Protein AF-A0A812ZMS1-F1 (afdb_monomer_lite)

Radius of gyration: 30.93 Å; chains: 1; bounding box: 71×99×93 Å

Sequence (602 aa):
MATAVTAQNAPYATAAQSPPGAPQGFPGRCFLVMGPPASGKGTQCKLLAARYGLVHLSTGDVFRDLVERRTELGLRAKDYLDKGCFVPDDMVVSLVQDRLQQSDVRESGCLLDGFPRTTDQAQALLKQVRVEGVFFLQVPEKSLIQRAAQRRIDPRTGEIYHLEFVQPPLDILPHLVPRDRDDEHSFRQRIEVFKAHVRRVLPFFSGRVSSSVWKLDATLEPQVIFQKICRALDHLETGQKMAEVQHSQHSQHSCSICFDEPADFLVSPCGHQCGCRECLVAVQQHSGCCPICRGPVREIQQVFRCGREVPSVSDVKRSLEPVAQTMHPDLLEKLDGAVNGAVEDDDWSEDEPTGDQDLVKLKIEPCKDQTCAGEVKVMISADVADLMKREPADVCCLVDVSGSMGSTATYEDADGNVKDDGLSVLDIVKHAVKTVIKALGPQDRLALVAFDDKQRTALALTDMCDRGQELALEALDGLRPGGQTNIWGGMKAAMDALREGAASSKRHQAILLLTDGQPNIKPPRGHLRELADYKDTHPGFHFQLNTFGFGYNLDSELLLELAEEGHGTYAFIPDAVIVGTTFVNSVANVLSTFSQSVTLSL

Foldseek 3Di:
DDDDDDDDDDDDDDDDDDDPDAAPAAQAAEEEEAEAQLLCSVVLQVLCCVPQVAAEDELVVLLVVCLVVVPPLNVQCVVCVVVVHDDDLVSSLVSVRVVSPDPSCRPRPYYYYCPDQALVRLVSCRNHDQHAAYEYRDDDPVVSLVQLQQWWAQPVPRDIAGVPQRNDDPVCVVRIDRDPQSPNVSSVVRRVSSVVRCLRRVVSQADDGNYDYHYFHSVDRSVVRSVVVVVVVVCSVPVDDDADDDDDDDPDAAAQFRSPHGLQKAFPPQRDSHHDPVRVVVCCVPQQADPFFRHGRPDIDGHDDPDDDDDDDDRDDDDDDDDDDDDDDDDDPPPDDDDDDDDDDDDDDPPPPPPPPPAQAFDWDFDPDDDDPDDTDIDTDTDDPDPPDFFAAEEEELAEQAQQQQDFQWDQDSSRDTDGPRDGNLNLVLVLVLLLLVVHDQAYWYWYWYDAVAIDGLGQTGGSDPVRSVSVNVSSVPRHHDHHADPQNSVVVSLVSVVVVVPPDPHAAEYEAEEQEDHPDADPVGRLVVLVVVCVVPVPRAYQYEYEHEADHYDQVNRSSVRNSNSHRYHYHNHSPCSNVVSVVRSVCSRPDDDDDHDDDD

pLDDT: mean 73.28, std 20.96, range [22.75, 97.5]

InterPro domains:
  IPR000850 Adenylate kinase/UMP-CMP kinase [MF_00235] (29-234)
  IPR000850 Adenylate kinase/UMP-CMP kinase [PR00094] (32-45)
  IPR000850 Adenylate kinase/UMP-CMP kinase [PR00094] (60-74)
  IPR000850 Adenylate kinase/UMP-CMP kinase [PR00094] (110-126)
  IPR000850 Adenylate kinase/UMP-CMP kinase [PR00094] (179-194)
  IPR000850 Adenylate kinase/UMP-CMP kinase [PTHR23359] (23-229)
  IPR000850 Adenylate kinase/UMP-CMP kinase [cd01428] (31-225)
  IPR001841 Zinc finger, RING-type [PS50089] (255-294)
  IPR001841 Zinc finger, RING-type [SM00184] (255-293)
  IPR002035 von Willebrand factor, type A [PF13519] (398-518)
  IPR002035 von Willebrand factor, type A [PS50234] (394-598)
  IPR002035 von Willebrand factor, type A [SM00327] (392-588)
  IPR006259 Adenylate kinase subfamily [TIGR01351] (31-233)
  IPR013083 Zinc finger, RING/FYVE/PHD-type [G3DSA:3.30.40.10] (242-305)
  IPR027417 P-loop containing nucleoside triphosphate hydrolase [G3DSA:3.40.50.300] (29-241)
  IPR027417 P-loop containing nucleoside triphosphate hydrolase [SSF52540] (27-236)
  IPR033690 Adenylate kinase, conserved site [PS00113] (110-121)
  IPR036465 von Willebrand factor A-like domain superfamily [G3DSA:3.40.50.410] (393-588)
  IPR036465 von Willebrand factor A-like domain superfamily [SSF53300] (392-575)

Structure (mmCIF, N/CA/C/O backbone):
data_AF-A0A812ZMS1-F1
#
_entry.id   AF-A0A812ZMS1-F1
#
loop_
_atom_site.group_PDB
_atom_site.id
_atom_site.type_symbol
_atom_site.label_atom_id
_atom_site.label_alt_id
_atom_site.label_comp_id
_atom_site.label_asym_id
_atom_site.label_entity_id
_atom_site.label_seq_id
_atom_site.pdbx_PDB_ins_code
_atom_site.Cartn_x
_atom_site.Cartn_y
_atom_site.Cartn_z
_atom_site.occupancy
_atom_site.B_iso_or_equiv
_atom_site.auth_seq_id
_atom_site.auth_comp_id
_atom_site.auth_asym_id
_atom_site.auth_atom_id
_atom_site.pdbx_PDB_model_num
ATOM 1 N N . MET A 1 1 ? -34.801 -18.867 59.713 1.00 30.33 1 MET A N 1
ATOM 2 C CA . MET A 1 1 ? -34.122 -17.558 59.815 1.00 30.33 1 MET A CA 1
ATOM 3 C C . MET A 1 1 ? -33.403 -17.359 58.494 1.00 30.33 1 MET A C 1
ATOM 5 O O . MET A 1 1 ? -32.521 -18.145 58.203 1.00 30.33 1 MET A O 1
ATOM 9 N N . ALA A 1 2 ? -34.065 -16.690 57.546 1.00 23.77 2 ALA A N 1
ATOM 10 C CA . ALA A 1 2 ? -33.818 -15.279 57.202 1.00 23.77 2 ALA A CA 1
ATOM 11 C C . ALA A 1 2 ? -32.478 -15.158 56.439 1.00 23.77 2 ALA A C 1
ATOM 13 O O . ALA A 1 2 ? -31.461 -15.600 56.945 1.00 23.77 2 ALA A O 1
ATOM 14 N N . THR A 1 3 ? -32.394 -14.644 55.212 1.00 25.52 3 THR A N 1
ATOM 15 C CA . THR A 1 3 ? -33.184 -13.554 54.628 1.00 25.52 3 THR A CA 1
ATOM 16 C C . THR A 1 3 ? -33.022 -13.564 53.109 1.00 25.52 3 THR A C 1
ATOM 18 O O . THR A 1 3 ? -31.919 -13.740 52.599 1.00 25.52 3 THR A O 1
ATOM 21 N N . ALA A 1 4 ? -34.133 -13.349 52.408 1.00 24.34 4 ALA A N 1
ATOM 22 C CA . ALA A 1 4 ? -34.157 -12.938 51.015 1.00 24.34 4 ALA A CA 1
ATOM 23 C C . ALA A 1 4 ? -33.560 -11.530 50.880 1.00 24.34 4 ALA A C 1
ATOM 25 O O . ALA A 1 4 ? -33.867 -10.655 51.690 1.00 24.34 4 ALA A O 1
ATOM 26 N N . VAL A 1 5 ? -32.760 -11.306 49.839 1.00 25.39 5 VAL A N 1
ATOM 27 C CA . VAL A 1 5 ? -32.461 -9.964 49.334 1.00 25.39 5 VAL A CA 1
ATOM 28 C C . VAL A 1 5 ? -33.032 -9.885 47.927 1.00 25.39 5 VAL A C 1
ATOM 30 O O . VAL A 1 5 ? -32.463 -10.369 46.955 1.00 25.39 5 VAL A O 1
ATOM 33 N N . THR A 1 6 ? -34.226 -9.314 47.868 1.00 26.11 6 THR A N 1
ATOM 34 C CA . THR A 1 6 ? -34.866 -8.778 46.673 1.00 26.11 6 THR A CA 1
ATOM 35 C C . THR A 1 6 ? -34.040 -7.610 46.138 1.00 26.11 6 THR A C 1
ATOM 37 O O . THR A 1 6 ? -33.915 -6.597 46.825 1.00 26.11 6 THR A O 1
ATOM 40 N N . ALA A 1 7 ? -33.521 -7.724 44.916 1.00 25.84 7 ALA A N 1
ATOM 41 C CA . ALA A 1 7 ? -33.076 -6.578 44.130 1.00 25.84 7 ALA A CA 1
ATOM 42 C C . ALA A 1 7 ? -34.199 -6.194 43.163 1.00 25.84 7 ALA A C 1
ATOM 44 O O . ALA A 1 7 ? -34.796 -7.038 42.500 1.00 25.84 7 ALA A O 1
ATOM 45 N N . GLN A 1 8 ? -34.540 -4.915 43.202 1.00 24.86 8 GLN A N 1
ATOM 46 C CA . GLN A 1 8 ? -35.746 -4.315 42.661 1.00 24.86 8 GLN A CA 1
ATOM 47 C C . GLN A 1 8 ? -35.687 -4.154 41.139 1.00 24.86 8 GLN A C 1
ATOM 49 O O . GLN A 1 8 ? -34.637 -3.880 40.564 1.00 24.86 8 GLN A O 1
ATOM 54 N N . ASN A 1 9 ? -36.863 -4.276 40.523 1.00 26.55 9 ASN A N 1
ATOM 55 C CA . ASN A 1 9 ? -37.150 -3.913 39.141 1.00 26.55 9 ASN A CA 1
ATOM 56 C C . ASN A 1 9 ? -36.668 -2.486 38.828 1.00 26.55 9 ASN A C 1
ATOM 58 O O . ASN A 1 9 ? -37.162 -1.528 39.423 1.00 26.55 9 ASN A O 1
ATOM 62 N N . ALA A 1 10 ? -35.783 -2.350 37.841 1.00 25.73 10 ALA A N 1
ATOM 63 C CA . ALA A 1 10 ? -35.618 -1.116 37.078 1.00 25.73 10 ALA A CA 1
ATOM 64 C C . ALA A 1 10 ? -36.423 -1.250 35.767 1.00 25.73 10 ALA A C 1
ATOM 66 O O . ALA A 1 10 ? -36.461 -2.339 35.190 1.00 25.73 10 ALA A O 1
ATOM 67 N N . PRO A 1 11 ? -37.125 -0.198 35.313 1.00 25.19 11 PRO A N 1
ATOM 68 C CA . PRO A 1 11 ? -38.057 -0.300 34.198 1.00 25.19 11 PRO A CA 1
ATOM 69 C C . PRO A 1 11 ? -37.310 -0.531 32.880 1.00 25.19 11 PRO A C 1
ATOM 71 O O . PRO A 1 11 ? -36.433 0.247 32.511 1.00 25.19 11 PRO A O 1
ATOM 74 N N . TYR A 1 12 ? -37.693 -1.591 32.163 1.00 27.50 12 TYR A N 1
ATOM 75 C CA . TYR A 1 12 ? -37.306 -1.817 30.772 1.00 27.50 12 TYR A CA 1
ATOM 76 C C . TYR A 1 12 ? -37.701 -0.593 29.939 1.00 27.50 12 TYR A C 1
ATOM 78 O O . TYR A 1 12 ? -38.887 -0.296 29.774 1.00 27.50 12 TYR A O 1
ATOM 86 N N . ALA A 1 13 ? -36.698 0.123 29.428 1.00 28.16 13 ALA A N 1
ATOM 87 C CA . ALA A 1 13 ? -36.894 1.163 28.436 1.00 28.16 13 ALA A CA 1
ATOM 88 C C . ALA A 1 13 ? -37.540 0.542 27.189 1.00 28.16 13 ALA A C 1
ATOM 90 O O . ALA A 1 13 ? -37.094 -0.477 26.662 1.00 28.16 13 ALA A O 1
ATOM 91 N N . THR A 1 14 ? -38.639 1.148 26.762 1.00 26.75 14 THR A N 1
ATOM 92 C CA . THR A 1 14 ? -39.462 0.753 25.622 1.00 26.75 14 THR A CA 1
ATOM 93 C C . THR A 1 14 ? -38.642 0.624 24.341 1.00 26.75 14 THR A C 1
ATOM 95 O O . THR A 1 14 ? -37.914 1.545 23.974 1.00 26.75 14 THR A O 1
ATOM 98 N N . ALA A 1 15 ? -38.813 -0.508 23.652 1.00 29.89 15 ALA A N 1
ATOM 99 C CA . ALA A 1 15 ? -38.217 -0.814 22.358 1.00 29.89 15 ALA A CA 1
ATOM 100 C C . ALA A 1 15 ? -38.447 0.323 21.347 1.00 29.89 15 ALA A C 1
ATOM 102 O O . ALA A 1 15 ? -39.571 0.562 20.901 1.00 29.89 15 ALA A O 1
ATOM 103 N N . ALA A 1 16 ? -37.371 1.017 20.975 1.00 29.64 16 ALA A N 1
ATOM 104 C CA . ALA A 1 16 ? -37.379 1.937 19.850 1.00 29.64 16 ALA A CA 1
ATOM 105 C C . ALA A 1 16 ? -37.542 1.122 18.557 1.00 29.64 16 ALA A C 1
ATOM 107 O O . ALA A 1 16 ? -36.736 0.239 18.256 1.00 29.64 16 ALA A O 1
ATOM 108 N N . GLN A 1 17 ? -38.614 1.393 17.813 1.00 28.39 17 GLN A N 1
ATOM 109 C CA . GLN A 1 17 ? -38.879 0.754 16.527 1.00 28.39 17 GLN A CA 1
ATOM 110 C C . GLN A 1 17 ? -37.739 1.053 15.548 1.00 28.39 17 GLN A C 1
ATOM 112 O O . GLN A 1 17 ? -37.309 2.195 15.390 1.00 28.39 17 GLN A O 1
ATOM 117 N N . SER A 1 18 ? -37.224 -0.004 14.924 1.00 28.61 18 SER A N 1
ATOM 118 C CA . SER A 1 18 ? -36.066 0.048 14.035 1.00 28.61 18 SER A CA 1
ATOM 119 C C . SER A 1 18 ? -36.398 0.762 12.714 1.00 28.61 18 SER A C 1
ATOM 121 O O . SER A 1 18 ? -37.490 0.557 12.181 1.00 28.61 18 SER A O 1
ATOM 123 N N . PRO A 1 19 ? -35.473 1.555 12.139 1.00 27.27 19 PRO A N 1
ATOM 124 C CA . PRO A 1 19 ? -35.654 2.123 10.806 1.00 27.27 19 PRO A CA 1
ATOM 125 C C . PRO A 1 19 ? -35.689 1.012 9.734 1.00 27.27 19 PRO A C 1
ATOM 127 O O . PRO A 1 19 ? -35.083 -0.051 9.921 1.00 27.27 19 PRO A O 1
ATOM 130 N N . PRO A 1 20 ? -36.393 1.227 8.610 1.00 28.12 20 PRO A N 1
ATOM 131 C CA . PRO A 1 20 ? -36.616 0.193 7.605 1.00 28.12 20 PRO A CA 1
ATOM 132 C C . PRO A 1 20 ? -35.313 -0.117 6.848 1.00 28.12 20 PRO A C 1
ATOM 134 O O . PRO A 1 20 ? -34.774 0.749 6.164 1.00 28.12 20 PRO A O 1
ATOM 137 N N . GLY A 1 21 ? -34.809 -1.353 6.982 1.00 39.06 21 GLY A N 1
ATOM 138 C CA . GLY A 1 21 ? -33.642 -1.860 6.237 1.00 39.06 21 GLY A CA 1
ATOM 139 C C . GLY A 1 21 ? -32.628 -2.721 7.014 1.00 39.06 21 GLY A C 1
ATOM 140 O O . GLY A 1 21 ? -31.643 -3.151 6.422 1.00 39.06 21 GLY A O 1
ATOM 141 N N . ALA A 1 22 ? -32.821 -2.983 8.314 1.00 38.06 22 ALA A N 1
ATOM 142 C CA . ALA A 1 22 ? -31.869 -3.766 9.116 1.00 38.06 22 ALA A CA 1
ATOM 143 C C . ALA A 1 22 ? -31.938 -5.293 8.842 1.00 38.06 22 ALA A C 1
ATOM 145 O O . ALA A 1 22 ? -33.040 -5.827 8.687 1.00 38.06 22 ALA A O 1
ATOM 146 N N . PRO A 1 23 ? -30.795 -6.014 8.821 1.00 47.34 23 PRO A N 1
ATOM 147 C CA . PRO A 1 23 ? -30.764 -7.466 8.638 1.00 47.34 23 PRO A CA 1
ATOM 148 C C . PRO A 1 23 ? -31.479 -8.189 9.791 1.00 47.34 23 PRO A C 1
ATOM 150 O O . PRO A 1 23 ? -31.215 -7.939 10.967 1.00 47.34 23 PRO A O 1
ATOM 153 N N . GLN A 1 24 ? -32.400 -9.089 9.444 1.00 51.75 24 GLN A N 1
ATOM 154 C CA . GLN A 1 24 ? -33.088 -9.978 10.382 1.00 51.75 24 GLN A CA 1
ATOM 155 C C . GLN A 1 24 ? -32.156 -11.149 10.738 1.00 51.75 24 GLN A C 1
ATOM 157 O O . GLN A 1 24 ? -31.758 -11.883 9.837 1.00 51.75 24 GLN A O 1
ATOM 162 N N . GLY A 1 25 ? -31.821 -11.372 12.016 1.00 61.12 25 GLY A N 1
ATOM 163 C CA . GLY A 1 25 ? -31.076 -12.591 12.379 1.00 61.12 25 GLY A CA 1
ATOM 164 C C . GLY A 1 25 ? -30.819 -12.851 13.867 1.00 61.12 25 GLY A C 1
ATOM 165 O O . GLY A 1 25 ? -31.095 -13.952 14.344 1.00 61.12 25 GLY A O 1
ATOM 166 N N . PHE A 1 26 ? -30.375 -11.857 14.640 1.00 72.06 26 PHE A N 1
ATOM 167 C CA . PHE A 1 26 ? -29.985 -12.048 16.044 1.00 72.06 26 PHE A CA 1
ATOM 168 C C . PHE A 1 26 ? -30.509 -10.914 16.943 1.00 72.06 26 PHE A C 1
ATOM 170 O O . PHE A 1 26 ? -30.235 -9.753 16.641 1.00 72.06 26 PHE A O 1
ATOM 177 N N . PRO A 1 27 ? -31.277 -11.217 18.011 1.00 72.44 27 PRO A N 1
ATOM 178 C CA . PRO A 1 27 ? -31.884 -10.193 18.866 1.00 72.44 27 PRO A CA 1
ATOM 179 C C . PRO A 1 27 ? -30.952 -9.671 19.972 1.00 72.44 27 PRO A C 1
ATOM 181 O O . PRO A 1 27 ? -31.253 -8.637 20.564 1.00 72.44 27 PRO A O 1
ATOM 184 N N . GLY A 1 28 ? -29.863 -10.385 20.274 1.00 78.94 28 GLY A N 1
ATOM 185 C CA . GLY A 1 28 ? -28.922 -10.033 21.335 1.00 78.94 28 GLY A CA 1
ATOM 186 C C . GLY A 1 28 ? -27.870 -9.012 20.896 1.00 78.94 28 GLY A C 1
ATOM 187 O O . GLY A 1 28 ? -27.663 -8.764 19.707 1.00 78.94 28 GLY A O 1
ATOM 188 N N . ARG A 1 29 ? -27.158 -8.446 21.874 1.00 87.06 29 ARG A N 1
ATOM 189 C CA . ARG A 1 29 ? -26.045 -7.519 21.623 1.00 87.06 29 ARG A CA 1
ATOM 190 C C . ARG A 1 29 ? -24.808 -8.272 21.157 1.00 87.06 29 ARG A C 1
ATOM 192 O O . ARG A 1 29 ? -24.511 -9.334 21.698 1.00 87.06 29 ARG A O 1
ATOM 199 N N . CYS A 1 30 ? -24.064 -7.741 20.190 1.00 89.75 30 CYS A N 1
ATOM 200 C CA . CYS A 1 30 ? -22.864 -8.404 19.674 1.00 89.75 30 CYS A CA 1
ATOM 201 C C . CYS A 1 30 ? -21.672 -7.455 19.577 1.00 89.75 30 CYS A C 1
ATOM 203 O O . CYS A 1 30 ? -21.702 -6.471 18.836 1.00 89.75 30 CYS A O 1
ATOM 205 N N . PHE A 1 31 ? -20.586 -7.813 20.260 1.00 91.50 31 PHE A N 1
ATOM 206 C CA . PHE A 1 31 ? -19.330 -7.069 20.266 1.00 91.50 31 PHE A CA 1
ATOM 207 C C . PHE A 1 31 ? -18.174 -7.935 19.775 1.00 91.50 31 PHE A C 1
ATOM 209 O O . PHE A 1 31 ? -18.113 -9.129 20.067 1.00 91.50 31 PHE A O 1
ATOM 216 N N . LEU A 1 32 ? -17.231 -7.328 19.058 1.00 92.44 32 LEU A N 1
ATOM 217 C CA . LEU A 1 32 ? -16.004 -7.984 18.612 1.00 92.44 32 LEU A CA 1
ATOM 218 C C . LEU A 1 32 ? -14.831 -7.519 19.463 1.00 92.44 32 LEU A C 1
ATOM 220 O O . LEU A 1 32 ? -14.664 -6.321 19.687 1.00 92.44 32 LEU A O 1
ATOM 224 N N . VAL A 1 33 ? -13.976 -8.450 19.877 1.00 91.69 33 VAL A N 1
ATOM 225 C CA . VAL A 1 33 ? -12.698 -8.125 20.516 1.00 91.69 33 VAL A CA 1
ATOM 226 C C . VAL A 1 33 ? -11.568 -8.658 19.643 1.00 91.69 33 VAL A C 1
ATOM 228 O O . VAL A 1 33 ? -11.338 -9.860 19.517 1.00 91.69 33 VAL A O 1
ATOM 231 N N . MET A 1 34 ? -10.844 -7.735 19.018 1.00 91.00 34 MET A N 1
ATOM 232 C CA . MET A 1 34 ? -9.770 -8.008 18.071 1.00 91.00 34 MET A CA 1
ATOM 233 C C . MET A 1 34 ? -8.420 -7.558 18.640 1.00 91.00 34 MET A C 1
ATOM 235 O O . MET A 1 34 ? -8.335 -6.687 19.499 1.00 91.00 34 MET A O 1
ATOM 239 N N . GLY A 1 35 ? -7.330 -8.170 18.184 1.00 89.56 35 GLY A N 1
ATOM 240 C CA . GLY A 1 35 ? -5.985 -7.872 18.682 1.00 89.56 35 GLY A CA 1
ATOM 241 C C . GLY A 1 35 ? -5.013 -9.040 18.491 1.00 89.56 35 GLY A C 1
ATOM 242 O O . GLY A 1 35 ? -5.448 -10.195 18.410 1.00 89.56 35 GLY A O 1
ATOM 243 N N . PRO A 1 36 ? -3.699 -8.779 18.424 1.00 89.69 36 PRO A N 1
ATOM 244 C CA . PRO A 1 36 ? -2.703 -9.801 18.116 1.00 89.69 36 PRO A CA 1
ATOM 245 C C . PRO A 1 36 ? -2.631 -10.883 19.202 1.00 89.69 36 PRO A C 1
ATOM 247 O O . PRO A 1 36 ? -3.126 -10.683 20.319 1.00 89.69 36 PRO A O 1
ATOM 250 N N . PRO A 1 37 ? -2.058 -12.070 18.929 1.00 86.62 37 PRO A N 1
ATOM 251 C CA . PRO A 1 37 ? -1.784 -13.034 19.996 1.00 86.62 37 PRO A CA 1
ATOM 252 C C . PRO A 1 37 ? -0.987 -12.346 21.117 1.00 86.62 37 PRO A C 1
ATOM 254 O O . PRO A 1 37 ? -0.171 -11.482 20.838 1.00 86.62 37 PRO A O 1
ATOM 257 N N . ALA A 1 38 ? -1.244 -12.694 22.381 1.00 87.25 38 ALA A N 1
ATOM 258 C CA . ALA A 1 38 ? -0.688 -12.020 23.568 1.00 87.25 38 ALA A CA 1
ATOM 259 C C . ALA A 1 38 ? -1.155 -10.581 23.875 1.00 87.25 38 ALA A C 1
ATOM 261 O O . ALA A 1 38 ? -0.672 -9.994 24.842 1.00 87.25 38 ALA A O 1
ATOM 262 N N . SER A 1 39 ? -2.141 -10.030 23.160 1.00 89.88 39 SER A N 1
ATOM 263 C CA . SER A 1 39 ? -2.647 -8.677 23.453 1.00 89.88 39 SER A CA 1
ATOM 264 C C . SER A 1 39 ? -3.565 -8.557 24.678 1.00 89.88 39 SER A C 1
ATOM 266 O O . SER A 1 39 ? -3.913 -7.449 25.062 1.00 89.88 39 SER A O 1
ATOM 268 N N . GLY A 1 40 ? -3.981 -9.673 25.289 1.00 87.44 40 GLY A N 1
ATOM 269 C CA . GLY A 1 40 ? -4.894 -9.667 26.442 1.00 87.44 40 GLY A CA 1
ATOM 270 C C . GLY A 1 40 ? -6.390 -9.760 26.108 1.00 87.44 40 GLY A C 1
ATOM 271 O O . GLY A 1 40 ? -7.205 -9.614 27.013 1.00 87.44 40 GLY A O 1
ATOM 272 N N . LYS A 1 41 ? -6.768 -10.055 24.850 1.00 90.56 41 LYS A N 1
ATOM 273 C CA . LYS A 1 41 ? -8.178 -10.234 24.419 1.00 90.56 41 LYS A CA 1
ATOM 274 C C . LYS A 1 41 ? -8.990 -11.128 25.348 1.00 90.56 41 LYS A C 1
ATOM 276 O O . LYS A 1 41 ? -10.028 -10.694 25.826 1.00 90.56 41 LYS A O 1
ATOM 281 N N . GLY A 1 42 ? -8.496 -12.336 25.633 1.00 87.56 42 GLY A N 1
ATOM 282 C CA . GLY A 1 42 ? -9.212 -13.299 26.471 1.00 87.56 42 GLY A CA 1
ATOM 283 C C . GLY A 1 42 ? -9.462 -12.766 27.883 1.00 87.56 42 GLY A C 1
ATOM 284 O O . GLY A 1 42 ? -10.563 -12.904 28.402 1.00 87.56 42 GLY A O 1
ATOM 285 N N . THR A 1 43 ? -8.481 -12.075 28.474 1.00 87.75 43 THR A N 1
ATOM 286 C CA . THR A 1 43 ? -8.641 -11.408 29.776 1.00 87.75 43 THR A CA 1
ATOM 287 C C . THR A 1 43 ? -9.743 -10.352 29.720 1.00 87.75 43 THR A C 1
ATOM 289 O O . THR A 1 43 ? -10.627 -10.351 30.571 1.00 87.75 43 THR A O 1
ATOM 292 N N . GLN A 1 44 ? -9.733 -9.491 28.698 1.00 90.31 44 GLN A N 1
ATOM 293 C CA . GLN A 1 44 ? -10.763 -8.463 28.529 1.00 90.31 44 GLN A CA 1
ATOM 294 C C . GLN A 1 44 ? -12.146 -9.075 28.274 1.00 90.31 44 GLN A C 1
ATOM 296 O O . GLN A 1 44 ? -13.115 -8.652 28.892 1.00 90.31 44 GLN A O 1
ATOM 301 N N . CYS A 1 45 ? -12.247 -10.117 27.445 1.00 91.31 45 CYS A N 1
ATOM 302 C CA . CYS A 1 45 ? -13.512 -10.801 27.178 1.00 91.31 45 CYS A CA 1
ATOM 303 C C . CYS A 1 45 ? -14.104 -11.425 28.444 1.00 91.31 45 CYS A C 1
ATOM 305 O O . CYS A 1 45 ? -15.290 -11.239 28.696 1.00 91.31 45 CYS A O 1
ATOM 307 N N . LYS A 1 46 ? -13.288 -12.098 29.272 1.00 89.12 46 LYS A N 1
ATOM 308 C CA . LYS A 1 46 ? -13.730 -12.662 30.560 1.00 89.12 46 LYS A CA 1
ATOM 309 C C . LYS A 1 46 ? -14.256 -11.567 31.502 1.00 89.12 46 LYS A C 1
ATOM 311 O O . LYS A 1 46 ? -15.318 -11.731 32.097 1.00 89.12 46 LYS A O 1
ATOM 316 N N . LEU A 1 47 ? -13.548 -10.437 31.608 1.00 88.69 47 LEU A N 1
ATOM 317 C CA . LEU A 1 47 ? -13.968 -9.305 32.446 1.00 88.69 47 LEU A CA 1
ATOM 318 C C . LEU A 1 47 ? -15.273 -8.658 31.946 1.00 88.69 47 LEU A C 1
ATOM 320 O O . LEU A 1 47 ? -16.164 -8.364 32.743 1.00 88.69 47 LEU A O 1
ATOM 324 N N . LEU A 1 48 ? -15.408 -8.459 30.632 1.00 90.25 48 LEU A N 1
ATOM 325 C CA . LEU A 1 48 ? -16.596 -7.857 30.017 1.00 90.25 48 LEU A CA 1
ATOM 326 C C . LEU A 1 48 ? -17.815 -8.776 30.102 1.00 90.25 48 LEU A C 1
ATOM 328 O O . LEU A 1 48 ? -18.898 -8.307 30.451 1.00 90.25 48 LEU A O 1
ATOM 332 N N . ALA A 1 49 ? -17.631 -10.075 29.858 1.00 90.38 49 ALA A N 1
ATOM 333 C CA . ALA A 1 49 ? -18.668 -11.088 30.023 1.00 90.38 49 ALA A CA 1
ATOM 334 C C . ALA A 1 49 ? -19.236 -11.067 31.450 1.00 90.38 49 ALA A C 1
ATOM 336 O O . ALA A 1 49 ? -20.448 -10.986 31.635 1.00 90.38 49 ALA A O 1
ATOM 337 N N . ALA A 1 50 ? -18.363 -11.025 32.463 1.00 89.00 50 ALA A N 1
ATOM 338 C CA . ALA A 1 50 ? -18.779 -10.955 33.862 1.00 89.00 50 ALA A CA 1
ATOM 339 C C . ALA A 1 50 ? -19.513 -9.646 34.219 1.00 89.00 50 ALA A C 1
ATOM 341 O O . ALA A 1 50 ? -20.450 -9.666 35.015 1.00 89.00 50 ALA A O 1
ATOM 342 N N . ARG A 1 51 ? -19.104 -8.503 33.651 1.00 88.00 51 ARG A N 1
ATOM 343 C CA . ARG A 1 51 ? -19.660 -7.179 33.992 1.00 88.00 51 ARG A CA 1
ATOM 344 C C . ARG A 1 51 ? -20.999 -6.869 33.327 1.00 88.00 51 ARG A C 1
ATOM 346 O O . ARG A 1 51 ? -21.835 -6.227 33.968 1.00 88.00 51 ARG A O 1
ATOM 353 N N . TYR A 1 52 ? -21.155 -7.262 32.065 1.00 86.12 52 TYR A N 1
ATOM 354 C CA . TYR A 1 52 ? -22.321 -6.952 31.229 1.00 86.12 52 TYR A CA 1
ATOM 355 C C . TYR A 1 52 ? -23.252 -8.156 31.034 1.00 86.12 52 TYR A C 1
ATOM 357 O O . TYR A 1 52 ? -24.268 -8.037 30.358 1.00 86.12 52 TYR A O 1
ATOM 365 N N . GLY A 1 53 ? -22.915 -9.311 31.617 1.00 87.69 53 GLY A N 1
ATOM 366 C CA . GLY A 1 53 ? -23.697 -10.538 31.482 1.00 87.69 53 GLY A CA 1
ATOM 367 C C . GLY A 1 53 ? -23.685 -11.115 30.066 1.00 87.69 53 GLY A C 1
ATOM 368 O O . GLY A 1 53 ? -24.601 -11.847 29.728 1.00 87.69 53 GLY A O 1
ATOM 369 N N . LEU A 1 54 ? -22.682 -10.777 29.247 1.00 91.00 54 LEU A N 1
ATOM 370 C CA . LEU A 1 54 ? -22.534 -11.249 27.866 1.00 91.00 54 LEU A CA 1
ATOM 371 C C . LEU A 1 54 ? -21.885 -12.638 27.829 1.00 91.00 54 LEU A C 1
ATOM 373 O O . LEU A 1 54 ? -21.068 -12.977 28.686 1.00 91.00 54 LEU A O 1
ATOM 377 N N . VAL A 1 55 ? -22.144 -13.413 26.777 1.00 91.44 55 VAL A N 1
ATOM 378 C CA . VAL A 1 55 ? -21.468 -14.698 26.561 1.00 91.44 55 VAL A CA 1
ATOM 379 C C . VAL A 1 55 ? -20.140 -14.499 25.820 1.00 91.44 55 VAL A C 1
ATOM 381 O O . VAL A 1 55 ? -20.112 -13.985 24.702 1.00 91.44 55 VAL A O 1
ATOM 384 N N . HIS A 1 56 ? -19.022 -14.943 26.403 1.00 92.31 56 HIS A N 1
ATOM 385 C CA . HIS A 1 56 ? -17.727 -14.980 25.707 1.00 92.31 56 HIS A CA 1
ATOM 386 C C . HIS A 1 56 ? -17.677 -16.158 24.730 1.00 92.31 56 HIS A C 1
ATOM 388 O O . HIS A 1 56 ? -17.721 -17.320 25.129 1.00 92.31 56 HIS A O 1
ATOM 394 N N . LEU A 1 57 ? -17.566 -15.848 23.440 1.00 90.62 57 LEU A N 1
ATOM 395 C CA . LEU A 1 57 ? -17.497 -16.808 22.348 1.00 90.62 57 LEU A CA 1
ATOM 396 C C . LEU A 1 57 ? -16.108 -16.786 21.705 1.00 90.62 57 LEU A C 1
ATOM 398 O O . LEU A 1 57 ? -15.830 -16.019 20.784 1.00 90.62 57 LEU A O 1
ATOM 402 N N . SER A 1 58 ? -15.238 -17.666 22.195 1.00 88.81 58 SER A N 1
ATOM 403 C CA . SER A 1 58 ? -13.917 -17.935 21.623 1.00 88.81 58 SER A CA 1
ATOM 404 C C . SER A 1 58 ? -13.996 -19.144 20.697 1.00 88.81 58 SER A C 1
ATOM 406 O O . SER A 1 58 ? -14.209 -20.266 21.153 1.00 88.81 58 SER A O 1
ATOM 408 N N . THR A 1 59 ? -13.798 -18.946 19.390 1.00 85.19 59 THR A N 1
ATOM 409 C CA . THR A 1 59 ? -13.881 -20.049 18.408 1.00 85.19 59 THR A CA 1
ATOM 410 C C . THR A 1 59 ? -12.927 -21.193 18.740 1.00 85.19 59 THR A C 1
ATOM 412 O O . THR A 1 59 ? -13.282 -22.359 18.601 1.00 85.19 59 THR A O 1
ATOM 415 N N . GLY A 1 60 ? -11.735 -20.871 19.248 1.00 80.12 60 GLY A N 1
ATOM 416 C CA . GLY A 1 60 ? -10.761 -21.872 19.670 1.00 80.12 60 GLY A CA 1
ATOM 417 C C . GLY A 1 60 ? -11.219 -22.701 20.872 1.00 80.12 60 GLY A C 1
ATOM 418 O O . GLY A 1 60 ? -10.978 -23.904 20.883 1.00 80.12 60 GLY A O 1
ATOM 419 N N . ASP A 1 61 ? -11.859 -22.082 21.870 1.00 80.00 61 ASP A N 1
ATOM 420 C CA . ASP A 1 61 ? -12.364 -22.799 23.052 1.00 80.00 61 ASP A CA 1
ATOM 421 C C . ASP A 1 61 ? -13.571 -23.663 22.697 1.00 80.00 61 ASP A C 1
ATOM 423 O O . ASP A 1 61 ? -13.637 -24.823 23.097 1.00 80.00 61 ASP A O 1
ATOM 427 N N . VAL A 1 62 ? -14.476 -23.138 21.868 1.00 85.06 62 VAL A N 1
ATOM 428 C CA . VAL A 1 62 ? -15.654 -23.887 21.426 1.00 85.06 62 VAL A CA 1
ATOM 429 C C . VAL A 1 62 ? -15.241 -25.113 20.600 1.00 85.06 62 VAL A C 1
ATOM 431 O O . VAL A 1 62 ? -15.743 -26.204 20.851 1.00 85.06 62 VAL A O 1
ATOM 434 N N . PHE A 1 63 ? -14.281 -24.999 19.671 1.00 84.62 63 PHE A N 1
ATOM 435 C CA . PHE A 1 63 ? -13.791 -26.183 18.953 1.00 84.62 63 PHE A CA 1
ATOM 436 C C . PHE A 1 63 ? -13.110 -27.206 19.878 1.00 84.62 63 PHE A C 1
ATOM 438 O O . PHE A 1 63 ? -13.284 -28.405 19.666 1.00 84.62 63 PHE A O 1
ATOM 445 N N . ARG A 1 64 ? -12.368 -26.768 20.908 1.00 81.50 64 ARG A N 1
ATOM 446 C CA . ARG A 1 64 ? -11.759 -27.680 21.895 1.00 81.50 64 ARG A CA 1
ATOM 447 C C . ARG A 1 64 ? -12.815 -28.468 22.676 1.00 81.50 64 ARG A C 1
ATOM 449 O O . ARG A 1 64 ? -12.700 -29.688 22.761 1.00 81.50 64 ARG A O 1
ATOM 456 N N . ASP A 1 65 ? -13.867 -27.804 23.155 1.00 83.94 65 ASP A N 1
ATOM 457 C CA . ASP A 1 65 ? -15.001 -28.457 23.831 1.00 83.94 65 ASP A CA 1
ATOM 458 C C . ASP A 1 65 ? -15.721 -29.452 22.899 1.00 83.94 65 ASP A C 1
ATOM 460 O O . ASP A 1 65 ? -16.013 -30.585 23.283 1.00 83.94 65 ASP A O 1
ATOM 464 N N . LEU A 1 66 ? -15.931 -29.090 21.629 1.00 85.06 66 LEU A N 1
ATOM 465 C CA . LEU A 1 66 ? -16.552 -29.980 20.643 1.00 85.06 66 LEU A CA 1
ATOM 466 C C . LEU A 1 66 ? -15.724 -31.235 20.334 1.00 85.06 66 LEU A C 1
ATOM 468 O O . LEU A 1 66 ? -16.312 -32.293 20.072 1.00 85.06 66 LEU A O 1
ATOM 472 N N . VAL A 1 67 ? -14.390 -31.126 20.346 1.00 84.75 67 VAL A N 1
ATOM 473 C CA . VAL A 1 67 ? -13.461 -32.262 20.217 1.00 84.75 67 VAL A CA 1
ATOM 474 C C . VAL A 1 67 ? -13.556 -33.168 21.443 1.00 84.75 67 VAL A C 1
ATOM 476 O O . VAL A 1 67 ? -13.656 -34.387 21.288 1.00 84.75 67 VAL A O 1
ATOM 479 N N . GLU A 1 68 ? -13.577 -32.593 22.647 1.00 83.94 68 GLU A N 1
ATOM 480 C CA . GLU A 1 68 ? -13.697 -33.339 23.905 1.00 83.94 68 GLU A CA 1
ATOM 481 C C . GLU A 1 68 ? -15.023 -34.112 23.980 1.00 83.94 68 GLU A C 1
ATOM 483 O O . GLU A 1 68 ? -15.043 -35.303 24.300 1.00 83.94 68 GLU A O 1
ATOM 488 N N . ARG A 1 69 ? -16.122 -33.477 23.555 1.00 85.06 69 ARG A N 1
ATOM 489 C CA . ARG A 1 69 ? -17.460 -34.088 23.451 1.00 85.06 69 ARG A CA 1
ATOM 490 C C . ARG A 1 69 ? -17.626 -35.043 22.268 1.00 85.06 69 ARG A C 1
ATOM 492 O O . ARG A 1 69 ? -18.678 -35.667 22.145 1.00 85.06 69 ARG A O 1
ATOM 499 N N . ARG A 1 70 ? -16.613 -35.171 21.401 1.00 86.81 70 ARG A N 1
ATOM 500 C CA . ARG A 1 70 ? -16.603 -36.047 20.213 1.00 86.81 70 ARG A CA 1
ATOM 501 C C . ARG A 1 70 ? -17.785 -35.819 19.264 1.00 86.81 70 ARG A C 1
ATOM 503 O O . ARG A 1 70 ? -18.346 -36.765 18.715 1.00 86.81 70 ARG A O 1
ATOM 510 N N . THR A 1 71 ? -18.161 -34.560 19.070 1.00 85.50 71 THR A N 1
ATOM 511 C CA . THR A 1 71 ? -19.192 -34.180 18.091 1.00 85.50 71 THR A CA 1
ATOM 512 C C . THR A 1 71 ? -18.685 -34.356 16.657 1.00 85.50 71 THR A C 1
ATOM 514 O O . THR A 1 71 ? -17.478 -34.357 16.424 1.00 85.50 71 THR A O 1
ATOM 517 N N . GLU A 1 72 ? -19.582 -34.467 15.674 1.00 84.38 72 GLU A N 1
ATOM 518 C CA . GLU A 1 72 ? -19.194 -34.610 14.261 1.00 84.38 72 GLU A CA 1
ATOM 519 C C . GLU A 1 72 ? -18.312 -33.442 13.779 1.00 84.38 72 GLU A C 1
ATOM 521 O O . GLU A 1 72 ? -17.248 -33.659 13.195 1.00 84.38 72 GLU A O 1
ATOM 526 N N . LEU A 1 73 ? -18.701 -32.202 14.104 1.00 82.19 73 LEU A N 1
ATOM 527 C CA . LEU A 1 73 ? -17.927 -31.002 13.780 1.00 82.19 73 LEU A CA 1
ATOM 528 C C . LEU A 1 73 ? -16.573 -30.976 14.512 1.00 82.19 73 LEU A C 1
ATOM 530 O O . LEU A 1 73 ? -15.556 -30.632 13.911 1.00 82.19 73 LEU A O 1
ATOM 534 N N . GLY A 1 74 ? -16.537 -31.396 15.783 1.00 84.25 74 GLY A N 1
ATOM 535 C CA . GLY A 1 74 ? -15.303 -31.512 16.564 1.00 84.25 74 GLY A CA 1
ATOM 536 C C . GLY A 1 74 ? -14.334 -32.548 15.994 1.00 84.25 74 GLY A C 1
ATOM 537 O O . GLY A 1 74 ? -13.152 -32.264 15.835 1.00 84.25 74 GLY A O 1
ATOM 538 N N . LEU A 1 75 ? -14.824 -33.728 15.604 1.00 86.06 75 LEU A N 1
ATOM 539 C CA . LEU A 1 75 ? -14.004 -34.776 14.987 1.00 86.06 75 LEU A CA 1
ATOM 540 C C . LEU A 1 75 ? -13.418 -34.331 13.641 1.00 86.06 75 LEU A C 1
ATOM 542 O O . LEU A 1 75 ? -12.254 -34.618 13.369 1.00 86.06 75 LEU A O 1
ATOM 546 N N . ARG A 1 76 ? -14.186 -33.585 12.835 1.00 83.69 76 ARG A N 1
ATOM 547 C CA . ARG A 1 76 ? -13.696 -32.972 11.588 1.00 83.69 76 ARG A CA 1
ATOM 548 C C . ARG A 1 76 ? -12.639 -31.894 11.843 1.00 83.69 76 ARG A C 1
ATOM 550 O O . ARG A 1 76 ? -11.680 -31.797 11.087 1.00 83.69 76 ARG A O 1
ATOM 557 N N . ALA A 1 77 ? -12.794 -31.099 12.903 1.00 82.81 77 ALA A N 1
ATOM 558 C CA . ALA A 1 77 ? -11.855 -30.029 13.248 1.00 82.81 77 ALA A CA 1
ATOM 559 C C . ALA A 1 77 ? -10.574 -30.547 13.923 1.00 82.81 77 ALA A C 1
ATOM 561 O O . ALA A 1 77 ? -9.548 -29.869 13.887 1.00 82.81 77 ALA A O 1
ATOM 562 N N . LYS A 1 78 ? -10.622 -31.742 14.527 1.00 82.44 78 LYS A N 1
ATOM 563 C CA . LYS A 1 78 ? -9.530 -32.319 15.319 1.00 82.44 78 LYS A CA 1
ATOM 564 C C . LYS A 1 78 ? -8.199 -32.355 14.565 1.00 82.44 78 LYS A C 1
ATOM 566 O O . LYS A 1 78 ? -7.198 -31.904 15.105 1.00 82.44 78 LYS A O 1
ATOM 571 N N . ASP A 1 79 ? -8.192 -32.827 13.319 1.00 79.75 79 ASP A N 1
ATOM 572 C CA . ASP A 1 79 ? -6.960 -32.945 12.523 1.00 79.75 79 ASP A CA 1
ATOM 573 C C . ASP A 1 79 ? -6.299 -31.577 12.262 1.00 79.75 79 ASP A C 1
ATOM 575 O O . ASP A 1 79 ? -5.081 -31.437 12.368 1.00 79.75 79 ASP A O 1
ATOM 579 N N . TYR A 1 80 ? -7.103 -30.538 12.012 1.00 77.69 80 TYR A N 1
ATOM 580 C CA . TYR A 1 80 ? -6.611 -29.167 11.851 1.00 77.69 80 TYR A CA 1
ATOM 581 C C . TYR A 1 80 ? -6.043 -28.609 13.158 1.00 77.69 80 TYR A C 1
ATOM 583 O O . TYR A 1 80 ? -4.985 -27.978 13.151 1.00 77.69 80 TYR A O 1
ATOM 591 N N . LEU A 1 81 ? -6.719 -28.862 14.283 1.00 74.56 81 LEU A N 1
ATOM 592 C CA . LEU A 1 81 ? -6.284 -28.407 15.603 1.00 74.56 81 LEU A CA 1
ATOM 593 C C . LEU A 1 81 ? -4.989 -29.089 16.055 1.00 74.56 81 LEU A C 1
ATOM 595 O O . LEU A 1 81 ? -4.074 -28.394 16.498 1.00 74.56 81 LEU A O 1
ATOM 599 N N . ASP A 1 82 ? -4.886 -30.408 15.888 1.00 72.56 82 ASP A N 1
ATOM 600 C CA . ASP A 1 82 ? -3.711 -31.202 16.266 1.00 72.56 82 ASP A CA 1
ATOM 601 C C . ASP A 1 82 ? -2.475 -30.782 15.444 1.00 72.56 82 ASP A C 1
ATOM 603 O O . ASP A 1 82 ? -1.363 -30.695 15.967 1.00 72.56 82 ASP A O 1
ATOM 607 N N . LYS A 1 83 ? -2.667 -30.429 14.163 1.00 68.81 83 LYS A N 1
ATOM 608 C CA . LYS A 1 83 ? -1.613 -29.889 13.282 1.00 68.81 83 LYS A CA 1
ATOM 609 C C . LYS A 1 83 ? -1.325 -28.401 13.514 1.00 68.81 83 LYS A C 1
ATOM 611 O O . LYS A 1 83 ? -0.338 -27.867 12.999 1.00 68.81 83 LYS A O 1
ATOM 616 N N . GLY A 1 84 ? -2.148 -27.710 14.304 1.00 65.94 84 GLY A N 1
ATOM 617 C CA . GLY A 1 84 ? -2.070 -26.265 14.520 1.00 65.94 84 GLY A CA 1
ATOM 618 C C . GLY A 1 84 ? -2.309 -25.446 13.246 1.00 65.94 84 GLY A C 1
ATOM 619 O O . GLY A 1 84 ? -1.751 -24.356 13.115 1.00 65.94 84 GLY A O 1
ATOM 620 N N . CYS A 1 85 ? -3.089 -25.989 12.312 1.00 65.94 85 CYS A N 1
ATOM 621 C CA . CYS A 1 85 ? -3.574 -25.312 11.114 1.00 65.94 85 CYS A CA 1
ATOM 622 C C . CYS A 1 85 ? -4.841 -24.505 11.440 1.00 65.94 85 CYS A C 1
ATOM 624 O O . CYS A 1 85 ? -5.509 -24.737 12.452 1.00 65.94 85 CYS A O 1
ATOM 626 N N . PHE A 1 86 ? -5.197 -23.550 10.580 1.00 72.69 86 PHE A N 1
ATOM 627 C CA . PHE A 1 86 ? -6.500 -22.901 10.690 1.00 72.69 86 PHE A CA 1
ATOM 628 C C . PHE A 1 86 ? -7.608 -23.877 10.286 1.00 72.69 86 PHE A C 1
ATOM 630 O O . PHE A 1 86 ? -7.471 -24.630 9.324 1.00 72.69 86 PHE A O 1
ATOM 637 N N . VAL A 1 87 ? -8.700 -23.868 11.050 1.00 80.56 87 VAL A N 1
ATOM 638 C CA . VAL A 1 87 ? -9.916 -24.603 10.693 1.00 80.56 87 VAL A CA 1
ATOM 639 C C . VAL A 1 87 ? -10.572 -23.882 9.503 1.00 80.56 87 VAL A C 1
ATOM 641 O O . VAL A 1 87 ? -10.635 -22.650 9.550 1.00 80.56 87 VAL A O 1
ATOM 644 N N . PRO A 1 88 ? -11.050 -24.604 8.469 1.00 80.88 88 PRO A N 1
ATOM 645 C CA . PRO A 1 88 ? -11.697 -24.013 7.296 1.00 80.88 88 PRO A CA 1
ATOM 646 C C . PRO A 1 88 ? -12.841 -23.043 7.627 1.00 80.88 88 PRO A C 1
ATOM 648 O O . PRO A 1 88 ? -13.593 -23.250 8.583 1.00 80.88 88 PRO A O 1
ATOM 651 N N . ASP A 1 89 ? -12.979 -21.985 6.824 1.00 82.88 89 ASP A N 1
ATOM 652 C CA . ASP A 1 89 ? -13.911 -20.879 7.078 1.00 82.88 89 ASP A CA 1
ATOM 653 C C . ASP A 1 89 ? -15.375 -21.319 7.178 1.00 82.88 89 ASP A C 1
ATOM 655 O O . ASP A 1 89 ? -16.091 -20.839 8.054 1.00 82.88 89 ASP A O 1
ATOM 659 N N . ASP A 1 90 ? -15.815 -22.256 6.338 1.00 83.25 90 ASP A N 1
ATOM 660 C CA . ASP A 1 90 ? -17.172 -22.812 6.349 1.00 83.25 90 ASP A CA 1
ATOM 661 C C . ASP A 1 90 ? -17.513 -23.463 7.698 1.00 83.25 90 ASP A C 1
ATOM 663 O O . ASP A 1 90 ? -18.586 -23.226 8.259 1.00 83.25 90 ASP A O 1
ATOM 667 N N . MET A 1 91 ? -16.569 -24.213 8.271 1.00 84.69 91 MET A N 1
ATOM 668 C CA . MET A 1 91 ? -16.722 -24.836 9.584 1.00 84.69 91 MET A CA 1
ATOM 669 C C . MET A 1 91 ? -16.759 -23.799 10.709 1.00 84.69 91 MET A C 1
ATOM 671 O O . MET A 1 91 ? -17.558 -23.930 11.637 1.00 84.69 91 MET A O 1
ATOM 675 N N . VAL A 1 92 ? -15.912 -22.766 10.647 1.00 88.00 92 VAL A N 1
ATOM 676 C CA . VAL A 1 92 ? -15.888 -21.692 11.655 1.00 88.00 92 VAL A CA 1
ATOM 677 C C . VAL A 1 92 ? -17.178 -20.867 11.598 1.00 88.00 92 VAL A C 1
ATOM 679 O O . VAL A 1 92 ? -17.754 -20.549 12.638 1.00 88.00 92 VAL A O 1
ATOM 682 N N . VAL A 1 93 ? -17.659 -20.543 10.397 1.00 87.75 93 VAL A N 1
ATOM 683 C CA . VAL A 1 93 ? -18.912 -19.810 10.182 1.00 87.75 93 VAL A CA 1
ATOM 684 C C . VAL A 1 93 ? -20.109 -20.617 10.683 1.00 87.75 93 VAL A C 1
ATOM 686 O O . VAL A 1 93 ? -20.923 -20.068 11.425 1.00 87.75 93 VAL A O 1
ATOM 689 N N . SER A 1 94 ? -20.189 -21.911 10.353 1.00 86.19 94 SER A N 1
ATOM 690 C CA . SER A 1 94 ? -21.242 -22.806 10.858 1.00 86.19 94 SER A CA 1
ATOM 691 C C . SER A 1 94 ? -21.233 -22.880 12.385 1.00 86.19 94 SER A C 1
ATOM 693 O O . SER A 1 94 ? -22.282 -22.814 13.017 1.00 86.19 94 SER A O 1
ATOM 695 N N . LEU A 1 95 ? -20.048 -22.950 12.998 1.00 88.38 95 LEU A N 1
ATOM 696 C CA . LEU A 1 95 ? -19.921 -22.990 14.451 1.00 88.38 95 LEU A CA 1
ATOM 697 C C . LEU A 1 95 ? -20.495 -21.735 15.120 1.00 88.38 95 LEU A C 1
ATOM 699 O O . LEU A 1 95 ? -21.237 -21.819 16.100 1.00 88.38 95 LEU A O 1
ATOM 703 N N . VAL A 1 96 ? -20.113 -20.561 14.613 1.00 89.44 96 VAL A N 1
ATOM 704 C CA . VAL A 1 96 ? -20.572 -19.280 15.162 1.00 89.44 96 VAL A CA 1
ATOM 705 C C . VAL A 1 96 ? -22.078 -19.127 14.950 1.00 89.44 96 VAL A C 1
ATOM 707 O O . VAL A 1 96 ? -22.774 -18.689 15.863 1.00 89.44 96 VAL A O 1
ATOM 710 N N . GLN A 1 97 ? -22.593 -19.560 13.798 1.00 87.31 97 GLN A N 1
ATOM 711 C CA . GLN A 1 97 ? -24.025 -19.604 13.496 1.00 87.31 97 GLN A CA 1
ATOM 712 C C . GLN A 1 97 ? -24.822 -20.412 14.512 1.00 87.31 97 GLN A C 1
ATOM 714 O O . GLN A 1 97 ? -25.771 -19.887 15.095 1.00 87.31 97 GLN A O 1
ATOM 719 N N . ASP A 1 98 ? -24.410 -21.652 14.761 1.00 87.31 98 ASP A N 1
ATOM 720 C CA . ASP A 1 98 ? -25.088 -22.535 15.709 1.00 87.31 98 ASP A CA 1
ATOM 721 C C . ASP A 1 98 ? -25.085 -21.929 17.114 1.00 87.31 98 ASP A C 1
ATOM 723 O O . ASP A 1 98 ? -26.090 -21.953 17.826 1.00 87.31 98 ASP A O 1
ATOM 727 N N . ARG A 1 99 ? -23.964 -21.318 17.510 1.00 88.81 99 ARG A N 1
ATOM 728 C CA . ARG A 1 99 ? -23.819 -20.716 18.835 1.00 88.81 99 ARG A CA 1
ATOM 729 C C . ARG A 1 99 ? -24.678 -19.463 19.014 1.00 88.81 99 ARG A C 1
ATOM 731 O O . ARG A 1 99 ? -25.269 -19.297 20.077 1.00 88.81 99 ARG A O 1
ATOM 738 N N . LEU A 1 100 ? -24.810 -18.634 17.978 1.00 88.25 100 LEU A N 1
ATOM 739 C CA . LEU A 1 100 ? -25.702 -17.467 17.961 1.00 88.25 100 LEU A CA 1
ATOM 740 C C . LEU A 1 100 ? -27.192 -17.844 18.039 1.00 88.25 100 LEU A C 1
ATOM 742 O O . LEU A 1 100 ? -28.023 -17.000 18.378 1.00 88.25 100 LEU A O 1
ATOM 746 N N . GLN A 1 101 ? -27.554 -19.094 17.732 1.00 87.12 101 GLN A N 1
ATOM 747 C CA . GLN A 1 101 ? -28.9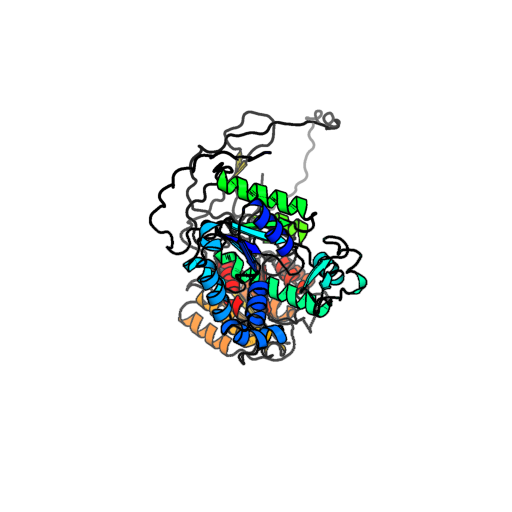29 -19.590 17.844 1.00 87.12 101 GLN A CA 1
ATOM 748 C C . GLN A 1 101 ? -29.280 -20.150 19.231 1.00 87.12 101 GLN A C 1
ATOM 750 O O . GLN A 1 101 ? -30.462 -20.353 19.513 1.00 87.12 101 GLN A O 1
ATOM 755 N N . GLN A 1 102 ? -28.302 -20.372 20.111 1.00 88.00 102 GLN A N 1
ATOM 756 C CA . GLN A 1 102 ? -28.557 -20.908 21.450 1.00 88.00 102 GLN A CA 1
ATOM 757 C C . GLN A 1 102 ? -29.205 -19.860 22.367 1.00 88.00 102 GLN A C 1
ATOM 759 O O . GLN A 1 102 ? -28.943 -18.663 22.246 1.00 88.00 102 GLN A O 1
ATOM 764 N N . SER A 1 103 ? -30.084 -20.308 23.270 1.00 86.75 103 SER A N 1
ATOM 765 C CA . SER A 1 103 ? -30.926 -19.422 24.087 1.00 86.75 103 SER A CA 1
ATOM 766 C C . SER A 1 103 ? -30.118 -18.477 24.972 1.00 86.75 103 SER A C 1
ATOM 768 O O . SER A 1 103 ? -30.445 -17.300 25.049 1.00 86.75 103 SER A O 1
ATOM 770 N N . ASP A 1 104 ? -29.025 -18.957 25.564 1.00 88.94 104 ASP A N 1
ATOM 771 C CA . ASP A 1 104 ? -28.129 -18.147 26.389 1.00 88.94 104 ASP A CA 1
ATOM 772 C C . ASP A 1 104 ? -27.511 -16.990 25.592 1.00 88.94 104 ASP A C 1
ATOM 774 O O . ASP A 1 104 ? -27.557 -15.850 26.032 1.00 88.94 104 ASP A O 1
ATOM 778 N N . VAL A 1 105 ? -27.008 -17.236 24.379 1.00 89.19 105 VAL A N 1
ATOM 779 C CA . VAL A 1 105 ? -26.420 -16.183 23.534 1.00 89.19 105 VAL A CA 1
ATOM 780 C C . VAL A 1 105 ? -27.493 -15.249 22.982 1.00 89.19 105 VAL A C 1
ATOM 782 O O . VAL A 1 105 ? -27.283 -14.040 22.932 1.00 89.19 105 VAL A O 1
ATOM 785 N N . ARG A 1 106 ? -28.660 -15.775 22.599 1.00 87.44 106 ARG A N 1
ATOM 786 C CA . ARG A 1 106 ? -29.778 -14.956 22.104 1.00 87.44 106 ARG A CA 1
ATOM 787 C C . ARG A 1 106 ? -30.317 -13.994 23.157 1.00 87.44 106 ARG A C 1
ATOM 789 O O . ARG A 1 106 ? -30.687 -12.881 22.796 1.00 87.44 106 ARG A O 1
ATOM 796 N N . GLU A 1 107 ? -30.382 -14.421 24.415 1.00 85.69 107 GLU A N 1
ATOM 797 C CA . GLU A 1 107 ? -30.896 -13.616 25.528 1.00 85.69 107 GLU A CA 1
ATOM 798 C C . GLU A 1 107 ? -29.834 -12.666 26.086 1.00 85.69 107 GLU A C 1
ATOM 800 O O . GLU A 1 107 ? -30.108 -11.486 26.300 1.00 85.69 107 GLU A O 1
ATOM 805 N N . SER A 1 108 ? -28.614 -13.163 26.291 1.00 85.81 108 SER A N 1
ATOM 806 C CA . SER A 1 108 ? -27.540 -12.422 26.952 1.00 85.81 108 SER A CA 1
ATOM 807 C C . SER A 1 108 ? -26.658 -11.610 26.003 1.00 85.81 108 SER A C 1
ATOM 809 O O . SER A 1 108 ? -25.930 -10.739 26.462 1.00 85.81 108 SER A O 1
ATOM 811 N N . GLY A 1 109 ? -26.689 -11.866 24.693 1.00 90.75 109 GLY A N 1
ATOM 812 C CA . GLY A 1 109 ? -25.721 -11.310 23.745 1.00 90.75 109 GLY A CA 1
ATOM 813 C C . GLY A 1 109 ? -24.348 -11.990 23.820 1.00 90.75 109 GLY A C 1
ATOM 814 O O . GLY A 1 109 ? -24.121 -12.913 24.607 1.00 90.75 109 GLY A O 1
ATOM 815 N N . CYS A 1 110 ? -23.401 -11.548 22.989 1.00 92.75 110 CYS A N 1
ATOM 816 C CA . CYS A 1 110 ? -22.085 -12.173 22.879 1.00 92.75 110 CYS A CA 1
ATOM 817 C C . CYS A 1 110 ? -20.907 -11.215 22.653 1.00 92.75 110 CYS A C 1
ATOM 819 O O . CYS A 1 110 ? -21.025 -10.148 22.047 1.00 92.75 110 CYS A O 1
ATOM 821 N N . LEU A 1 111 ? -19.735 -11.684 23.086 1.00 93.25 111 LEU A N 1
ATOM 822 C CA . LEU A 1 111 ? -18.407 -11.157 22.782 1.00 93.25 111 LEU A CA 1
ATOM 823 C C . LEU A 1 111 ? -17.662 -12.172 21.918 1.00 93.25 111 LEU A C 1
ATOM 825 O O . LEU A 1 111 ? -17.304 -13.246 22.404 1.00 93.25 111 LEU A O 1
ATOM 829 N N . LEU A 1 112 ? -17.416 -11.839 20.655 1.00 92.62 112 LEU A N 1
ATOM 830 C CA . LEU A 1 112 ? -16.673 -12.696 19.736 1.00 92.62 112 LEU A CA 1
ATOM 831 C C . LEU A 1 112 ? -15.163 -12.449 19.899 1.00 92.62 112 LEU A C 1
ATOM 833 O O . LEU A 1 112 ? -14.675 -11.336 19.681 1.00 92.62 112 LEU A O 1
ATOM 837 N N . ASP A 1 113 ? -14.429 -13.499 20.279 1.00 89.38 113 ASP A N 1
ATOM 838 C CA . ASP A 1 113 ? -12.967 -13.514 20.428 1.00 89.38 113 ASP A CA 1
ATOM 839 C C . ASP A 1 113 ? -12.344 -14.434 19.376 1.00 89.38 113 ASP A C 1
ATOM 841 O O . ASP A 1 113 ? -12.613 -15.636 19.301 1.00 89.38 113 ASP A O 1
ATOM 845 N N . GLY A 1 114 ? -11.486 -13.863 18.533 1.00 78.25 114 GLY A N 1
ATOM 846 C CA . GLY A 1 114 ? -10.794 -14.615 17.492 1.00 78.25 114 GLY A CA 1
ATOM 847 C C . GLY A 1 114 ? -11.652 -14.961 16.273 1.00 78.25 114 GLY A C 1
ATOM 848 O O . GLY A 1 114 ? -11.217 -15.807 15.490 1.00 78.25 114 GLY A O 1
ATOM 849 N N . PHE A 1 115 ? -12.802 -14.305 16.099 1.00 87.19 115 PHE A N 1
ATOM 850 C CA . PHE A 1 115 ? -13.648 -14.319 14.904 1.00 87.19 115 PHE A CA 1
ATOM 851 C C . PHE A 1 115 ? -14.229 -12.915 14.670 1.00 87.19 115 PHE A C 1
ATOM 853 O O . PHE A 1 115 ? -14.641 -12.282 15.645 1.00 87.19 115 PHE A O 1
ATOM 860 N N . PRO A 1 116 ? -14.296 -12.419 13.423 1.00 89.50 116 PRO A N 1
ATOM 861 C CA . PRO A 1 116 ? -13.818 -13.033 12.178 1.00 89.50 116 PRO A CA 1
ATOM 862 C C . PRO A 1 116 ? -12.301 -12.864 11.948 1.00 89.50 116 PRO A C 1
ATOM 864 O O . PRO A 1 116 ? -11.680 -11.924 12.447 1.00 89.50 116 PRO A O 1
ATOM 867 N N . ARG A 1 117 ? -11.694 -13.785 11.184 1.00 84.94 117 ARG A N 1
ATOM 868 C CA . ARG A 1 117 ? -10.270 -13.767 10.774 1.00 84.94 117 ARG A CA 1
ATOM 869 C C . ARG A 1 117 ? -10.056 -13.574 9.276 1.00 84.94 117 ARG A C 1
ATOM 871 O O . ARG A 1 117 ? -8.992 -13.106 8.888 1.00 84.94 117 ARG A O 1
ATOM 878 N N . THR A 1 118 ? -11.048 -13.902 8.461 1.00 85.00 118 THR A N 1
ATOM 879 C CA . THR A 1 118 ? -11.011 -13.759 7.002 1.00 85.00 118 THR A CA 1
ATOM 880 C C . THR A 1 118 ? -12.151 -12.860 6.532 1.00 85.00 118 THR A C 1
ATOM 882 O O . THR A 1 118 ? -13.084 -12.553 7.283 1.00 85.00 118 THR A O 1
ATOM 885 N N . THR A 1 119 ? -12.075 -12.415 5.280 1.00 84.94 119 THR A N 1
ATOM 886 C CA . THR A 1 119 ? -13.129 -11.614 4.646 1.00 84.94 119 THR A CA 1
ATOM 887 C C . THR A 1 119 ? -14.451 -12.371 4.580 1.00 84.94 119 THR A C 1
ATOM 889 O O . THR A 1 119 ? -15.503 -11.789 4.835 1.00 84.94 119 THR A O 1
ATOM 892 N N . ASP A 1 120 ? -14.397 -13.674 4.319 1.00 85.12 120 ASP A N 1
ATOM 893 C CA . ASP A 1 120 ? -15.579 -14.517 4.146 1.00 85.12 120 ASP A CA 1
ATOM 894 C C . ASP A 1 120 ? -16.293 -14.730 5.483 1.00 85.12 120 ASP A C 1
ATOM 896 O O . ASP A 1 120 ? -17.516 -14.592 5.568 1.00 85.12 120 ASP A O 1
ATOM 900 N N . GLN A 1 121 ? -15.528 -14.931 6.563 1.00 89.06 121 GLN A N 1
ATOM 901 C CA . GLN A 1 121 ? -16.057 -14.943 7.928 1.00 89.06 121 GLN A CA 1
ATOM 902 C C . GLN A 1 121 ? -16.727 -13.609 8.296 1.00 89.06 121 GLN A C 1
ATOM 904 O O . GLN A 1 121 ? -17.811 -13.601 8.883 1.00 89.06 121 GLN A O 1
ATOM 909 N N . ALA A 1 122 ? -16.110 -12.474 7.943 1.00 89.00 122 ALA A N 1
ATOM 910 C CA . ALA A 1 122 ? -16.656 -11.148 8.237 1.00 89.00 122 ALA A CA 1
ATOM 911 C C . ALA A 1 122 ? -17.967 -10.884 7.479 1.00 89.00 122 ALA A C 1
ATOM 913 O O . ALA A 1 122 ? -18.947 -10.431 8.072 1.00 89.00 122 ALA A O 1
ATOM 914 N N . GLN A 1 123 ? -18.017 -11.231 6.190 1.00 86.38 123 GLN A N 1
ATOM 915 C CA . GLN A 1 123 ? -19.238 -11.140 5.389 1.00 86.38 123 GLN A CA 1
ATOM 916 C C . GLN A 1 123 ? -20.346 -12.052 5.920 1.00 86.38 123 GLN A C 1
ATOM 918 O O . GLN A 1 123 ? -21.504 -11.638 5.973 1.00 86.38 123 GLN A O 1
ATOM 923 N N . ALA A 1 124 ? -20.011 -13.284 6.311 1.00 87.06 124 ALA A N 1
ATOM 924 C CA . ALA A 1 124 ? -20.977 -14.221 6.870 1.00 87.06 124 ALA A CA 1
ATOM 925 C C . ALA A 1 124 ? -21.576 -13.706 8.187 1.00 87.06 124 ALA A C 1
ATOM 927 O O . ALA A 1 124 ? -22.792 -13.766 8.364 1.00 87.06 124 ALA A O 1
ATOM 928 N N . LEU A 1 125 ? -20.747 -13.130 9.066 1.00 88.81 125 LEU A N 1
ATOM 929 C CA . LEU A 1 125 ? -21.192 -12.540 10.328 1.00 88.81 125 LEU A CA 1
ATOM 930 C C . LEU A 1 125 ? -22.170 -11.380 10.111 1.00 88.81 125 LEU A C 1
ATOM 932 O O . LEU A 1 125 ? -23.248 -11.354 10.704 1.00 88.81 125 LEU A O 1
ATOM 936 N N . LEU A 1 126 ? -21.815 -10.437 9.235 1.00 86.88 126 LEU A N 1
ATOM 937 C CA . LEU A 1 126 ? -22.612 -9.231 8.984 1.00 86.88 126 LEU A CA 1
ATOM 938 C C . LEU A 1 126 ? -23.972 -9.521 8.332 1.00 86.88 126 LEU A C 1
ATOM 940 O O . LEU A 1 126 ? -24.896 -8.720 8.461 1.00 86.88 126 LEU A O 1
ATOM 944 N N . LYS A 1 127 ? -24.126 -10.672 7.667 1.00 85.12 127 LYS A N 1
ATOM 945 C CA . LYS A 1 127 ? -25.424 -11.131 7.147 1.00 85.12 127 LYS A CA 1
ATOM 946 C C . LYS A 1 127 ? -26.393 -11.575 8.247 1.00 85.12 127 LYS A C 1
ATOM 948 O O . LYS A 1 127 ? -27.585 -11.670 7.980 1.00 85.12 127 LYS A O 1
ATOM 953 N N . GLN A 1 128 ? -25.901 -11.879 9.448 1.00 81.19 128 GLN A N 1
ATOM 954 C CA . GLN A 1 128 ? -26.679 -12.552 10.495 1.00 81.19 128 GLN A CA 1
ATOM 955 C C . GLN A 1 128 ? -26.813 -11.744 11.776 1.00 81.19 128 GLN A C 1
ATOM 957 O O . GLN A 1 128 ? -27.812 -11.874 12.484 1.00 81.19 128 GLN A O 1
ATOM 962 N N . VAL A 1 129 ? -25.813 -10.921 12.082 1.00 84.56 129 VAL A N 1
ATOM 963 C CA . VAL A 1 129 ? -25.737 -10.185 13.336 1.00 84.56 129 VAL A CA 1
ATOM 964 C C . VAL A 1 129 ? -25.398 -8.732 13.062 1.00 84.56 129 VAL A C 1
ATOM 966 O O . VAL A 1 129 ? -24.471 -8.417 12.315 1.00 84.56 129 VAL A O 1
ATOM 969 N N . ARG A 1 130 ? -26.121 -7.830 13.727 1.00 85.56 130 ARG A N 1
ATOM 970 C CA . ARG A 1 130 ? -25.697 -6.440 13.847 1.00 85.56 130 ARG A CA 1
ATOM 971 C C . ARG A 1 130 ? -24.601 -6.368 14.902 1.00 85.56 130 ARG A C 1
ATOM 973 O O . ARG A 1 130 ? -24.860 -6.554 16.086 1.00 85.56 130 ARG A O 1
ATOM 980 N N . VAL A 1 131 ? -23.383 -6.083 14.465 1.00 88.31 131 VAL A N 1
ATOM 981 C CA . VAL A 1 131 ? -22.284 -5.783 15.380 1.00 88.31 131 VAL A CA 1
ATOM 982 C C . VAL A 1 131 ? -22.517 -4.380 15.949 1.00 88.31 131 VAL A C 1
ATOM 984 O O . VAL A 1 131 ? -22.750 -3.434 15.201 1.00 88.31 131 VAL A O 1
ATOM 987 N N . GLU A 1 132 ? -22.522 -4.250 17.274 1.00 86.62 132 GLU A N 1
ATOM 988 C CA . GLU A 1 132 ? -22.663 -2.963 17.973 1.00 86.62 132 GLU A CA 1
ATOM 989 C C . GLU A 1 132 ? -21.321 -2.265 18.161 1.00 86.62 132 GLU A C 1
ATOM 991 O O . GLU A 1 132 ? -21.259 -1.040 18.247 1.00 86.62 132 GLU A O 1
ATOM 996 N N . GLY A 1 133 ? -20.235 -3.035 18.213 1.00 87.06 133 GLY A N 1
ATOM 997 C CA . GLY A 1 133 ? -18.936 -2.478 18.522 1.00 87.06 133 GLY A CA 1
ATOM 998 C C . GLY A 1 133 ? -17.761 -3.404 18.280 1.00 87.06 133 GLY A C 1
ATOM 999 O O . GLY A 1 133 ? -17.873 -4.618 18.449 1.00 87.06 133 GLY A O 1
ATOM 1000 N N . VAL A 1 134 ? -16.619 -2.817 17.922 1.00 90.12 134 VAL A N 1
ATOM 1001 C CA . VAL A 1 134 ? -15.354 -3.533 17.725 1.00 90.12 134 VAL A CA 1
ATOM 1002 C C . VAL A 1 134 ? -14.272 -2.917 18.603 1.00 90.12 134 VAL A C 1
ATOM 1004 O O . VAL A 1 134 ? -13.917 -1.756 18.437 1.00 90.12 134 VAL A O 1
ATOM 1007 N N . PHE A 1 135 ? -13.704 -3.699 19.515 1.00 90.62 135 PHE A N 1
ATOM 1008 C CA . PHE A 1 135 ? -12.603 -3.292 20.385 1.00 90.62 135 PHE A CA 1
ATOM 1009 C C . PHE A 1 135 ? -11.292 -3.879 19.868 1.00 90.62 135 PHE A C 1
ATOM 1011 O O . PHE A 1 135 ? -11.071 -5.088 19.939 1.00 90.62 135 PHE A O 1
ATOM 1018 N N . PHE A 1 136 ? -10.412 -3.031 19.341 1.00 90.81 136 PHE A N 1
ATOM 1019 C CA . PHE A 1 136 ? -9.124 -3.424 18.780 1.00 90.81 136 PHE A CA 1
ATOM 1020 C C . PHE A 1 136 ? -7.980 -3.130 19.758 1.00 90.81 136 PHE A C 1
ATOM 1022 O O . PHE A 1 136 ? -7.575 -1.983 19.932 1.00 90.81 136 PHE A O 1
ATOM 1029 N N . LEU A 1 137 ? -7.435 -4.172 20.386 1.00 90.12 137 LEU A N 1
ATOM 1030 C CA . LEU A 1 137 ? -6.317 -4.079 21.327 1.00 90.12 137 LEU A CA 1
ATOM 1031 C C . LEU A 1 137 ? -4.980 -3.970 20.579 1.00 90.12 137 LEU A C 1
ATOM 1033 O O . LEU A 1 137 ? -4.544 -4.929 19.937 1.00 90.12 137 LEU A O 1
ATOM 1037 N N . GLN A 1 138 ? -4.309 -2.829 20.705 1.00 86.19 138 GLN A N 1
ATOM 1038 C CA . GLN A 1 138 ? -3.015 -2.529 20.095 1.00 86.19 138 GLN A CA 1
ATOM 1039 C C . GLN A 1 138 ? -1.884 -2.723 21.099 1.00 86.19 138 GLN A C 1
ATOM 1041 O O . GLN A 1 138 ? -1.922 -2.185 22.200 1.00 86.19 138 GLN A O 1
ATOM 1046 N N . VAL A 1 139 ? -0.862 -3.488 20.718 1.00 86.94 139 VAL A N 1
ATOM 1047 C CA . VAL A 1 139 ? 0.332 -3.707 21.541 1.00 86.94 139 VAL A CA 1
ATOM 1048 C C . VAL A 1 139 ? 1.558 -3.751 20.625 1.00 86.94 139 VAL A C 1
ATOM 1050 O O . VAL A 1 139 ? 1.497 -4.435 19.598 1.00 86.94 139 VAL A O 1
ATOM 1053 N N . PRO A 1 140 ? 2.668 -3.074 20.971 1.00 85.69 140 PRO A N 1
ATOM 1054 C CA . PRO A 1 140 ? 3.927 -3.186 20.246 1.00 85.69 140 PRO A CA 1
ATOM 1055 C C . PRO A 1 140 ? 4.441 -4.627 20.202 1.00 85.69 140 PRO A C 1
ATOM 1057 O O . PRO A 1 140 ? 4.367 -5.367 21.184 1.00 85.69 140 PRO A O 1
ATOM 1060 N N . GLU A 1 141 ? 5.032 -5.012 19.075 1.00 85.00 141 GLU A N 1
ATOM 1061 C CA . GLU A 1 141 ? 5.504 -6.379 18.827 1.00 85.00 141 GLU A CA 1
ATOM 1062 C C . GLU A 1 141 ? 6.499 -6.882 19.880 1.00 85.00 141 GLU A C 1
ATOM 1064 O O . GLU A 1 141 ? 6.360 -8.000 20.376 1.00 85.00 141 GLU A O 1
ATOM 1069 N N . LYS A 1 142 ? 7.441 -6.029 20.302 1.00 85.56 142 LYS A N 1
ATOM 1070 C CA . LYS A 1 142 ? 8.410 -6.361 21.359 1.00 85.56 142 LYS A CA 1
ATOM 1071 C C . LYS A 1 142 ? 7.714 -6.798 22.652 1.00 85.56 142 LYS A C 1
ATOM 1073 O O . LYS A 1 142 ? 8.087 -7.808 23.243 1.00 85.56 142 LYS A O 1
ATOM 1078 N N . SER A 1 143 ? 6.666 -6.082 23.058 1.00 86.94 143 SER A N 1
ATOM 1079 C CA . SER A 1 143 ? 5.884 -6.411 24.253 1.00 86.94 143 SER A CA 1
ATOM 1080 C C . SER A 1 143 ? 5.081 -7.700 24.072 1.00 86.94 143 SER A C 1
ATOM 1082 O O . SER A 1 143 ? 4.927 -8.463 25.021 1.00 86.94 143 SER A O 1
ATOM 1084 N N . LEU A 1 144 ? 4.588 -7.984 22.862 1.00 89.44 144 LEU A N 1
ATOM 1085 C CA . LEU A 1 144 ? 3.883 -9.235 22.566 1.00 89.44 144 LEU A CA 1
ATOM 1086 C C . LEU A 1 144 ? 4.801 -10.454 22.693 1.00 89.44 144 LEU A C 1
ATOM 1088 O O . LEU A 1 144 ? 4.396 -11.445 23.300 1.00 89.44 144 LEU A O 1
ATOM 1092 N N . ILE A 1 145 ? 6.027 -10.366 22.169 1.00 87.19 145 ILE A N 1
ATOM 1093 C CA . ILE A 1 145 ? 7.041 -11.426 22.266 1.00 87.19 145 ILE A CA 1
ATOM 1094 C C . ILE A 1 145 ? 7.419 -11.665 23.734 1.00 87.19 145 ILE A C 1
ATOM 1096 O O . ILE A 1 145 ? 7.396 -12.803 24.201 1.00 87.19 145 ILE A O 1
ATOM 1100 N N . GLN A 1 146 ? 7.669 -10.597 24.501 1.00 86.94 146 GLN A N 1
ATOM 1101 C CA . GLN A 1 146 ? 7.957 -10.698 25.938 1.00 86.94 146 GLN A CA 1
ATOM 1102 C C . GLN A 1 146 ? 6.808 -11.362 26.715 1.00 86.94 146 GLN A C 1
ATOM 1104 O O . GLN A 1 146 ? 7.038 -12.269 27.517 1.00 86.94 146 GLN A O 1
ATOM 1109 N N . ARG A 1 147 ? 5.559 -10.968 26.430 1.00 88.94 147 ARG A N 1
ATOM 1110 C CA . ARG A 1 147 ? 4.353 -11.562 27.036 1.00 88.94 147 ARG A CA 1
ATOM 1111 C C . ARG A 1 147 ? 4.135 -13.023 26.632 1.00 88.94 147 ARG A C 1
ATOM 1113 O O . ARG A 1 147 ? 3.503 -13.774 27.373 1.00 88.94 147 ARG A O 1
ATOM 1120 N N . ALA A 1 148 ? 4.584 -13.433 25.448 1.00 87.56 148 ALA A N 1
ATOM 1121 C CA . ALA A 1 148 ? 4.505 -14.824 25.007 1.00 87.56 148 ALA A CA 1
ATOM 1122 C C . ALA A 1 148 ? 5.516 -15.705 25.752 1.00 87.56 148 ALA A C 1
ATOM 1124 O O . ALA A 1 148 ? 5.135 -16.749 26.275 1.00 87.56 148 ALA A O 1
ATOM 1125 N N . ALA A 1 149 ? 6.758 -15.238 25.912 1.00 87.38 149 ALA A N 1
ATOM 1126 C CA . ALA A 1 149 ? 7.819 -15.978 26.601 1.00 87.38 149 ALA A CA 1
ATOM 1127 C C . ALA A 1 149 ? 7.478 -16.322 28.070 1.00 87.38 149 ALA A C 1
ATOM 1129 O O . ALA A 1 149 ? 7.873 -17.366 28.604 1.00 87.38 149 ALA A O 1
ATOM 1130 N N . GLN A 1 150 ? 6.706 -15.461 28.737 1.00 88.44 150 GLN A N 1
ATOM 1131 C CA . GLN A 1 150 ? 6.260 -15.670 30.118 1.00 88.44 150 GLN A CA 1
ATOM 1132 C C . GLN A 1 150 ? 4.901 -16.374 30.245 1.00 88.44 150 GLN A C 1
ATOM 1134 O O . GLN A 1 150 ? 4.397 -16.557 31.357 1.00 88.44 150 GLN A O 1
ATOM 1139 N N . ARG A 1 151 ? 4.291 -16.794 29.132 1.00 88.06 151 ARG A N 1
ATOM 1140 C CA . ARG A 1 151 ? 3.034 -17.538 29.164 1.00 88.06 151 ARG A CA 1
ATOM 1141 C C . ARG A 1 151 ? 3.272 -18.984 29.576 1.00 88.06 151 ARG A C 1
ATOM 1143 O O . ARG A 1 151 ? 4.242 -19.626 29.167 1.00 88.06 151 ARG A O 1
ATOM 1150 N N . ARG A 1 152 ? 2.358 -19.507 30.382 1.00 89.50 152 ARG A N 1
ATOM 1151 C CA . ARG A 1 152 ? 2.308 -20.908 30.778 1.00 89.50 152 ARG A CA 1
ATOM 1152 C C . ARG A 1 152 ? 0.927 -21.486 30.508 1.00 89.50 152 ARG A C 1
ATOM 1154 O O . ARG A 1 152 ? -0.055 -20.746 30.494 1.00 89.50 152 ARG A O 1
ATOM 1161 N N . ILE A 1 153 ? 0.866 -22.790 30.283 1.00 87.75 153 ILE A N 1
ATOM 1162 C CA . ILE A 1 153 ? -0.377 -23.545 30.153 1.00 87.75 153 ILE A CA 1
ATOM 1163 C C . ILE A 1 153 ? -0.371 -24.686 31.168 1.00 87.75 153 ILE A C 1
ATOM 1165 O O . ILE A 1 153 ? 0.658 -25.335 31.372 1.00 87.75 153 ILE A O 1
ATOM 1169 N N . ASP A 1 154 ? -1.505 -24.902 31.825 1.00 87.81 154 ASP A N 1
ATOM 1170 C CA . ASP A 1 154 ? -1.730 -26.124 32.589 1.00 87.81 154 ASP A CA 1
ATOM 1171 C C . ASP A 1 154 ? -2.130 -27.241 31.611 1.00 87.81 154 ASP A C 1
ATOM 1173 O O . ASP A 1 154 ? -3.190 -27.150 30.988 1.00 87.81 154 ASP A O 1
ATOM 1177 N N . PRO A 1 155 ? -1.323 -28.304 31.450 1.00 82.00 155 PRO A N 1
ATOM 1178 C CA . PRO A 1 155 ? -1.628 -29.382 30.514 1.00 82.00 155 PRO A CA 1
ATOM 1179 C C . PRO A 1 155 ? -2.877 -30.194 30.896 1.00 82.00 155 PRO A C 1
ATOM 1181 O O . PRO A 1 155 ? -3.383 -30.937 30.059 1.00 82.00 155 PRO A O 1
ATOM 1184 N N . ARG A 1 156 ? -3.372 -30.092 32.139 1.00 82.19 156 ARG A N 1
ATOM 1185 C CA . ARG A 1 156 ? -4.573 -30.814 32.590 1.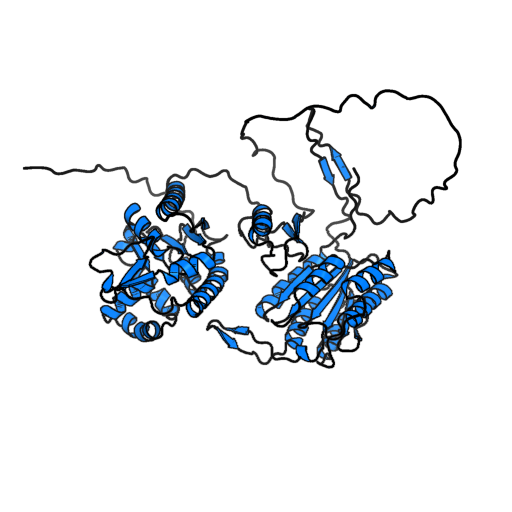00 82.19 156 ARG A CA 1
ATOM 1186 C C . ARG A 1 156 ? -5.859 -30.065 32.281 1.00 82.19 156 ARG A C 1
ATOM 1188 O O . ARG A 1 156 ? -6.830 -30.687 31.870 1.00 82.19 156 ARG A O 1
ATOM 1195 N N . THR A 1 157 ? -5.872 -28.757 32.521 1.00 80.19 157 THR A N 1
ATOM 1196 C CA . THR A 1 157 ? -7.077 -27.922 32.381 1.00 80.19 157 THR A CA 1
ATOM 1197 C C . THR A 1 157 ? -7.094 -27.109 31.090 1.00 80.19 157 THR A C 1
ATOM 1199 O O . THR A 1 157 ? -8.145 -26.632 30.678 1.00 80.19 157 THR A O 1
ATOM 1202 N N . GLY A 1 158 ? -5.939 -26.928 30.442 1.00 75.56 158 GLY A N 1
ATOM 1203 C CA . GLY A 1 158 ? -5.778 -26.032 29.298 1.00 75.56 158 GLY A CA 1
ATOM 1204 C C . GLY A 1 158 ? -5.781 -24.544 29.671 1.00 75.56 158 GLY A C 1
ATOM 1205 O O . GLY A 1 158 ? -5.658 -23.702 28.777 1.00 75.56 158 GLY A O 1
ATOM 1206 N N . GLU A 1 159 ? -5.897 -24.205 30.961 1.00 80.06 159 GLU A N 1
ATOM 1207 C CA . GLU A 1 159 ? -5.899 -22.821 31.432 1.00 80.06 159 GLU A CA 1
ATOM 1208 C C . GLU A 1 159 ? -4.543 -22.149 31.196 1.00 80.06 159 GLU A C 1
ATOM 1210 O O . GLU A 1 159 ? -3.470 -22.746 31.335 1.00 80.06 159 GLU A O 1
ATOM 1215 N N . ILE A 1 160 ? -4.609 -20.874 30.813 1.00 83.81 160 ILE A N 1
ATOM 1216 C CA . ILE A 1 160 ? -3.447 -20.075 30.434 1.00 83.81 160 ILE A CA 1
ATOM 1217 C C . ILE A 1 160 ? -3.124 -19.089 31.551 1.00 83.81 160 ILE A C 1
ATOM 1219 O O . ILE A 1 160 ? -3.943 -18.241 31.903 1.00 83.81 160 ILE A O 1
ATOM 1223 N N . TYR A 1 161 ? -1.876 -19.128 32.005 1.00 84.19 161 TYR A N 1
ATOM 1224 C CA . TYR A 1 161 ? -1.332 -18.235 33.021 1.00 84.19 161 TYR A CA 1
ATOM 1225 C C . TYR A 1 161 ? -0.213 -17.365 32.451 1.00 84.19 161 TYR A C 1
ATOM 1227 O O . TYR A 1 161 ? 0.423 -17.692 31.445 1.00 84.19 161 TYR A O 1
ATOM 1235 N N . HIS A 1 162 ? 0.047 -16.245 33.115 1.00 86.38 162 HIS A N 1
ATOM 1236 C CA . HIS A 1 162 ? 1.197 -15.393 32.841 1.00 86.38 162 HIS A CA 1
ATOM 1237 C C . HIS A 1 162 ? 1.908 -15.102 34.158 1.00 86.38 162 HIS A C 1
ATOM 1239 O O . HIS A 1 162 ? 1.264 -14.668 35.107 1.00 86.38 162 HIS A O 1
ATOM 1245 N N . LEU A 1 163 ? 3.228 -15.298 34.203 1.00 83.25 163 LEU A N 1
ATOM 1246 C CA . LEU A 1 163 ? 4.009 -15.213 35.448 1.00 83.25 163 LEU A CA 1
ATOM 1247 C C . LEU A 1 163 ? 3.884 -13.861 36.176 1.00 83.25 163 LEU A C 1
ATOM 1249 O O . LEU A 1 163 ? 3.996 -13.808 37.394 1.00 83.25 163 LEU A O 1
ATOM 1253 N N . GLU A 1 164 ? 3.629 -12.784 35.434 1.00 79.19 164 GLU A N 1
ATOM 1254 C CA . GLU A 1 164 ? 3.378 -11.445 35.985 1.00 79.19 164 GLU A CA 1
ATOM 1255 C C . GLU A 1 164 ? 1.884 -11.055 36.073 1.00 79.19 164 GLU A C 1
ATOM 1257 O O . GLU A 1 164 ? 1.390 -10.772 37.158 1.00 79.19 164 GLU A O 1
ATOM 1262 N N . PHE A 1 165 ? 1.140 -11.056 34.957 1.00 74.56 165 PHE A N 1
ATOM 1263 C CA . PHE A 1 165 ? -0.201 -10.440 34.896 1.00 74.56 165 PHE A CA 1
ATOM 1264 C C . PHE A 1 165 ? -1.372 -11.320 35.358 1.00 74.56 165 PHE A C 1
ATOM 1266 O O . PHE A 1 165 ? -2.398 -10.801 35.786 1.00 74.56 165 PHE A O 1
ATOM 1273 N N . VAL A 1 166 ? -1.262 -12.643 35.215 1.00 78.25 166 VAL A N 1
ATOM 1274 C CA . VAL A 1 166 ? -2.299 -13.612 35.616 1.00 78.25 166 VAL A CA 1
ATOM 1275 C C . VAL A 1 166 ? -1.574 -14.754 36.304 1.00 78.25 166 VAL A C 1
ATOM 1277 O O . VAL A 1 166 ? -1.335 -15.812 35.712 1.00 78.25 166 VAL A O 1
ATOM 1280 N N . GLN A 1 167 ? -1.124 -14.465 37.522 1.00 83.06 167 GLN A N 1
ATOM 1281 C CA . GLN A 1 167 ? -0.247 -15.354 38.263 1.00 83.06 167 GLN A CA 1
ATOM 1282 C C . GLN A 1 167 ? -0.974 -16.657 38.604 1.00 83.06 167 GLN A C 1
ATOM 1284 O O . GLN A 1 167 ? -2.116 -16.620 39.074 1.00 83.06 167 GLN A O 1
ATOM 1289 N N . PRO A 1 168 ? -0.340 -17.811 38.365 1.00 85.12 168 PRO A N 1
ATOM 1290 C CA . PRO A 1 168 ? -0.920 -19.080 38.753 1.00 85.12 168 PRO A CA 1
ATOM 1291 C C . PRO A 1 168 ? -0.891 -19.256 40.276 1.00 85.12 168 PRO A C 1
ATOM 1293 O O . PRO A 1 168 ? 0.040 -18.779 40.932 1.00 85.12 168 PRO A O 1
ATOM 1296 N N . PRO A 1 169 ? -1.865 -19.985 40.844 1.00 87.19 169 PRO A N 1
ATOM 1297 C CA . PRO A 1 169 ? -1.774 -20.499 42.204 1.00 87.19 169 PRO A CA 1
ATOM 1298 C C . PRO A 1 169 ? -0.441 -21.228 42.463 1.00 87.19 169 PRO A C 1
ATOM 1300 O O . PRO A 1 169 ? 0.095 -21.920 41.592 1.00 87.19 169 PRO A O 1
ATOM 1303 N N . LEU A 1 170 ? 0.122 -21.051 43.664 1.00 84.44 170 LEU A N 1
ATOM 1304 C CA . LEU A 1 170 ? 1.458 -21.562 44.012 1.00 84.44 170 LEU A CA 1
ATOM 1305 C C . LEU A 1 170 ? 1.552 -23.097 43.961 1.00 84.44 170 LEU A C 1
ATOM 1307 O O . LEU A 1 170 ? 2.624 -23.639 43.706 1.00 84.44 170 LEU A O 1
ATOM 1311 N N . ASP A 1 171 ? 0.440 -23.788 44.190 1.00 86.25 171 ASP A N 1
ATOM 1312 C CA . ASP A 1 171 ? 0.309 -25.245 44.183 1.00 86.25 171 ASP A CA 1
ATOM 1313 C C . ASP A 1 171 ? 0.384 -25.855 42.776 1.00 86.25 171 ASP A C 1
ATOM 1315 O O . ASP A 1 171 ? 0.890 -26.966 42.622 1.00 86.25 171 ASP A O 1
ATOM 1319 N N . ILE A 1 172 ? -0.054 -25.130 41.742 1.00 86.38 172 ILE A N 1
ATOM 1320 C CA . ILE A 1 172 ? -0.009 -25.619 40.355 1.00 86.38 172 ILE A CA 1
ATOM 1321 C C . ILE A 1 172 ? 1.253 -25.187 39.601 1.00 86.38 172 ILE A C 1
ATOM 1323 O O . ILE A 1 172 ? 1.578 -25.778 38.572 1.00 86.38 172 ILE A O 1
ATOM 1327 N N . LEU A 1 173 ? 1.981 -24.184 40.104 1.00 84.00 173 LEU A N 1
ATOM 1328 C CA . LEU A 1 173 ? 3.141 -23.570 39.446 1.00 84.00 173 LEU A CA 1
ATOM 1329 C C . LEU A 1 173 ? 4.207 -24.581 38.957 1.00 84.00 173 LEU A C 1
ATOM 1331 O O . LEU A 1 173 ? 4.686 -24.409 37.835 1.00 84.00 173 LEU A O 1
ATOM 1335 N N . PRO A 1 174 ? 4.539 -25.665 39.695 1.00 87.50 174 PRO A N 1
ATOM 1336 C CA . PRO A 1 174 ? 5.481 -26.692 39.227 1.00 87.50 174 PRO A CA 1
ATOM 1337 C C . PRO A 1 174 ? 4.977 -27.555 38.058 1.00 87.50 174 PRO A C 1
ATOM 1339 O O . PRO A 1 174 ? 5.776 -28.216 37.399 1.00 87.50 174 PRO A O 1
ATOM 1342 N N . HIS A 1 175 ? 3.665 -27.599 37.819 1.00 87.06 175 HIS A N 1
ATOM 1343 C CA . HIS A 1 175 ? 3.033 -28.421 36.780 1.00 87.06 175 HIS A CA 1
ATOM 1344 C C . HIS A 1 175 ? 2.802 -27.669 35.468 1.00 87.06 175 HIS A C 1
ATOM 1346 O O . HIS A 1 175 ? 2.419 -28.271 34.464 1.00 87.06 175 HIS A O 1
ATOM 1352 N N . LEU A 1 176 ? 3.035 -26.359 35.473 1.00 88.38 176 LEU A N 1
ATOM 1353 C CA . LEU A 1 176 ? 2.830 -25.504 34.322 1.00 88.38 176 LEU A CA 1
ATOM 1354 C C . LEU A 1 176 ? 3.968 -25.625 33.316 1.00 88.38 176 LEU A C 1
ATOM 1356 O O . LEU A 1 176 ? 5.145 -25.521 33.665 1.00 88.38 176 LEU A O 1
ATOM 1360 N N . VAL A 1 177 ? 3.610 -25.748 32.042 1.00 89.00 177 VAL A N 1
ATOM 1361 C CA . VAL A 1 177 ? 4.579 -25.836 30.946 1.00 89.00 177 VAL A CA 1
ATOM 1362 C C . VAL A 1 177 ? 4.537 -24.576 30.080 1.00 89.00 177 VAL A C 1
ATOM 1364 O O . VAL A 1 177 ? 3.506 -23.893 30.026 1.00 89.00 177 VAL A O 1
ATOM 1367 N N . PRO A 1 178 ? 5.645 -24.201 29.414 1.00 85.81 178 PRO A N 1
ATOM 1368 C CA . PRO A 1 178 ? 5.597 -23.226 28.333 1.00 85.81 178 PRO A CA 1
ATOM 1369 C C . PRO A 1 178 ? 4.582 -23.667 27.281 1.00 85.81 178 PRO A C 1
ATOM 1371 O O . PRO A 1 178 ? 4.443 -24.854 26.997 1.00 85.81 178 PRO A O 1
ATOM 1374 N N . ARG A 1 179 ? 3.851 -22.711 26.717 1.00 82.44 179 ARG A N 1
ATOM 1375 C CA . ARG A 1 179 ? 2.889 -23.015 25.664 1.00 82.44 179 ARG A CA 1
ATOM 1376 C C . ARG A 1 179 ? 3.630 -23.332 24.363 1.00 82.44 179 ARG A C 1
ATOM 1378 O O . ARG A 1 179 ? 4.499 -22.566 23.951 1.00 82.44 179 ARG A O 1
ATOM 1385 N N . ASP A 1 180 ? 3.229 -24.404 23.687 1.00 70.31 180 ASP A N 1
ATOM 1386 C CA . ASP A 1 180 ? 3.753 -24.741 22.362 1.00 70.31 180 ASP A CA 1
ATOM 1387 C C . ASP A 1 180 ? 3.580 -23.576 21.370 1.00 70.31 180 ASP A C 1
ATOM 1389 O O . ASP A 1 180 ? 2.528 -22.927 21.324 1.00 70.31 180 ASP A O 1
ATOM 1393 N N . ARG A 1 181 ? 4.613 -23.331 20.549 1.00 67.69 181 ARG A N 1
ATOM 1394 C CA . ARG A 1 181 ? 4.678 -22.256 19.532 1.00 67.69 181 ARG A CA 1
ATOM 1395 C C . ARG A 1 181 ? 4.592 -20.823 20.082 1.00 67.69 181 ARG A C 1
ATOM 1397 O O . ARG A 1 181 ? 4.168 -19.908 19.364 1.00 67.69 181 ARG A O 1
ATOM 1404 N N . ASP A 1 182 ? 4.969 -20.628 21.344 1.00 79.94 182 ASP A N 1
ATOM 1405 C CA . ASP A 1 182 ? 5.298 -19.312 21.911 1.00 79.94 182 ASP A CA 1
ATOM 1406 C C . ASP A 1 182 ? 6.836 -19.076 21.932 1.00 79.94 182 ASP A C 1
ATOM 1408 O O . ASP A 1 182 ? 7.313 -18.155 22.594 1.00 79.94 182 ASP A O 1
ATOM 1412 N N . ASP A 1 183 ? 7.619 -19.868 21.178 1.00 83.19 183 ASP A N 1
ATOM 1413 C CA . ASP A 1 183 ? 8.997 -19.514 20.813 1.00 83.19 183 ASP A CA 1
ATOM 1414 C C . ASP A 1 183 ? 9.016 -18.289 19.889 1.00 83.19 183 ASP A C 1
ATOM 1416 O O . ASP A 1 183 ? 8.070 -18.035 19.143 1.00 83.19 183 ASP A O 1
ATOM 1420 N N . GLU A 1 184 ? 10.097 -17.514 19.933 1.00 80.19 184 GLU A N 1
ATOM 1421 C CA . GLU A 1 184 ? 10.152 -16.212 19.268 1.00 80.19 184 GLU A CA 1
ATOM 1422 C C . GLU A 1 184 ? 9.907 -16.289 17.753 1.00 80.19 184 GLU A C 1
ATOM 1424 O O . GLU A 1 184 ? 9.187 -15.449 17.209 1.00 80.19 184 GLU A O 1
ATOM 1429 N N . HIS A 1 185 ? 10.449 -17.306 17.079 1.00 80.00 185 HIS A N 1
ATOM 1430 C CA . HIS A 1 185 ? 10.299 -17.472 15.635 1.00 80.00 185 HIS A CA 1
ATOM 1431 C C . HIS A 1 185 ? 8.842 -17.776 15.260 1.00 80.00 185 HIS A C 1
ATOM 1433 O O . HIS A 1 185 ? 8.222 -17.022 14.504 1.00 80.00 185 HIS A O 1
ATOM 1439 N N . SER A 1 186 ? 8.258 -18.830 15.839 1.00 78.06 186 SER A N 1
ATOM 1440 C CA . SER A 1 186 ? 6.863 -19.209 15.575 1.00 78.06 186 SER A CA 1
ATOM 1441 C C . SER A 1 186 ? 5.880 -18.116 16.000 1.00 78.06 186 SER A C 1
ATOM 1443 O O . SER A 1 186 ? 4.840 -17.908 15.367 1.00 78.06 186 SER A O 1
ATOM 1445 N N . PHE A 1 187 ? 6.191 -17.390 17.075 1.00 83.75 187 PHE A N 1
ATOM 1446 C CA . PHE A 1 187 ? 5.329 -16.335 17.586 1.00 83.75 187 PHE A CA 1
ATOM 1447 C C . PHE A 1 187 ? 5.317 -15.100 16.677 1.00 83.75 187 PHE A C 1
ATOM 1449 O O . PHE A 1 187 ? 4.240 -14.561 16.413 1.00 83.75 187 PHE A O 1
ATOM 1456 N N . ARG A 1 188 ? 6.470 -14.689 16.127 1.00 81.75 188 ARG A N 1
ATOM 1457 C CA . ARG A 1 188 ? 6.537 -13.612 15.121 1.00 81.75 188 ARG A CA 1
ATOM 1458 C C . ARG A 1 188 ? 5.730 -13.950 13.871 1.00 81.75 188 ARG A C 1
ATOM 1460 O O . ARG A 1 188 ? 4.941 -13.120 13.427 1.00 81.75 188 ARG A O 1
ATOM 1467 N N . GLN A 1 189 ? 5.820 -15.185 13.375 1.00 78.06 189 GLN A N 1
ATOM 1468 C CA . GLN A 1 189 ? 5.010 -15.630 12.234 1.00 78.06 189 GLN A CA 1
ATOM 1469 C C . GLN A 1 189 ? 3.502 -15.476 12.514 1.00 78.06 189 GLN A C 1
ATOM 1471 O O . GLN A 1 189 ? 2.744 -14.998 11.672 1.00 78.06 189 GLN A O 1
ATOM 1476 N N . ARG A 1 190 ? 3.054 -15.785 13.739 1.00 80.88 190 ARG A N 1
ATOM 1477 C CA . ARG A 1 190 ? 1.649 -15.600 14.154 1.00 80.88 190 ARG A CA 1
ATOM 1478 C C . ARG A 1 190 ? 1.234 -14.129 14.244 1.00 80.88 190 ARG A C 1
ATOM 1480 O O . ARG A 1 190 ? 0.060 -13.825 14.025 1.00 80.88 190 ARG A O 1
ATOM 1487 N N . ILE A 1 191 ? 2.154 -13.228 14.589 1.00 82.44 191 ILE A N 1
ATOM 1488 C CA . ILE A 1 191 ? 1.907 -11.781 14.575 1.00 82.44 191 ILE A CA 1
ATOM 1489 C C . ILE A 1 191 ? 1.739 -11.289 13.135 1.00 82.44 191 ILE A C 1
ATOM 1491 O O . ILE A 1 191 ? 0.792 -10.549 12.872 1.00 82.44 191 ILE A O 1
ATOM 1495 N N . GLU A 1 192 ? 2.595 -11.719 12.208 1.00 79.62 192 GLU A N 1
ATOM 1496 C CA . GLU A 1 192 ? 2.506 -11.319 10.797 1.00 79.62 192 GLU A CA 1
ATOM 1497 C C . GLU A 1 192 ? 1.211 -11.800 10.138 1.00 79.62 192 GLU A C 1
ATOM 1499 O O . GLU A 1 192 ? 0.475 -10.994 9.563 1.00 79.62 192 GLU A O 1
ATOM 1504 N N . VAL A 1 193 ? 0.843 -13.070 10.339 1.00 78.06 193 VAL A N 1
ATOM 1505 C CA . VAL A 1 193 ? -0.445 -13.610 9.872 1.00 78.06 193 VAL A CA 1
ATOM 1506 C C . VAL A 1 193 ? -1.618 -12.800 10.435 1.00 78.06 193 VAL A C 1
ATOM 1508 O O . VAL A 1 193 ? -2.543 -12.429 9.713 1.00 78.06 193 VAL A O 1
ATOM 1511 N N . PHE A 1 194 ? -1.569 -12.446 11.723 1.00 82.56 194 PHE A N 1
ATOM 1512 C CA . PHE A 1 194 ? -2.589 -11.594 12.327 1.00 82.56 194 PHE A CA 1
ATOM 1513 C C . PHE A 1 194 ? -2.648 -10.195 11.688 1.00 82.56 194 PHE A C 1
ATOM 1515 O O . PHE A 1 194 ? -3.744 -9.706 11.405 1.00 82.56 194 PHE A O 1
ATOM 1522 N N . LYS A 1 195 ? -1.500 -9.546 11.438 1.00 79.12 195 LYS A N 1
ATOM 1523 C CA . LYS A 1 195 ? -1.441 -8.230 10.776 1.00 79.12 195 LYS A CA 1
ATOM 1524 C C . LYS A 1 195 ? -2.073 -8.291 9.381 1.00 79.12 195 LYS A C 1
ATOM 1526 O O . LYS A 1 195 ? -2.849 -7.399 9.034 1.00 79.12 195 LYS A O 1
ATOM 1531 N N . ALA A 1 196 ? -1.793 -9.344 8.611 1.00 71.81 196 ALA A N 1
ATOM 1532 C CA . ALA A 1 196 ? -2.391 -9.562 7.295 1.00 71.81 196 ALA A CA 1
ATOM 1533 C C . ALA A 1 196 ? -3.921 -9.725 7.373 1.00 71.81 196 ALA A C 1
ATOM 1535 O O . ALA A 1 196 ? -4.651 -9.088 6.612 1.00 71.81 196 ALA A O 1
ATOM 1536 N N . HIS A 1 197 ? -4.419 -10.504 8.340 1.00 78.75 197 HIS A N 1
ATOM 1537 C CA . HIS A 1 197 ? -5.855 -10.705 8.560 1.00 78.75 197 HIS A CA 1
ATOM 1538 C C . HIS A 1 197 ? -6.586 -9.413 8.932 1.00 78.75 197 HIS A C 1
ATOM 1540 O O . HIS A 1 197 ? -7.606 -9.079 8.330 1.00 78.75 197 HIS A O 1
ATOM 1546 N N . VAL A 1 198 ? -6.057 -8.644 9.888 1.00 79.81 198 VAL A N 1
ATOM 1547 C CA . VAL A 1 198 ? -6.701 -7.401 10.346 1.00 79.81 198 VAL A CA 1
ATOM 1548 C C . VAL A 1 198 ? -6.872 -6.403 9.210 1.00 79.81 198 VAL A C 1
ATOM 1550 O O . VAL A 1 198 ? -7.942 -5.808 9.102 1.00 79.81 198 VAL A O 1
ATOM 1553 N N . ARG A 1 199 ? -5.862 -6.249 8.342 1.00 74.94 199 ARG A N 1
ATOM 1554 C CA . ARG A 1 199 ? -5.931 -5.338 7.184 1.00 74.94 199 ARG A CA 1
ATOM 1555 C C . ARG A 1 199 ? -7.107 -5.653 6.259 1.00 74.94 199 ARG A C 1
ATOM 1557 O O . ARG A 1 199 ? -7.680 -4.736 5.685 1.00 74.94 199 ARG A O 1
ATOM 1564 N N . ARG A 1 200 ? -7.471 -6.932 6.132 1.00 78.38 200 ARG A N 1
ATOM 1565 C CA . ARG A 1 200 ? -8.566 -7.398 5.269 1.00 78.38 200 ARG A CA 1
ATOM 1566 C C . ARG A 1 200 ? -9.927 -7.367 5.970 1.00 78.38 200 ARG A C 1
ATOM 1568 O O . ARG A 1 200 ? -10.935 -7.111 5.325 1.00 78.38 200 ARG A O 1
ATOM 1575 N N . VAL A 1 201 ? -9.964 -7.627 7.279 1.00 82.06 201 VAL A N 1
ATOM 1576 C CA . VAL A 1 201 ? -11.208 -7.793 8.053 1.00 82.06 201 VAL A CA 1
ATOM 1577 C C . VAL A 1 201 ? -11.745 -6.481 8.617 1.00 82.06 201 VAL A C 1
ATOM 1579 O O . VAL A 1 201 ? -12.952 -6.255 8.583 1.00 82.06 201 VAL A O 1
ATOM 1582 N N . LEU A 1 202 ? -10.880 -5.606 9.137 1.00 81.00 202 LEU A N 1
ATOM 1583 C CA . LEU A 1 202 ? -11.313 -4.372 9.802 1.00 81.00 202 LEU A CA 1
ATOM 1584 C C . LEU A 1 202 ? -12.171 -3.453 8.901 1.00 81.00 202 LEU A C 1
ATOM 1586 O O . LEU A 1 202 ? -13.175 -2.944 9.401 1.00 81.00 202 LEU A O 1
ATOM 1590 N N . PRO A 1 203 ? -11.892 -3.314 7.583 1.00 81.75 203 PRO A N 1
ATOM 1591 C CA . PRO A 1 203 ? -12.725 -2.519 6.675 1.00 81.75 203 PRO A CA 1
ATOM 1592 C C . PRO A 1 203 ? -14.191 -2.965 6.563 1.00 81.75 203 PRO A C 1
ATOM 1594 O O . PRO A 1 203 ? -15.027 -2.176 6.142 1.00 81.75 203 PRO A O 1
ATOM 1597 N N . PHE A 1 204 ? -14.539 -4.201 6.943 1.00 77.19 204 PHE A N 1
ATOM 1598 C CA . PHE A 1 204 ? -15.942 -4.646 6.977 1.00 77.19 204 PHE A CA 1
ATOM 1599 C C . PHE A 1 204 ? -16.742 -3.993 8.110 1.00 77.19 204 PHE A C 1
ATOM 1601 O O . PHE A 1 204 ? -17.966 -3.903 8.029 1.00 77.19 204 PHE A O 1
ATOM 1608 N N . PHE A 1 205 ? -16.054 -3.528 9.152 1.00 76.88 205 PHE A N 1
ATOM 1609 C CA . PHE A 1 205 ? -16.655 -2.899 10.325 1.00 76.88 205 PHE A CA 1
ATOM 1610 C C . PHE A 1 205 ? -16.418 -1.383 10.363 1.00 76.88 205 PHE A C 1
ATOM 1612 O O . PHE A 1 205 ? -17.110 -0.686 11.095 1.00 76.88 205 PHE A O 1
ATOM 1619 N N . SER A 1 206 ? -15.499 -0.866 9.541 1.00 61.00 206 SER A N 1
ATOM 1620 C CA . SER A 1 206 ? -15.233 0.564 9.360 1.00 61.00 206 SER A CA 1
ATOM 1621 C C . SER A 1 206 ? -16.054 1.133 8.190 1.00 61.00 206 SER A C 1
ATOM 1623 O O . SER A 1 206 ? -15.921 0.692 7.053 1.00 61.00 206 SER A O 1
ATOM 1625 N N . GLY A 1 207 ? -16.916 2.120 8.450 1.00 49.84 207 GLY A N 1
ATOM 1626 C CA . GLY A 1 207 ? -17.495 2.986 7.409 1.00 49.84 207 GLY A CA 1
ATOM 1627 C C . GLY A 1 207 ? -18.807 2.555 6.729 1.00 49.84 207 GLY A C 1
ATOM 1628 O O . GLY A 1 207 ? -19.332 3.330 5.933 1.00 49.84 207 GLY A O 1
ATOM 1629 N N . ARG A 1 208 ? -19.389 1.376 7.004 1.00 41.97 208 ARG A N 1
ATOM 1630 C CA . ARG A 1 208 ? -20.670 0.961 6.363 1.00 41.97 208 ARG A CA 1
ATOM 1631 C C . ARG A 1 208 ? -21.710 0.274 7.250 1.00 41.97 208 ARG A C 1
ATOM 1633 O O . ARG A 1 208 ? -22.821 0.027 6.788 1.00 41.97 208 ARG A O 1
ATOM 1640 N N . VAL A 1 209 ? -21.405 -0.013 8.511 1.00 40.88 209 VAL A N 1
ATOM 1641 C CA . VAL A 1 209 ? -22.324 -0.691 9.438 1.00 40.88 209 VAL A CA 1
ATOM 1642 C C . VAL A 1 209 ? -22.181 -0.015 10.799 1.00 40.88 209 VAL A C 1
ATOM 1644 O O . VAL A 1 209 ? -21.065 0.306 11.177 1.00 40.88 209 VAL A O 1
ATOM 1647 N N . SER A 1 210 ? -23.289 0.232 11.505 1.00 45.66 210 SER A N 1
ATOM 1648 C CA . SER A 1 210 ? -23.446 0.986 12.772 1.00 45.66 210 SER A CA 1
ATOM 1649 C C . SER A 1 210 ? -22.535 0.644 13.975 1.00 45.66 210 SER A C 1
ATOM 1651 O O . SER A 1 210 ? -22.863 1.034 15.093 1.00 45.66 210 SER A O 1
ATOM 1653 N N . SER A 1 211 ? -21.442 -0.086 13.800 1.00 55.94 211 SER A N 1
ATOM 1654 C CA . SER A 1 211 ? -20.504 -0.476 14.852 1.00 55.94 211 SER A CA 1
ATOM 1655 C C . SER A 1 211 ? -19.302 0.457 14.869 1.00 55.94 211 SER A C 1
ATOM 1657 O O . SER A 1 211 ? -18.541 0.501 13.905 1.00 55.94 211 SER A O 1
ATOM 1659 N N . SER A 1 212 ? -19.086 1.165 15.975 1.00 71.44 212 SER A N 1
ATOM 1660 C CA . SER A 1 212 ? -17.861 1.947 16.142 1.00 71.44 212 SER A CA 1
ATOM 1661 C C . SER A 1 212 ? -16.672 1.015 16.395 1.00 71.44 212 SER A C 1
ATOM 1663 O O . SER A 1 212 ? -16.790 -0.011 17.074 1.00 71.44 212 SER A O 1
ATOM 1665 N N . VAL A 1 213 ? -15.512 1.369 15.842 1.00 80.62 213 VAL A N 1
ATOM 1666 C CA . VAL A 1 213 ? -14.254 0.648 16.060 1.00 80.62 213 VAL A CA 1
ATOM 1667 C C . VAL A 1 213 ? -13.397 1.437 17.049 1.00 80.62 213 VAL A C 1
ATOM 1669 O O . VAL A 1 213 ? -12.858 2.487 16.712 1.00 80.62 213 VAL A O 1
ATOM 1672 N N . TRP A 1 214 ? -13.219 0.926 18.267 1.00 84.69 214 TRP A N 1
ATOM 1673 C CA . TRP A 1 214 ? -12.350 1.530 19.279 1.00 84.69 214 TRP A CA 1
ATOM 1674 C C . TRP A 1 214 ? -10.977 0.873 19.274 1.00 84.69 214 TRP A C 1
ATOM 1676 O O . TRP A 1 214 ? -10.825 -0.292 19.644 1.00 84.69 214 TRP A O 1
ATOM 1686 N N . LYS A 1 215 ? -9.957 1.643 18.900 1.00 83.75 215 LYS A N 1
ATOM 1687 C CA . LYS A 1 215 ? -8.553 1.242 19.022 1.00 83.75 215 LYS A CA 1
ATOM 1688 C C . LYS A 1 215 ? -8.058 1.568 20.432 1.00 83.75 215 LYS A C 1
ATOM 1690 O O . LYS A 1 215 ? -8.200 2.694 20.900 1.00 83.75 215 LYS A O 1
ATOM 1695 N N . LEU A 1 216 ? -7.514 0.574 21.125 1.00 84.06 216 LEU A N 1
ATOM 1696 C CA . LEU A 1 216 ? -7.159 0.649 22.540 1.00 84.06 216 LEU A CA 1
ATOM 1697 C C . LEU A 1 216 ? -5.694 0.283 22.737 1.00 84.06 216 LEU A C 1
ATOM 1699 O O . LEU A 1 216 ? -5.280 -0.817 22.374 1.00 84.06 216 LEU A O 1
ATOM 1703 N N . ASP A 1 217 ? -4.932 1.170 23.371 1.00 82.44 217 ASP A N 1
ATOM 1704 C CA . ASP A 1 217 ? -3.580 0.857 23.829 1.00 82.44 217 ASP A CA 1
ATOM 1705 C C . ASP A 1 217 ? -3.631 -0.201 24.941 1.00 82.44 217 ASP A C 1
ATOM 1707 O O . ASP A 1 217 ? -4.084 0.057 26.060 1.00 82.44 217 ASP A O 1
ATOM 1711 N N . ALA A 1 218 ? -3.172 -1.405 24.604 1.00 86.62 218 ALA A N 1
ATOM 1712 C CA . ALA A 1 218 ? -3.145 -2.569 25.472 1.00 86.62 218 ALA A CA 1
ATOM 1713 C C . ALA A 1 218 ? -1.748 -2.854 26.060 1.00 86.62 218 ALA A C 1
ATOM 1715 O O . ALA A 1 218 ? -1.463 -3.975 26.508 1.00 86.62 218 ALA A O 1
ATOM 1716 N N . THR A 1 219 ? -0.866 -1.848 26.076 1.00 82.00 219 THR A N 1
ATOM 1717 C CA . THR A 1 219 ? 0.348 -1.849 26.912 1.00 82.00 219 THR A CA 1
ATOM 1718 C C . THR A 1 219 ? 0.044 -1.578 28.386 1.00 82.00 219 THR A C 1
ATOM 1720 O O . THR A 1 219 ? 0.778 -2.059 29.246 1.00 82.00 219 THR A O 1
ATOM 1723 N N . LEU A 1 220 ? -1.064 -0.884 28.662 1.00 78.38 220 LEU A N 1
ATOM 1724 C CA . LEU A 1 220 ? -1.548 -0.525 29.996 1.00 78.38 220 LEU A CA 1
ATOM 1725 C C . LEU A 1 220 ? -1.975 -1.748 30.826 1.00 78.38 220 LEU A C 1
ATOM 1727 O O . LEU A 1 220 ? -2.186 -2.844 30.300 1.00 78.38 220 LEU A O 1
ATOM 1731 N N . GLU A 1 221 ? -2.159 -1.544 32.133 1.00 79.50 221 GLU A N 1
ATOM 1732 C CA . GLU A 1 221 ? -2.676 -2.584 33.025 1.00 79.50 221 GLU A CA 1
ATOM 1733 C C . GLU A 1 221 ? -4.065 -3.088 32.578 1.00 79.50 221 GLU A C 1
ATOM 1735 O O . GLU A 1 221 ? -4.908 -2.285 32.150 1.00 79.50 221 GLU A O 1
ATOM 1740 N N . PRO A 1 222 ? -4.357 -4.400 32.712 1.00 81.88 222 PRO A N 1
ATOM 1741 C CA . PRO A 1 222 ? -5.615 -4.990 32.251 1.00 81.88 222 PRO A CA 1
ATOM 1742 C C . PRO A 1 222 ? -6.871 -4.277 32.767 1.00 81.88 222 PRO A C 1
ATOM 1744 O O . PRO A 1 222 ? -7.838 -4.121 32.022 1.00 81.88 222 PRO A O 1
ATOM 1747 N N . GLN A 1 223 ? -6.853 -3.807 34.013 1.00 81.19 223 GLN A N 1
ATOM 1748 C CA . GLN A 1 223 ? -7.958 -3.100 34.656 1.00 81.19 223 GLN A CA 1
ATOM 1749 C C . GLN A 1 223 ? -8.197 -1.717 34.037 1.00 81.19 223 GLN A C 1
ATOM 1751 O O . GLN A 1 223 ? -9.346 -1.299 33.903 1.00 81.19 223 GLN A O 1
ATOM 1756 N N . VAL A 1 224 ? -7.140 -1.020 33.609 1.00 79.69 224 VAL A N 1
ATOM 1757 C CA . VAL A 1 224 ? -7.254 0.289 32.944 1.00 79.69 224 VAL A CA 1
ATOM 1758 C C . VAL A 1 224 ? -7.873 0.125 31.558 1.00 79.69 224 VAL A C 1
ATOM 1760 O O . VAL A 1 224 ? -8.770 0.883 31.186 1.00 79.69 224 VAL A O 1
ATOM 1763 N N . ILE A 1 225 ? -7.440 -0.891 30.805 1.00 86.12 225 ILE A N 1
ATOM 1764 C CA . ILE A 1 225 ? -8.024 -1.230 29.497 1.00 86.12 225 ILE A CA 1
ATOM 1765 C C . ILE A 1 225 ? -9.507 -1.572 29.666 1.00 86.12 225 ILE A C 1
ATOM 1767 O O . ILE A 1 225 ? -10.349 -1.034 28.950 1.00 86.12 225 ILE A O 1
ATOM 1771 N N . PHE A 1 226 ? -9.827 -2.402 30.660 1.00 86.69 226 PHE A N 1
ATOM 1772 C CA . PHE A 1 226 ? -11.196 -2.795 30.971 1.00 86.69 226 PHE A CA 1
ATOM 1773 C C . PHE A 1 226 ? -12.085 -1.582 31.265 1.00 86.69 226 PHE A C 1
ATOM 1775 O O . PHE A 1 226 ? -13.148 -1.442 30.670 1.00 86.69 226 PHE A O 1
ATOM 1782 N N . GLN A 1 227 ? -11.627 -0.647 32.104 1.00 82.38 227 GLN A N 1
ATOM 1783 C CA . GLN A 1 227 ? -12.370 0.583 32.393 1.00 82.38 227 GLN A CA 1
ATOM 1784 C C . GLN A 1 227 ? -12.607 1.441 31.144 1.00 82.38 227 GLN A C 1
ATOM 1786 O O . GLN A 1 227 ? -13.683 2.020 31.004 1.00 82.38 227 GLN A O 1
ATOM 1791 N N . LYS A 1 228 ? -11.633 1.525 30.227 1.00 83.12 228 LYS A N 1
ATOM 1792 C CA . LYS A 1 228 ? -11.804 2.239 28.952 1.00 83.12 228 LYS A CA 1
ATOM 1793 C C . LYS A 1 228 ? -12.874 1.583 28.077 1.00 83.12 228 LYS A C 1
ATOM 1795 O O . LYS A 1 228 ? -13.697 2.299 27.513 1.00 83.12 228 LYS A O 1
ATOM 1800 N N . ILE A 1 229 ? -12.893 0.249 28.003 1.00 86.75 229 ILE A N 1
ATOM 1801 C CA . ILE A 1 229 ? -13.922 -0.489 27.257 1.00 86.75 229 ILE A CA 1
ATOM 1802 C C . ILE A 1 229 ? -15.299 -0.279 27.891 1.00 86.75 229 ILE A C 1
ATOM 1804 O O . ILE A 1 229 ? -16.248 0.026 27.176 1.00 86.75 229 ILE A O 1
ATOM 1808 N N . CYS A 1 230 ? -15.402 -0.367 29.220 1.00 84.69 230 CYS A N 1
ATOM 1809 C CA . CYS A 1 230 ? -16.662 -0.130 29.922 1.00 84.69 230 CYS A CA 1
ATOM 1810 C C . CYS A 1 230 ? -17.213 1.269 29.640 1.00 84.69 230 CYS A C 1
ATOM 1812 O O . CYS A 1 230 ? -18.371 1.403 29.277 1.00 84.69 230 CYS A O 1
ATOM 1814 N N . ARG A 1 231 ? -16.371 2.312 29.694 1.00 81.12 231 ARG A N 1
ATOM 1815 C CA . ARG A 1 231 ? -16.799 3.675 29.338 1.00 81.12 231 ARG A CA 1
ATOM 1816 C C . ARG A 1 231 ? -17.329 3.751 27.906 1.00 81.12 231 ARG A C 1
ATOM 1818 O O . ARG A 1 231 ? -18.367 4.359 27.682 1.00 81.12 231 ARG A O 1
ATOM 1825 N N . ALA A 1 232 ? -16.648 3.123 26.946 1.00 79.94 232 ALA A N 1
ATOM 1826 C CA . ALA A 1 232 ? -17.107 3.089 25.558 1.00 79.94 232 ALA A CA 1
ATOM 1827 C C . ALA A 1 232 ? -18.474 2.392 25.411 1.00 79.94 232 ALA A C 1
ATOM 1829 O O . ALA A 1 232 ? -19.331 2.887 24.684 1.00 79.94 232 ALA A O 1
ATOM 1830 N N . LEU A 1 233 ? -18.699 1.290 26.134 1.00 81.12 233 LEU A N 1
ATOM 1831 C CA . LEU A 1 233 ? -19.978 0.572 26.158 1.00 81.12 233 LEU A CA 1
ATOM 1832 C C . LEU A 1 233 ? -21.092 1.371 26.849 1.00 81.12 233 LEU A C 1
ATOM 1834 O O . LEU A 1 233 ? -22.191 1.471 26.308 1.00 81.12 233 LEU A O 1
ATOM 1838 N N . ASP A 1 234 ? -20.803 1.995 27.989 1.00 74.06 234 ASP A N 1
ATOM 1839 C CA . ASP A 1 234 ? -21.759 2.817 28.739 1.00 74.06 234 ASP A CA 1
ATOM 1840 C C . ASP A 1 234 ? -22.199 4.050 27.914 1.00 74.06 234 ASP A C 1
ATOM 1842 O O . ASP A 1 234 ? -23.345 4.501 27.990 1.00 74.06 234 ASP A O 1
ATOM 1846 N N . HIS A 1 235 ? -21.318 4.582 27.057 1.00 67.94 235 HIS A N 1
ATOM 1847 C CA . HIS A 1 235 ? -21.660 5.646 26.105 1.00 67.94 235 HIS A CA 1
ATOM 1848 C C . HIS A 1 235 ? -22.615 5.186 24.995 1.00 67.94 235 HIS A C 1
ATOM 1850 O O . HIS A 1 235 ? -23.492 5.956 24.598 1.00 67.94 235 HIS A O 1
ATOM 1856 N N . LEU A 1 236 ? -22.499 3.940 24.523 1.00 67.25 236 LEU A N 1
ATOM 1857 C CA . LEU A 1 236 ? -23.460 3.368 23.570 1.00 67.25 236 LEU A CA 1
ATOM 1858 C C . LEU A 1 236 ? -24.851 3.197 24.195 1.00 67.25 236 LEU A C 1
ATOM 1860 O O . LEU A 1 236 ? -25.853 3.324 23.496 1.00 67.25 236 LEU A O 1
ATOM 1864 N N . GLU A 1 237 ? -24.918 2.936 25.503 1.00 64.81 237 GLU A N 1
ATOM 1865 C CA . GLU A 1 237 ? -26.175 2.748 26.239 1.00 64.81 237 GLU A CA 1
ATOM 1866 C C . GLU A 1 237 ? -26.874 4.069 26.603 1.00 64.81 237 GLU A C 1
ATOM 1868 O O . GLU A 1 237 ? -28.102 4.129 26.640 1.00 64.81 237 GLU A O 1
ATOM 1873 N N . THR A 1 238 ? -26.116 5.140 26.861 1.00 50.19 238 THR A N 1
ATOM 1874 C CA . THR A 1 238 ? -26.651 6.415 27.383 1.00 50.19 238 THR A CA 1
ATOM 1875 C C . THR A 1 238 ? -27.047 7.435 26.312 1.00 50.19 238 THR A C 1
ATOM 1877 O O . THR A 1 238 ? -27.668 8.448 26.639 1.00 50.19 238 THR A O 1
ATOM 1880 N N . GLY A 1 239 ? -26.726 7.199 25.035 1.00 44.44 239 GLY A N 1
ATOM 1881 C CA . GLY A 1 239 ? -27.183 8.036 23.916 1.00 44.44 239 GLY A CA 1
ATOM 1882 C C . GLY A 1 239 ? -26.671 9.487 23.919 1.00 44.44 239 GLY A C 1
ATOM 1883 O O . GLY A 1 239 ? -27.149 10.305 23.129 1.00 44.44 239 GLY A O 1
ATOM 1884 N N . GLN A 1 240 ? -25.708 9.838 24.779 1.00 32.94 240 GLN A N 1
ATOM 1885 C CA . GLN A 1 240 ? -25.066 11.152 24.759 1.00 32.94 240 GLN A CA 1
ATOM 1886 C C . GLN A 1 240 ? -24.059 11.212 23.606 1.00 32.94 240 GLN A C 1
ATOM 1888 O O . GLN A 1 240 ? -22.966 10.652 23.678 1.00 32.94 240 GLN A O 1
ATOM 1893 N N . LYS A 1 241 ? -24.458 11.894 22.525 1.00 28.78 241 LYS A N 1
ATOM 1894 C CA . LYS A 1 241 ? -23.616 12.201 21.364 1.00 28.78 241 LYS A CA 1
ATOM 1895 C C . LYS A 1 241 ? -22.330 12.913 21.804 1.00 28.78 241 LYS A C 1
ATOM 1897 O O . LYS A 1 241 ? -22.394 13.979 22.417 1.00 28.78 241 LYS A O 1
ATOM 1902 N N . MET A 1 242 ? -21.172 12.374 21.418 1.00 32.06 242 MET A N 1
ATOM 1903 C CA . MET A 1 242 ? -20.015 13.229 21.141 1.00 32.06 242 MET A CA 1
ATOM 1904 C C . MET A 1 242 ? -20.391 14.179 19.996 1.00 32.06 242 MET A C 1
ATOM 1906 O O . MET A 1 242 ? -21.136 13.785 19.099 1.00 32.06 242 MET A O 1
ATOM 1910 N N . ALA A 1 243 ? -19.935 15.431 20.083 1.00 27.56 243 ALA A N 1
ATOM 1911 C CA . ALA A 1 243 ? -20.239 16.502 19.138 1.00 27.56 243 ALA A CA 1
ATOM 1912 C C . ALA A 1 243 ? -20.126 16.028 17.677 1.00 27.56 243 ALA A C 1
ATOM 1914 O O . ALA A 1 243 ? -19.129 15.425 17.287 1.00 27.56 243 ALA A O 1
ATOM 1915 N N . GLU A 1 244 ? -21.185 16.269 16.904 1.00 27.91 244 GLU A N 1
ATOM 1916 C CA . GLU A 1 244 ? -21.292 15.886 15.498 1.00 27.91 244 GLU A CA 1
ATOM 1917 C C . GLU A 1 244 ? -20.236 16.611 14.659 1.00 27.91 244 GLU A C 1
ATOM 1919 O O . GLU A 1 244 ? -20.206 17.839 14.623 1.00 27.91 244 GLU A O 1
ATOM 1924 N N . VAL A 1 245 ? -19.422 15.851 13.924 1.00 28.16 245 VAL A N 1
ATOM 1925 C CA . VAL A 1 245 ? -18.778 16.347 12.704 1.00 28.16 245 VAL A CA 1
ATOM 1926 C C . VAL A 1 245 ? -19.641 15.871 11.544 1.00 28.16 245 VAL A C 1
ATOM 1928 O O . VAL A 1 245 ? -19.732 14.677 11.255 1.00 28.16 245 VAL A O 1
ATOM 1931 N N . GLN A 1 246 ? -20.340 16.814 10.919 1.00 26.47 246 GLN A N 1
ATOM 1932 C CA . GLN A 1 246 ? -21.150 16.582 9.730 1.00 26.47 246 GLN A CA 1
ATOM 1933 C C . GLN A 1 246 ? -20.255 16.090 8.587 1.00 26.47 246 GLN A C 1
ATOM 1935 O O . GLN A 1 246 ? -19.385 16.823 8.127 1.00 26.47 246 GLN A O 1
ATOM 1940 N N . HIS A 1 247 ? -20.479 14.868 8.101 1.00 30.83 247 HIS A N 1
ATOM 1941 C CA . HIS A 1 247 ? -19.888 14.408 6.846 1.00 30.83 247 HIS A CA 1
ATOM 1942 C C . HIS A 1 247 ? -20.910 14.537 5.720 1.00 30.83 247 HIS A C 1
ATOM 1944 O O . HIS A 1 247 ? -21.899 13.804 5.636 1.00 30.83 247 HIS A O 1
ATOM 1950 N N . SER A 1 248 ? -20.649 15.521 4.864 1.00 27.52 248 SER A N 1
ATOM 1951 C CA . SER A 1 248 ? -21.263 15.686 3.558 1.00 27.52 248 SER A CA 1
ATOM 1952 C C . SER A 1 248 ? -20.917 14.497 2.654 1.00 27.52 248 SER A C 1
ATOM 1954 O O . SER A 1 248 ? -19.891 13.830 2.784 1.00 27.52 248 SER A O 1
ATOM 1956 N N . GLN A 1 249 ? -21.837 14.200 1.742 1.00 40.09 249 GLN A N 1
ATOM 1957 C CA . GLN A 1 249 ? -21.792 13.079 0.807 1.00 40.09 249 GLN A CA 1
ATOM 1958 C C . GLN A 1 249 ? -20.481 13.068 0.002 1.00 40.09 249 GLN A C 1
ATOM 1960 O O . GLN A 1 249 ? -20.328 13.883 -0.907 1.00 40.09 249 GLN A O 1
ATOM 1965 N N . HIS A 1 250 ? -19.543 12.153 0.276 1.00 33.47 250 HIS A N 1
ATOM 1966 C CA . HIS A 1 250 ? -18.299 12.049 -0.498 1.00 33.47 250 HIS A CA 1
ATOM 1967 C C . HIS A 1 250 ? -18.020 10.644 -1.036 1.00 33.47 250 HIS A C 1
ATOM 1969 O O . HIS A 1 250 ? -17.792 9.674 -0.318 1.00 33.47 250 HIS A O 1
ATOM 1975 N N . SER A 1 251 ? -17.994 10.578 -2.364 1.00 37.22 251 SER A N 1
ATOM 1976 C CA . SER A 1 251 ? -17.389 9.526 -3.159 1.00 37.22 251 SER A CA 1
ATOM 1977 C C . SER A 1 251 ? -15.851 9.627 -3.140 1.00 37.22 251 SER A C 1
ATOM 1979 O O . SER A 1 251 ? -15.286 10.683 -3.422 1.00 37.22 251 SER A O 1
ATOM 1981 N N . GLN A 1 252 ? -15.225 8.471 -2.888 1.00 47.84 252 GLN A N 1
ATOM 1982 C CA . GLN A 1 252 ? -13.960 7.947 -3.440 1.00 47.84 252 GLN A CA 1
ATOM 1983 C C . GLN A 1 252 ? -12.580 8.115 -2.769 1.00 47.84 252 GLN A C 1
ATOM 1985 O O . GLN A 1 252 ? -11.697 7.383 -3.197 1.00 47.84 252 GLN A O 1
ATOM 1990 N N . HIS A 1 253 ? -12.350 8.865 -1.683 1.00 63.88 253 HIS A N 1
ATOM 1991 C CA . HIS A 1 253 ? -11.014 8.841 -1.033 1.00 63.88 253 HIS A CA 1
ATOM 1992 C C . HIS A 1 253 ? -11.082 9.003 0.500 1.00 63.88 253 HIS A C 1
ATOM 1994 O O . HIS A 1 253 ? -11.056 10.121 1.003 1.00 63.88 253 HIS A O 1
ATOM 2000 N N . SER A 1 254 ? -11.174 7.895 1.246 1.00 73.38 254 SER A N 1
ATOM 2001 C CA . SER A 1 254 ? -11.159 7.855 2.725 1.00 73.38 254 SER A CA 1
ATOM 2002 C C . SER A 1 254 ? -9.754 7.586 3.275 1.00 73.38 254 SER A C 1
ATOM 2004 O O . SER A 1 254 ? -9.018 6.789 2.695 1.00 73.38 254 SER A O 1
ATOM 2006 N N . CYS A 1 255 ? -9.403 8.192 4.412 1.00 70.81 255 CYS A N 1
ATOM 2007 C CA . CYS A 1 255 ? -8.138 8.014 5.128 1.00 70.81 255 CYS A CA 1
ATOM 2008 C C . CYS A 1 255 ? -7.816 6.528 5.346 1.00 70.81 255 CYS A C 1
ATOM 2010 O O . CYS A 1 255 ? -8.595 5.805 5.953 1.00 70.81 255 CYS A O 1
ATOM 2012 N N . SER A 1 256 ? -6.638 6.063 4.942 1.00 67.56 256 SER A N 1
ATOM 2013 C CA . SER A 1 256 ? -6.216 4.658 5.054 1.00 67.56 256 SER A CA 1
ATOM 2014 C C . SER A 1 256 ? -5.869 4.222 6.486 1.00 67.56 256 SER A C 1
ATOM 2016 O O . SER A 1 256 ? -5.470 3.077 6.704 1.00 67.56 256 SER A O 1
ATOM 2018 N N . ILE A 1 257 ? -5.961 5.132 7.463 1.00 67.19 257 ILE A N 1
ATOM 2019 C CA . ILE A 1 257 ? -5.604 4.889 8.868 1.00 67.19 257 ILE A CA 1
ATOM 2020 C C . ILE A 1 257 ? -6.845 4.916 9.767 1.00 67.19 257 ILE A C 1
ATOM 2022 O O . ILE A 1 257 ? -7.072 3.950 10.506 1.00 67.19 257 ILE A O 1
ATOM 2026 N N . CYS A 1 258 ? -7.631 6.001 9.748 1.00 62.47 258 CYS A N 1
ATOM 2027 C CA . CYS A 1 258 ? -8.893 6.068 10.493 1.00 62.47 258 CYS A CA 1
ATOM 2028 C C . CYS A 1 258 ? -10.086 5.584 9.680 1.00 62.47 258 CYS A C 1
ATOM 2030 O O . CYS A 1 258 ? -11.013 5.077 10.286 1.00 62.47 258 CYS A O 1
ATOM 2032 N N . PHE A 1 259 ? -10.061 5.693 8.349 1.00 54.34 259 PHE A N 1
ATOM 2033 C CA . PHE A 1 259 ? -11.199 5.415 7.458 1.00 54.34 259 PHE A CA 1
ATOM 2034 C C . PHE A 1 259 ? -12.449 6.275 7.707 1.00 54.34 259 PHE A C 1
ATOM 2036 O O . PHE A 1 259 ? -13.423 6.137 6.973 1.00 54.34 259 PHE A O 1
ATOM 2043 N N . ASP A 1 260 ? -12.392 7.178 8.686 1.00 52.00 260 ASP A N 1
ATOM 2044 C CA . ASP A 1 260 ? -13.501 8.024 9.127 1.00 52.00 260 ASP A CA 1
ATOM 2045 C C . ASP A 1 260 ? -13.466 9.412 8.476 1.00 52.00 260 ASP A C 1
ATOM 2047 O O . ASP A 1 260 ? -14.503 10.000 8.201 1.00 52.00 260 ASP A O 1
ATOM 2051 N N . GLU A 1 261 ? -12.264 9.912 8.199 1.00 63.31 261 GLU A N 1
ATOM 2052 C CA . GLU A 1 261 ? -12.019 11.213 7.579 1.00 63.31 261 GLU A CA 1
ATOM 2053 C C . GLU A 1 261 ? -11.602 11.032 6.112 1.00 63.31 261 GLU A C 1
ATOM 2055 O O . GLU A 1 261 ? -11.032 9.988 5.758 1.00 63.31 261 GLU A O 1
ATOM 2060 N N . PRO A 1 262 ? -11.819 12.024 5.235 1.00 70.88 262 PRO A N 1
ATOM 2061 C CA . PRO A 1 262 ? -11.279 11.986 3.885 1.00 70.88 262 PRO A CA 1
ATOM 2062 C C . PRO A 1 262 ? -9.747 11.895 3.918 1.00 70.88 262 PRO A C 1
ATOM 2064 O O . PRO A 1 262 ? -9.073 12.427 4.806 1.00 70.88 262 PRO A O 1
ATOM 2067 N N . ALA A 1 263 ? -9.178 11.181 2.949 1.00 79.50 263 ALA A N 1
ATOM 2068 C CA . ALA A 1 263 ? -7.733 11.122 2.764 1.00 79.50 263 ALA A CA 1
ATOM 2069 C C . ALA A 1 263 ? -7.248 12.435 2.142 1.00 79.50 263 ALA A C 1
ATOM 2071 O O . ALA A 1 263 ? -6.734 12.427 1.040 1.00 79.50 263 ALA A O 1
ATOM 2072 N N . ASP A 1 264 ? -7.442 13.575 2.791 1.00 78.19 264 ASP A N 1
ATOM 2073 C CA . ASP A 1 264 ? -7.086 14.877 2.217 1.00 78.19 264 ASP A CA 1
ATOM 2074 C C . ASP A 1 264 ? -5.628 15.252 2.466 1.00 78.19 264 ASP A C 1
ATOM 2076 O O . ASP A 1 264 ? -5.231 16.372 2.187 1.00 78.19 264 ASP A O 1
ATOM 2080 N N . PHE A 1 265 ? -4.810 14.346 3.000 1.00 81.12 265 PHE A N 1
ATOM 2081 C CA . PHE A 1 265 ? -3.415 14.628 3.296 1.00 81.12 265 PHE A CA 1
ATOM 2082 C C . PHE A 1 265 ? -2.489 13.649 2.584 1.00 81.12 265 PHE A C 1
ATOM 2084 O O . PHE A 1 265 ? -2.716 12.434 2.531 1.00 81.12 265 PHE A O 1
ATOM 2091 N N . LEU A 1 266 ? -1.429 14.226 2.037 1.00 79.81 266 LEU A N 1
ATOM 2092 C CA . LEU A 1 266 ? -0.372 13.587 1.285 1.00 79.81 266 LEU A CA 1
ATOM 2093 C C . LEU A 1 266 ? 0.867 13.440 2.168 1.00 79.81 266 LEU A C 1
ATOM 2095 O O . LEU A 1 266 ? 1.249 14.353 2.901 1.00 79.81 266 LEU A O 1
ATOM 2099 N N . VAL A 1 267 ? 1.491 12.267 2.099 1.00 79.62 267 VAL A N 1
ATOM 2100 C CA . VAL A 1 267 ? 2.730 11.963 2.817 1.00 79.62 267 VAL A CA 1
ATOM 2101 C C . VAL A 1 267 ? 3.929 12.296 1.940 1.00 79.62 267 VAL A C 1
ATOM 2103 O O . VAL A 1 267 ? 4.149 11.631 0.932 1.00 79.62 267 VAL A O 1
ATOM 2106 N N . SER A 1 268 ? 4.733 13.272 2.347 1.00 72.25 268 SER A N 1
ATOM 2107 C CA . SER A 1 268 ? 6.003 13.595 1.701 1.00 72.25 268 SER A CA 1
ATOM 2108 C C . SER A 1 268 ? 7.135 12.726 2.272 1.00 72.25 268 SER A C 1
ATOM 2110 O O . SER A 1 268 ? 7.214 12.551 3.494 1.00 72.25 268 SER A O 1
ATOM 2112 N N . PRO A 1 269 ? 7.992 12.157 1.412 1.00 58.69 269 PRO A N 1
ATOM 2113 C CA . PRO A 1 269 ? 8.076 12.448 -0.022 1.00 58.69 269 PRO A CA 1
ATOM 2114 C C . PRO A 1 269 ? 7.265 11.506 -0.903 1.00 58.69 269 PRO A C 1
ATOM 2116 O O . PRO A 1 269 ? 7.107 11.723 -2.090 1.00 58.69 269 PRO A O 1
ATOM 2119 N N . CYS A 1 270 ? 6.737 10.423 -0.344 1.00 67.12 270 CYS A N 1
ATOM 2120 C CA . CYS A 1 270 ? 6.184 9.339 -1.141 1.00 67.12 270 CYS A CA 1
ATOM 2121 C C . CYS A 1 270 ? 4.863 9.661 -1.862 1.00 67.12 270 CYS A C 1
ATOM 2123 O O . CYS A 1 270 ? 4.259 8.747 -2.407 1.00 67.12 270 CYS A O 1
ATOM 2125 N N . GLY A 1 271 ? 4.373 10.897 -1.763 1.00 63.09 271 GLY A N 1
ATOM 2126 C CA . GLY A 1 271 ? 3.118 11.460 -2.261 1.00 63.09 271 GLY A CA 1
ATOM 2127 C C . GLY A 1 271 ? 1.850 10.622 -2.146 1.00 63.09 271 GLY A C 1
ATOM 2128 O O . GLY A 1 271 ? 0.879 10.853 -2.865 1.00 63.09 271 GLY A O 1
ATOM 2129 N N . HIS A 1 272 ? 1.818 9.663 -1.226 1.00 72.25 272 HIS A N 1
ATOM 2130 C CA . HIS A 1 272 ? 0.623 8.878 -0.985 1.00 72.25 272 HIS A CA 1
ATOM 2131 C C . HIS A 1 272 ? -0.410 9.735 -0.253 1.00 72.25 272 HIS A C 1
ATOM 2133 O O . HIS A 1 272 ? -0.246 10.051 0.927 1.00 72.25 272 HIS A O 1
ATOM 2139 N N . GLN A 1 273 ? -1.491 10.068 -0.958 1.00 79.25 273 GLN A N 1
ATOM 2140 C CA . GLN A 1 273 ? -2.703 10.654 -0.394 1.00 79.25 273 GLN A CA 1
ATOM 2141 C C . GLN A 1 273 ? -3.482 9.558 0.348 1.00 79.25 273 GLN A C 1
ATOM 2143 O O . GLN A 1 273 ? -4.378 8.913 -0.195 1.00 79.25 273 GLN A O 1
ATOM 2148 N N . CYS A 1 274 ? -3.048 9.258 1.572 1.00 74.31 274 CYS A N 1
ATOM 2149 C CA . CYS A 1 274 ? -3.453 8.048 2.285 1.00 74.31 274 CYS A CA 1
ATOM 2150 C C . CYS A 1 274 ? -3.980 8.298 3.694 1.00 74.31 274 CYS A C 1
ATOM 2152 O O . CYS A 1 274 ? -4.250 7.343 4.417 1.00 74.31 274 CYS A O 1
ATOM 2154 N N . GLY A 1 275 ? -4.146 9.546 4.126 1.00 77.25 275 GLY A N 1
ATOM 2155 C CA . GLY A 1 275 ? -4.650 9.781 5.469 1.00 77.25 275 GLY A CA 1
ATOM 2156 C C . GLY A 1 275 ? -5.258 11.150 5.697 1.00 77.25 275 GLY A C 1
ATOM 2157 O O . GLY A 1 275 ? -5.150 12.038 4.862 1.00 77.25 275 GLY A O 1
ATOM 2158 N N . CYS A 1 276 ? -5.920 11.296 6.840 1.00 83.94 276 CYS A N 1
ATOM 2159 C CA . CYS A 1 276 ? -6.305 12.585 7.394 1.00 83.94 276 CYS A CA 1
ATOM 2160 C C . CYS A 1 276 ? -5.156 13.159 8.232 1.00 83.94 276 CYS A C 1
ATOM 2162 O O . CYS A 1 276 ? -4.204 12.443 8.575 1.00 83.94 276 CYS A O 1
ATOM 2164 N N . ARG A 1 277 ? -5.267 14.436 8.612 1.00 82.75 277 ARG A N 1
ATOM 2165 C CA . ARG A 1 277 ? -4.232 15.163 9.359 1.00 82.75 277 ARG A CA 1
ATOM 2166 C C . ARG A 1 277 ? -3.790 14.425 10.610 1.00 82.75 277 ARG A C 1
ATOM 2168 O O . ARG A 1 277 ? -2.609 14.171 10.802 1.00 82.75 277 ARG A O 1
ATOM 2175 N N . GLU A 1 278 ? -4.751 14.080 11.456 1.00 77.75 278 GLU A N 1
ATOM 2176 C CA . GLU A 1 278 ? -4.503 13.510 12.780 1.00 77.75 278 GLU A CA 1
ATOM 2177 C C . GLU A 1 278 ? -3.785 12.171 12.672 1.00 77.75 278 GLU A C 1
ATOM 2179 O O . GLU A 1 278 ? -2.811 11.906 13.375 1.00 77.75 278 GLU A O 1
ATOM 2184 N N . CYS A 1 279 ? -4.226 11.348 11.723 1.00 77.75 279 CYS A N 1
ATOM 2185 C CA . CYS A 1 279 ? -3.645 10.045 11.490 1.00 77.75 279 CYS A CA 1
ATOM 2186 C C . CYS A 1 279 ? -2.230 10.128 10.925 1.00 77.75 279 CYS A C 1
ATOM 2188 O O . CYS A 1 279 ? -1.357 9.392 11.381 1.00 77.75 279 CYS A O 1
ATOM 2190 N N . LEU A 1 280 ? -1.984 11.009 9.954 1.00 82.50 280 LEU A N 1
ATOM 2191 C CA . LEU A 1 280 ? -0.647 11.151 9.388 1.00 82.50 280 LEU A CA 1
ATOM 2192 C C . LEU A 1 280 ? 0.321 11.800 10.376 1.00 82.50 280 LEU A C 1
ATOM 2194 O O . LEU A 1 280 ? 1.458 11.350 10.465 1.00 82.50 280 LEU A O 1
ATOM 2198 N N . VAL A 1 281 ? -0.127 12.774 11.177 1.00 81.19 281 VAL A N 1
ATOM 2199 C CA . VAL A 1 281 ? 0.701 13.390 12.229 1.00 81.19 281 VAL A CA 1
ATOM 2200 C C . VAL A 1 281 ? 1.067 12.349 13.283 1.00 81.19 281 VAL A C 1
ATOM 2202 O O . VAL A 1 281 ? 2.230 12.246 13.673 1.00 81.19 281 VAL A O 1
ATOM 2205 N N . ALA A 1 282 ? 0.116 11.501 13.686 1.00 77.56 282 ALA A N 1
ATOM 2206 C CA . ALA A 1 282 ? 0.404 10.383 14.577 1.00 77.56 282 ALA A CA 1
ATOM 2207 C C . ALA A 1 282 ? 1.408 9.400 13.950 1.00 77.56 282 ALA A C 1
ATOM 2209 O O . ALA A 1 282 ? 2.340 8.955 14.620 1.00 77.56 282 ALA A O 1
ATOM 2210 N N . VAL A 1 283 ? 1.263 9.090 12.659 1.00 81.50 283 VAL A N 1
ATOM 2211 C CA . VAL A 1 283 ? 2.192 8.225 11.918 1.00 81.50 283 VAL A CA 1
ATOM 2212 C C . VAL A 1 283 ? 3.597 8.817 11.862 1.00 81.50 283 VAL A C 1
ATOM 2214 O O . VAL A 1 283 ? 4.547 8.079 12.133 1.00 81.50 283 VAL A O 1
ATOM 2217 N N . GLN A 1 284 ? 3.732 10.115 11.588 1.00 83.31 284 GLN A N 1
ATOM 2218 C CA . GLN A 1 284 ? 5.005 10.836 11.563 1.00 83.31 284 GLN A CA 1
ATOM 2219 C C . GLN A 1 284 ? 5.692 10.824 12.933 1.00 83.31 284 GLN A C 1
ATOM 2221 O O . GLN A 1 284 ? 6.892 10.584 13.013 1.00 83.31 284 GLN A O 1
ATOM 2226 N N . GLN A 1 285 ? 4.930 11.001 14.014 1.00 75.56 285 GLN A N 1
ATOM 2227 C CA . GLN A 1 285 ? 5.464 11.017 15.380 1.00 75.56 285 GLN A CA 1
ATOM 2228 C C . GLN A 1 285 ? 5.872 9.633 15.909 1.00 75.56 285 GLN A C 1
ATOM 2230 O O . GLN A 1 285 ? 6.777 9.545 16.733 1.00 75.56 285 GLN A O 1
ATOM 2235 N N . HIS A 1 286 ? 5.204 8.555 15.479 1.00 74.06 286 HIS A N 1
ATOM 2236 C CA . HIS A 1 286 ? 5.408 7.220 16.061 1.00 74.06 286 HIS A CA 1
ATOM 2237 C C . HIS A 1 286 ? 6.232 6.292 15.176 1.00 74.06 286 HIS A C 1
ATOM 2239 O O . HIS A 1 286 ? 7.193 5.678 15.630 1.00 74.06 286 HIS A O 1
ATOM 2245 N N . SER A 1 287 ? 5.805 6.129 13.927 1.00 78.50 287 SER A N 1
ATOM 2246 C CA . SER A 1 287 ? 6.449 5.209 12.986 1.00 78.50 287 SER A CA 1
ATOM 2247 C C . SER A 1 287 ? 7.431 5.920 12.069 1.00 78.50 287 SER A C 1
ATOM 2249 O O . SER A 1 287 ? 8.337 5.286 11.540 1.00 78.50 287 SER A O 1
ATOM 2251 N N . GLY A 1 288 ? 7.210 7.217 11.844 1.00 81.06 288 GLY A N 1
ATOM 2252 C CA . GLY A 1 288 ? 7.932 8.009 10.868 1.00 81.06 288 GLY A CA 1
ATOM 2253 C C . GLY A 1 288 ? 7.855 7.448 9.452 1.00 81.06 288 GLY A C 1
ATOM 2254 O O . GLY A 1 288 ? 8.659 7.884 8.654 1.00 81.06 288 GLY A O 1
ATOM 2255 N N . CYS A 1 289 ? 6.960 6.499 9.129 1.00 78.56 289 CYS A N 1
ATOM 2256 C CA . CYS A 1 289 ? 6.925 5.779 7.849 1.00 78.56 289 CYS A CA 1
ATOM 2257 C C . CYS A 1 289 ? 5.516 5.776 7.236 1.00 78.56 289 CYS A C 1
ATOM 2259 O O . CYS A 1 289 ? 4.527 5.530 7.923 1.00 78.56 289 CYS A O 1
ATOM 2261 N N . CYS A 1 290 ? 5.423 6.008 5.930 1.00 76.12 290 CYS A N 1
ATOM 2262 C CA . CYS A 1 290 ? 4.192 6.044 5.158 1.00 76.12 290 CYS A CA 1
ATOM 2263 C C . CYS A 1 290 ? 3.396 4.733 5.314 1.00 76.12 290 CYS A C 1
ATOM 2265 O O . CYS A 1 290 ? 3.959 3.651 5.135 1.00 76.12 290 CYS A O 1
ATOM 2267 N N . PRO A 1 291 ? 2.073 4.787 5.547 1.00 69.56 291 PRO A N 1
ATOM 2268 C CA . PRO A 1 291 ? 1.234 3.593 5.667 1.00 69.56 291 PRO A CA 1
ATOM 2269 C C . PRO A 1 291 ? 1.175 2.723 4.407 1.00 69.56 291 PRO A C 1
ATOM 2271 O O . PRO A 1 291 ? 0.870 1.535 4.511 1.00 69.56 291 PRO A O 1
ATOM 2274 N N . ILE A 1 292 ? 1.421 3.314 3.233 1.00 67.31 292 ILE A N 1
ATOM 2275 C CA . ILE A 1 292 ? 1.313 2.630 1.941 1.00 67.31 292 ILE A CA 1
ATOM 2276 C C . ILE A 1 292 ? 2.659 2.034 1.531 1.00 67.31 292 ILE A C 1
ATOM 2278 O O . ILE A 1 292 ? 2.784 0.817 1.435 1.00 67.31 292 ILE A O 1
ATOM 2282 N N . CYS A 1 293 ? 3.685 2.867 1.346 1.00 60.78 293 CYS A N 1
ATOM 2283 C CA . CYS A 1 293 ? 4.980 2.422 0.823 1.00 60.78 293 CYS A CA 1
ATOM 2284 C C . CYS A 1 293 ? 6.053 2.187 1.893 1.00 60.78 293 CYS A C 1
ATOM 2286 O O . CYS A 1 293 ? 7.152 1.759 1.560 1.00 60.78 293 CYS A O 1
ATOM 2288 N N . ARG A 1 294 ? 5.759 2.473 3.170 1.00 71.88 294 ARG A N 1
ATOM 2289 C CA . ARG A 1 294 ? 6.693 2.369 4.308 1.00 71.88 294 ARG A CA 1
ATOM 2290 C C . ARG A 1 294 ? 7.942 3.261 4.229 1.00 71.88 294 ARG A C 1
ATOM 2292 O O . ARG A 1 294 ? 8.785 3.154 5.111 1.00 71.88 294 ARG A O 1
ATOM 2299 N N . GLY A 1 295 ? 8.050 4.157 3.246 1.00 66.69 295 GLY A N 1
ATOM 2300 C CA . GLY A 1 295 ? 9.111 5.173 3.201 1.00 66.69 295 GLY A CA 1
ATOM 2301 C C . GLY A 1 295 ? 8.914 6.263 4.267 1.00 66.69 295 GLY A C 1
ATOM 2302 O O . GLY A 1 295 ? 7.776 6.473 4.682 1.00 66.69 295 GLY A O 1
ATOM 2303 N N . PRO A 1 296 ? 9.962 6.953 4.746 1.00 71.56 296 PRO A N 1
ATOM 2304 C CA . PRO A 1 296 ? 9.856 7.962 5.792 1.00 71.56 296 PRO A CA 1
ATOM 2305 C C . PRO A 1 296 ? 8.841 9.079 5.505 1.00 71.56 296 PRO A C 1
ATOM 2307 O O . PRO A 1 296 ? 8.738 9.567 4.389 1.00 71.56 296 PRO A O 1
ATOM 2310 N N . VAL A 1 297 ? 8.105 9.504 6.533 1.00 81.25 297 VAL A N 1
ATOM 2311 C CA . VAL A 1 297 ? 7.211 10.669 6.525 1.00 81.25 297 VAL A CA 1
ATOM 2312 C C . VAL A 1 297 ? 8.008 11.879 6.983 1.00 81.25 297 VAL A C 1
ATOM 2314 O O . VAL A 1 297 ? 8.180 12.104 8.182 1.00 81.25 297 VAL A O 1
ATOM 2317 N N . ARG A 1 298 ? 8.508 12.659 6.028 1.00 79.06 298 ARG A N 1
ATOM 2318 C CA . ARG A 1 298 ? 9.227 13.906 6.315 1.00 79.06 298 ARG A CA 1
ATOM 2319 C C . ARG A 1 298 ? 8.275 15.067 6.531 1.00 79.06 298 ARG A C 1
ATOM 2321 O O . ARG A 1 298 ? 8.469 15.851 7.453 1.00 79.06 298 ARG A O 1
ATOM 2328 N N . GLU A 1 299 ? 7.220 15.131 5.733 1.00 79.88 299 GLU A N 1
ATOM 2329 C CA . GLU A 1 299 ? 6.212 16.181 5.817 1.00 79.88 299 GLU A CA 1
ATOM 2330 C C . GLU A 1 299 ? 4.826 15.612 5.506 1.00 79.88 299 GLU A C 1
ATOM 2332 O O . GLU A 1 299 ? 4.683 14.581 4.845 1.00 79.88 299 GLU A O 1
ATOM 2337 N N . ILE A 1 300 ? 3.794 16.281 6.008 1.00 83.00 300 ILE A N 1
ATOM 2338 C CA . ILE A 1 300 ? 2.399 15.954 5.743 1.00 83.00 300 ILE A CA 1
ATOM 2339 C C . ILE A 1 300 ? 1.756 17.199 5.160 1.00 83.00 300 ILE A C 1
ATOM 2341 O O . ILE A 1 300 ? 1.670 18.225 5.833 1.00 83.00 300 ILE A O 1
ATOM 2345 N N . GLN A 1 301 ? 1.284 17.096 3.926 1.00 77.31 301 GLN A N 1
ATOM 2346 C CA . GLN A 1 301 ? 0.733 18.225 3.189 1.00 77.31 301 GLN A CA 1
ATOM 2347 C C . GLN A 1 301 ? -0.767 18.033 2.994 1.00 77.31 301 GLN A C 1
ATOM 2349 O O . GLN A 1 301 ? -1.215 16.946 2.634 1.00 77.31 301 GLN A O 1
ATOM 2354 N N . GLN A 1 302 ? -1.556 19.074 3.252 1.00 79.25 302 GLN A N 1
ATOM 2355 C CA . GLN A 1 302 ? -2.990 19.043 2.978 1.00 79.25 302 GLN A CA 1
ATOM 2356 C C . GLN A 1 302 ? -3.242 19.288 1.488 1.00 79.25 302 GLN A C 1
ATOM 2358 O O . GLN A 1 302 ? -2.746 20.253 0.913 1.00 79.25 302 GLN A O 1
ATOM 2363 N N . VAL A 1 303 ? -4.050 18.431 0.881 1.00 67.06 303 VAL A N 1
ATOM 2364 C CA . VAL A 1 303 ? -4.512 18.516 -0.499 1.00 67.06 303 VAL A CA 1
ATOM 2365 C C . VAL A 1 303 ? -5.876 19.200 -0.500 1.00 67.06 303 VAL A C 1
ATOM 2367 O O . VAL A 1 303 ? -6.862 18.655 -0.005 1.00 67.06 303 VAL A O 1
ATOM 2370 N N . PHE A 1 304 ? -5.947 20.397 -1.075 1.00 61.06 304 PHE A N 1
ATOM 2371 C CA . PHE A 1 304 ? -7.202 21.129 -1.243 1.00 61.06 304 PHE A CA 1
ATOM 2372 C C . PHE A 1 304 ? -7.788 20.858 -2.630 1.00 61.06 304 PHE A C 1
ATOM 2374 O O . PHE A 1 304 ? -7.104 20.995 -3.642 1.00 61.06 304 PHE A O 1
ATOM 2381 N N . ARG A 1 305 ? -9.071 20.488 -2.690 1.00 50.78 305 ARG A N 1
ATOM 2382 C CA . ARG A 1 305 ? -9.802 20.294 -3.951 1.00 50.78 305 ARG A CA 1
ATOM 2383 C C . ARG A 1 305 ? -10.642 21.536 -4.244 1.00 50.78 305 ARG A C 1
ATOM 2385 O O . ARG A 1 305 ? -11.556 21.846 -3.485 1.00 50.78 305 ARG A O 1
ATOM 2392 N N . CYS A 1 306 ? -10.362 22.240 -5.340 1.00 40.50 306 CYS A N 1
ATOM 2393 C CA . CYS A 1 306 ? -11.232 23.324 -5.803 1.00 40.50 306 CYS A CA 1
ATOM 2394 C C . CYS A 1 306 ? -12.550 22.764 -6.370 1.00 40.50 306 CYS A C 1
ATOM 2396 O O . CYS A 1 306 ? -12.530 21.800 -7.133 1.00 40.50 306 CYS A O 1
ATOM 2398 N N . GLY A 1 307 ? -13.691 23.385 -6.026 1.00 39.78 307 GLY A N 1
ATOM 2399 C CA . GLY A 1 307 ? -14.973 23.156 -6.716 1.00 39.78 307 GLY A CA 1
ATOM 2400 C C . GLY A 1 307 ? -16.086 22.388 -5.979 1.00 39.78 307 GLY A C 1
ATOM 2401 O O . GLY A 1 307 ? -16.918 21.780 -6.649 1.00 39.78 307 GLY A O 1
ATOM 2402 N N . ARG A 1 308 ? -16.171 22.402 -4.638 1.00 32.56 308 ARG A N 1
ATOM 2403 C CA . ARG A 1 308 ? -17.379 21.936 -3.909 1.00 32.56 308 ARG A CA 1
ATOM 2404 C C . ARG A 1 308 ? -17.913 23.002 -2.943 1.00 32.56 308 ARG A C 1
ATOM 2406 O O . ARG A 1 308 ? -17.131 23.671 -2.277 1.00 32.56 308 ARG A O 1
ATOM 2413 N N . GLU A 1 309 ? -19.239 23.162 -2.904 1.00 32.72 309 GLU A N 1
ATOM 2414 C CA . GLU A 1 309 ? -19.957 24.141 -2.069 1.00 32.72 309 GLU A CA 1
ATOM 2415 C C . GLU A 1 309 ? -19.746 23.911 -0.559 1.00 32.72 309 GLU A C 1
ATOM 2417 O O . GLU A 1 309 ? -19.709 22.774 -0.084 1.00 32.72 309 GLU A O 1
ATOM 2422 N N . VAL A 1 310 ? -19.639 25.010 0.195 1.00 35.59 310 VAL A N 1
ATOM 2423 C CA . VAL A 1 310 ? -19.410 25.044 1.652 1.00 35.59 310 VAL A CA 1
ATOM 2424 C C . VAL A 1 310 ? -20.754 24.983 2.410 1.00 35.59 310 VAL A C 1
ATOM 2426 O O . VAL A 1 310 ? -21.650 25.759 2.069 1.00 35.59 310 VAL A O 1
ATOM 2429 N N . PRO A 1 311 ? -20.934 24.145 3.456 1.00 32.94 311 PRO A N 1
ATOM 2430 C CA . PRO A 1 311 ? -22.126 24.191 4.310 1.00 32.94 311 PRO A CA 1
ATOM 2431 C C . PRO A 1 311 ? -22.112 25.401 5.268 1.00 32.94 311 PRO A C 1
ATOM 2433 O O . PRO A 1 311 ? -21.058 25.872 5.688 1.00 32.94 311 PRO A O 1
ATOM 2436 N N . SER A 1 312 ? -23.296 25.914 5.618 1.00 30.98 312 SER A N 1
ATOM 2437 C CA . SER A 1 312 ? -23.504 27.202 6.303 1.00 30.98 312 SER A CA 1
ATOM 2438 C C . SER A 1 312 ? -23.152 27.260 7.803 1.00 30.98 312 SER A C 1
ATOM 2440 O O . SER A 1 312 ? -23.174 26.269 8.523 1.00 30.98 312 SER A O 1
ATOM 2442 N N . VAL A 1 313 ? -22.926 28.492 8.275 1.00 33.44 313 VAL A N 1
ATOM 2443 C CA . VAL A 1 313 ? -22.336 28.928 9.559 1.00 33.44 313 VAL A CA 1
ATOM 2444 C C . VAL A 1 313 ? -23.276 28.823 10.784 1.00 33.44 313 VAL A C 1
ATOM 2446 O O . VAL A 1 313 ? -23.568 29.832 11.426 1.00 33.44 313 VAL A O 1
ATOM 2449 N N . SER A 1 314 ? -23.751 27.632 11.163 1.00 28.02 314 SER A N 1
ATOM 2450 C CA . SER A 1 314 ? -24.520 27.460 12.421 1.00 28.02 314 SER A CA 1
ATOM 2451 C C . SER A 1 314 ? -23.818 26.684 13.541 1.00 28.02 314 SER A C 1
ATOM 2453 O O . SER A 1 314 ? -24.274 26.758 14.681 1.00 28.02 314 SER A O 1
ATOM 2455 N N . ASP A 1 315 ? -22.689 26.014 13.289 1.00 30.27 315 ASP A N 1
ATOM 2456 C CA . ASP A 1 315 ? -22.300 24.883 14.155 1.00 30.27 315 ASP A CA 1
ATOM 2457 C C . ASP A 1 315 ? -21.064 25.088 15.049 1.00 30.27 315 ASP A C 1
ATOM 2459 O O . ASP A 1 315 ? -20.616 24.148 15.702 1.00 30.27 315 ASP A O 1
ATOM 2463 N N . VAL A 1 316 ? -20.521 26.306 15.179 1.00 32.69 316 VAL A N 1
ATOM 2464 C CA . VAL A 1 316 ? -19.296 26.523 15.981 1.00 32.69 316 VAL A CA 1
ATOM 2465 C C . VAL A 1 316 ? -19.506 27.510 17.130 1.00 32.69 316 VAL A C 1
ATOM 2467 O O . VAL A 1 316 ? -19.101 28.669 17.080 1.00 32.69 316 VAL A O 1
ATOM 2470 N N . LYS A 1 317 ? -20.098 27.023 18.227 1.00 32.53 317 LYS A N 1
ATOM 2471 C CA . LYS A 1 317 ? -19.904 27.586 19.577 1.00 32.53 317 LYS A CA 1
ATOM 2472 C C . LYS A 1 317 ? -19.876 26.480 20.635 1.00 32.53 317 LYS A C 1
ATOM 2474 O O . LYS A 1 317 ? -20.930 26.023 21.065 1.00 32.53 317 LYS A O 1
ATOM 2479 N N . ARG A 1 318 ? -18.677 26.144 21.121 1.00 29.56 318 ARG A N 1
ATOM 2480 C CA . ARG A 1 318 ? -18.334 25.958 22.552 1.00 29.56 318 ARG A CA 1
ATOM 2481 C C . ARG A 1 318 ? -16.862 25.551 22.652 1.00 29.56 318 ARG A C 1
ATOM 2483 O O . ARG A 1 318 ? -16.487 24.495 22.174 1.00 29.56 318 ARG A O 1
ATOM 2490 N N . SER A 1 319 ? -15.985 26.479 23.025 1.00 28.94 319 SER A N 1
ATOM 2491 C CA . SER A 1 319 ? -15.644 26.866 24.408 1.00 28.94 319 SER A CA 1
ATOM 2492 C C . SER A 1 319 ? -14.565 25.959 24.974 1.00 28.94 319 SER A C 1
ATOM 2494 O O . SER A 1 319 ? -14.860 24.802 25.225 1.00 28.94 319 SER A O 1
ATOM 2496 N N . LEU A 1 320 ? -13.395 26.529 25.268 1.00 25.25 320 LEU A N 1
ATOM 2497 C CA . LEU A 1 320 ? -12.687 26.348 26.538 1.00 25.25 320 LEU A CA 1
ATOM 2498 C C . LEU A 1 320 ? -11.775 27.574 26.769 1.00 25.25 320 LEU A C 1
ATOM 2500 O O . LEU A 1 320 ? -11.008 27.955 25.889 1.00 25.25 320 LEU A O 1
ATOM 2504 N N . GLU A 1 321 ? -11.928 28.203 27.937 1.00 24.86 321 GLU A N 1
ATOM 2505 C CA . GLU A 1 321 ? -11.014 29.201 28.520 1.00 24.86 321 GLU A CA 1
ATOM 2506 C C . GLU A 1 321 ? -9.970 28.496 29.454 1.00 24.86 321 GLU A C 1
ATOM 2508 O O . GLU A 1 321 ? -9.874 27.269 29.397 1.00 24.86 321 GLU A O 1
ATOM 2513 N N . PRO A 1 322 ? -9.148 29.178 30.296 1.00 44.28 322 PRO A N 1
ATOM 2514 C CA . PRO A 1 322 ? -7.697 29.216 30.068 1.00 44.28 322 PRO A CA 1
ATOM 2515 C C . PRO A 1 322 ? -6.847 28.840 31.307 1.00 44.28 322 PRO A C 1
ATOM 2517 O O . PRO A 1 322 ? -7.306 28.953 32.437 1.00 44.28 322 PRO A O 1
ATOM 2520 N N . VAL A 1 323 ? -5.554 28.517 31.143 1.00 22.75 323 VAL A N 1
ATOM 2521 C CA . VAL A 1 323 ? -4.559 28.703 32.228 1.00 22.75 323 VAL A CA 1
ATOM 2522 C C . VAL A 1 323 ? -3.190 29.137 31.671 1.00 22.75 323 VAL A C 1
ATOM 2524 O O . VAL A 1 323 ? -2.427 28.343 31.139 1.00 22.75 323 VAL A O 1
ATOM 2527 N N . ALA A 1 324 ? -2.974 30.449 31.778 1.00 24.67 324 ALA A N 1
ATOM 2528 C CA . ALA A 1 324 ? -1.800 31.259 32.139 1.00 24.67 324 ALA A CA 1
ATOM 2529 C C . ALA A 1 324 ? -0.338 30.718 32.208 1.00 24.67 324 ALA A C 1
ATOM 2531 O O . ALA A 1 324 ? -0.063 29.712 32.854 1.00 24.67 324 ALA A O 1
ATOM 2532 N N . GLN A 1 325 ? 0.561 31.635 31.775 1.00 27.89 325 GLN A N 1
ATOM 2533 C CA . GLN A 1 325 ? 1.926 31.984 32.263 1.00 27.89 325 GLN A CA 1
ATOM 2534 C C . GLN A 1 325 ? 3.114 31.115 31.780 1.00 27.89 325 GLN A C 1
ATOM 2536 O O . GLN A 1 325 ? 3.057 29.900 31.859 1.00 27.89 325 GLN A O 1
ATOM 2541 N N . THR A 1 326 ? 4.241 31.647 31.275 1.00 25.42 326 THR A N 1
ATOM 2542 C CA . THR A 1 326 ? 4.924 32.953 31.443 1.00 25.42 326 THR A CA 1
ATOM 2543 C C . THR A 1 326 ? 5.677 33.392 30.165 1.00 25.42 326 THR A C 1
ATOM 2545 O O . THR A 1 326 ? 6.255 32.567 29.464 1.00 25.42 326 THR A O 1
ATOM 2548 N N . MET A 1 327 ? 5.731 34.705 29.896 1.00 25.77 327 MET A N 1
ATOM 2549 C CA . MET A 1 327 ? 6.694 35.340 28.976 1.00 25.77 327 MET A CA 1
ATOM 2550 C C . MET A 1 327 ? 7.750 36.118 29.773 1.00 25.77 327 MET A C 1
ATOM 2552 O O . MET A 1 327 ? 7.444 36.635 30.848 1.00 25.77 327 MET A O 1
ATOM 2556 N N . HIS A 1 328 ? 8.960 36.239 29.220 1.00 23.48 328 HIS A N 1
ATOM 2557 C CA . HIS A 1 328 ? 9.998 37.161 29.687 1.00 23.48 328 HIS A CA 1
ATOM 2558 C C . HIS A 1 328 ? 10.082 38.354 28.712 1.00 23.48 328 HIS A C 1
ATOM 2560 O O . HIS A 1 328 ? 10.152 38.116 27.505 1.00 23.48 328 HIS A O 1
ATOM 2566 N N . PRO A 1 329 ? 10.050 39.611 29.188 1.00 30.23 329 PRO A N 1
ATOM 2567 C CA . PRO A 1 329 ? 10.147 40.799 28.346 1.00 30.23 329 PRO A CA 1
ATOM 2568 C C . PRO A 1 329 ? 11.611 41.221 28.183 1.00 30.23 329 PRO A C 1
ATOM 2570 O O . PRO A 1 329 ? 12.382 41.098 29.131 1.00 30.23 329 PRO A O 1
ATOM 2573 N N . ASP A 1 330 ? 11.978 41.647 26.974 1.00 27.28 330 ASP A N 1
ATOM 2574 C CA . ASP A 1 330 ? 12.902 42.756 26.679 1.00 27.28 330 ASP A CA 1
ATOM 2575 C C . ASP A 1 330 ? 13.354 42.656 25.220 1.00 27.28 330 ASP A C 1
ATOM 2577 O O . ASP A 1 330 ? 14.046 41.709 24.857 1.00 27.28 330 ASP A O 1
ATOM 2581 N N . LEU A 1 331 ? 12.937 43.631 24.401 1.00 24.77 331 LEU A N 1
ATOM 2582 C CA . LEU A 1 331 ? 13.624 44.201 23.222 1.00 24.77 331 LEU A CA 1
ATOM 2583 C C . LEU A 1 331 ? 12.593 44.899 22.317 1.00 24.77 331 LEU A C 1
ATOM 2585 O O . LEU A 1 331 ? 12.346 44.503 21.183 1.00 24.77 331 LEU A O 1
ATOM 2589 N N . LEU A 1 332 ? 11.982 45.963 22.838 1.00 27.88 332 LEU A N 1
ATOM 2590 C CA . LEU A 1 332 ? 11.110 46.868 22.082 1.00 27.88 332 LEU A CA 1
ATOM 2591 C C . LEU A 1 332 ? 11.487 48.324 22.395 1.00 27.88 332 LEU A C 1
ATOM 2593 O O . LEU A 1 332 ? 10.657 49.125 22.800 1.00 27.88 332 LEU A O 1
ATOM 2597 N N . GLU A 1 333 ? 12.777 48.653 22.262 1.00 31.30 333 GLU A N 1
ATOM 2598 C CA . GLU A 1 333 ? 13.254 50.015 22.554 1.00 31.30 333 GLU A CA 1
ATOM 2599 C C . GLU A 1 333 ? 14.481 50.464 21.736 1.00 31.30 333 GLU A C 1
ATOM 2601 O O . GLU A 1 333 ? 15.292 51.260 22.204 1.00 31.30 333 GLU A O 1
ATOM 2606 N N . LYS A 1 334 ? 14.666 49.965 20.501 1.00 29.88 334 LYS A N 1
ATOM 2607 C CA . LYS A 1 334 ? 15.847 50.346 19.696 1.00 29.88 334 LYS A CA 1
ATOM 2608 C C . LYS A 1 334 ? 15.664 50.643 18.209 1.00 29.88 334 LYS A C 1
ATOM 2610 O O . LYS A 1 334 ? 16.672 50.672 17.514 1.00 29.88 334 LYS A O 1
ATOM 2615 N N . LEU A 1 335 ? 14.464 50.931 17.705 1.00 27.11 335 LEU A N 1
ATOM 2616 C CA . LEU A 1 335 ? 14.314 51.297 16.284 1.00 27.11 335 LEU A CA 1
ATOM 2617 C C . LEU A 1 335 ? 13.248 52.370 16.008 1.00 27.11 335 LEU A C 1
ATOM 2619 O O . LEU A 1 335 ? 12.519 52.259 15.038 1.00 27.11 335 LEU A O 1
ATOM 2623 N N . ASP A 1 336 ? 13.214 53.440 16.804 1.00 27.73 336 ASP A N 1
ATOM 2624 C CA . ASP A 1 336 ? 12.556 54.694 16.405 1.00 27.73 336 ASP A CA 1
ATOM 2625 C C . ASP A 1 336 ? 13.506 55.868 16.649 1.00 27.73 336 ASP A C 1
ATOM 2627 O O . ASP A 1 336 ? 13.550 56.469 17.723 1.00 27.73 336 ASP A O 1
ATOM 2631 N N . GLY A 1 337 ? 14.330 56.171 15.647 1.00 27.56 337 GLY A N 1
ATOM 2632 C CA . GLY A 1 337 ? 15.235 57.311 15.718 1.00 27.56 337 GLY A CA 1
ATOM 2633 C C . GLY A 1 337 ? 16.284 57.341 14.621 1.00 27.56 337 GLY A C 1
ATOM 2634 O O . GLY A 1 337 ? 17.454 57.165 14.928 1.00 27.56 337 GLY A O 1
ATOM 2635 N N . ALA A 1 338 ? 15.869 57.565 13.369 1.00 27.17 338 ALA A N 1
ATOM 2636 C CA . ALA A 1 338 ? 16.608 58.367 12.380 1.00 27.17 338 ALA A CA 1
ATOM 2637 C C . ALA A 1 338 ? 15.957 58.253 10.991 1.00 27.17 338 ALA A C 1
ATOM 2639 O O . ALA A 1 338 ? 16.360 57.445 10.161 1.00 27.17 338 ALA A O 1
ATOM 2640 N N . VAL A 1 339 ? 14.983 59.120 10.718 1.00 29.08 339 VAL A N 1
ATOM 2641 C CA . VAL A 1 339 ? 14.692 59.566 9.351 1.00 29.08 339 VAL A CA 1
ATOM 2642 C C . VAL A 1 339 ? 15.274 60.970 9.240 1.00 29.08 339 VAL A C 1
ATOM 2644 O O . VAL A 1 339 ? 14.809 61.859 9.953 1.00 29.08 339 VAL A O 1
ATOM 2647 N N . ASN A 1 340 ? 16.331 61.134 8.434 1.00 26.92 340 ASN A N 1
ATOM 2648 C CA . ASN A 1 340 ? 16.637 62.299 7.580 1.00 26.92 340 ASN A CA 1
ATOM 2649 C C . ASN A 1 340 ? 18.141 62.395 7.265 1.00 26.92 340 ASN A C 1
ATOM 2651 O O . ASN A 1 340 ? 18.950 62.627 8.160 1.00 26.92 340 ASN A O 1
ATOM 2655 N N . GLY A 1 341 ? 18.489 62.334 5.976 1.00 25.17 341 GLY A N 1
ATOM 2656 C CA . GLY A 1 341 ? 19.790 62.767 5.457 1.00 25.17 341 GLY A CA 1
ATOM 2657 C C . GLY A 1 341 ? 20.240 61.985 4.225 1.00 25.17 341 GLY A C 1
ATOM 2658 O O . GLY A 1 341 ? 20.611 60.827 4.341 1.00 25.17 341 GLY A O 1
ATOM 2659 N N . ALA A 1 342 ? 20.188 62.637 3.066 1.00 29.77 342 ALA A N 1
ATOM 2660 C CA . ALA A 1 342 ? 20.525 62.127 1.738 1.00 29.77 342 ALA A CA 1
ATOM 2661 C C . ALA A 1 342 ? 22.009 61.751 1.559 1.00 29.77 342 ALA A C 1
ATOM 2663 O O . ALA A 1 342 ? 22.866 62.476 2.061 1.00 29.77 342 ALA A O 1
ATOM 2664 N N . VAL A 1 343 ? 22.285 60.711 0.758 1.00 29.70 343 VAL A N 1
ATOM 2665 C CA . VAL A 1 343 ? 23.510 60.546 -0.050 1.00 29.70 343 VAL A CA 1
ATOM 2666 C C . VAL A 1 343 ? 23.147 59.804 -1.347 1.00 29.70 343 VAL A C 1
ATOM 2668 O O . VAL A 1 343 ? 22.296 58.917 -1.338 1.00 29.70 343 VAL A O 1
ATOM 2671 N N . GLU A 1 344 ? 23.759 60.272 -2.430 1.00 28.25 344 GLU A N 1
ATOM 2672 C CA . GLU A 1 344 ? 23.585 59.965 -3.853 1.00 28.25 344 GLU A CA 1
ATOM 2673 C C . GLU A 1 344 ? 24.140 58.592 -4.286 1.00 28.25 344 GLU A C 1
ATOM 2675 O O . GLU A 1 344 ? 25.035 58.052 -3.640 1.00 28.25 344 GLU A O 1
ATOM 2680 N N . ASP A 1 345 ? 23.587 58.118 -5.411 1.00 30.08 345 ASP A N 1
ATOM 2681 C CA . ASP A 1 345 ? 24.135 57.259 -6.474 1.00 30.08 345 ASP A CA 1
ATOM 2682 C C . ASP A 1 345 ? 24.971 56.017 -6.112 1.00 30.08 345 ASP A C 1
ATOM 2684 O O . ASP A 1 345 ? 26.141 56.109 -5.758 1.00 30.08 345 ASP A O 1
ATOM 2688 N N . ASP A 1 346 ? 24.409 54.837 -6.400 1.00 27.69 346 ASP A N 1
ATOM 2689 C CA . ASP A 1 346 ? 25.126 53.846 -7.209 1.00 27.69 346 ASP A CA 1
ATOM 2690 C C . ASP A 1 346 ? 24.135 53.007 -8.034 1.00 27.69 346 ASP A C 1
ATOM 2692 O O . ASP A 1 346 ? 23.241 52.330 -7.522 1.00 27.69 346 ASP A O 1
ATOM 2696 N N . ASP A 1 347 ? 24.321 53.129 -9.343 1.00 35.03 347 ASP A N 1
ATOM 2697 C CA . ASP A 1 347 ? 23.590 52.541 -10.457 1.00 35.03 347 ASP A CA 1
ATOM 2698 C C . ASP A 1 347 ? 23.746 51.008 -10.452 1.00 35.03 347 ASP A C 1
ATOM 2700 O O . ASP A 1 347 ? 24.799 50.469 -10.798 1.00 35.03 347 ASP A O 1
ATOM 2704 N N . TRP A 1 348 ? 22.692 50.297 -10.050 1.00 32.25 348 TRP A N 1
ATOM 2705 C CA . TRP A 1 348 ? 22.514 48.879 -10.355 1.00 32.25 348 TRP A CA 1
ATOM 2706 C C . TRP A 1 348 ? 21.279 48.773 -11.233 1.00 32.25 348 TRP A C 1
ATOM 2708 O O . TRP A 1 348 ? 20.153 48.892 -10.756 1.00 32.25 348 TRP A O 1
ATOM 2718 N N . SER A 1 349 ? 21.514 48.589 -12.531 1.00 29.45 349 SER A N 1
ATOM 2719 C CA . SER A 1 349 ? 20.483 48.289 -13.514 1.00 29.45 349 SER A CA 1
ATOM 2720 C C . SER A 1 349 ? 19.588 47.160 -13.004 1.00 29.45 349 SER A C 1
ATOM 2722 O O . SER A 1 349 ? 20.052 46.030 -12.828 1.00 29.45 349 SER A O 1
ATOM 2724 N N . GLU A 1 350 ? 18.314 47.474 -12.777 1.00 31.88 350 GLU A N 1
ATOM 2725 C CA . GLU A 1 350 ? 17.246 46.491 -12.640 1.00 31.88 350 GLU A CA 1
ATOM 2726 C C . GLU A 1 350 ? 17.141 45.733 -13.969 1.00 31.88 350 GLU A C 1
ATOM 2728 O O . GLU A 1 350 ? 16.380 46.098 -14.865 1.00 31.88 350 GLU A O 1
ATOM 2733 N N . ASP A 1 351 ? 17.928 44.669 -14.119 1.00 30.27 351 ASP A N 1
ATOM 2734 C CA . ASP A 1 351 ? 17.516 43.567 -14.974 1.00 30.27 351 ASP A CA 1
ATOM 2735 C C . ASP A 1 351 ? 16.266 42.978 -14.312 1.00 30.27 351 ASP A C 1
ATOM 2737 O O . ASP A 1 351 ? 16.352 42.124 -13.427 1.00 30.27 351 ASP A O 1
ATOM 2741 N N . GLU A 1 352 ? 15.088 43.481 -14.696 1.00 30.14 352 GLU A N 1
ATOM 2742 C CA . GLU A 1 352 ? 13.836 42.797 -14.396 1.00 30.14 352 GLU A CA 1
ATOM 2743 C C . GLU A 1 352 ? 13.972 41.349 -14.891 1.00 30.14 352 GLU A C 1
ATOM 2745 O O . GLU A 1 352 ? 14.192 41.129 -16.093 1.00 30.14 352 GLU A O 1
ATOM 2750 N N . PRO A 1 353 ? 13.831 40.334 -14.017 1.00 32.62 353 PRO A N 1
ATOM 2751 C CA . PRO A 1 353 ? 13.754 38.967 -14.478 1.00 32.62 353 PRO A CA 1
ATOM 2752 C C . PRO A 1 353 ? 12.434 38.828 -15.236 1.00 32.62 353 PRO A C 1
ATOM 2754 O O . PRO A 1 353 ? 11.354 38.647 -14.673 1.00 32.62 353 PRO A O 1
ATOM 2757 N N . THR A 1 354 ? 12.533 38.916 -16.557 1.00 37.34 354 THR A N 1
ATOM 2758 C CA . THR A 1 354 ? 11.499 38.518 -17.508 1.00 37.34 354 THR A CA 1
ATOM 2759 C C . THR A 1 354 ? 11.301 37.004 -17.401 1.00 37.34 354 THR A C 1
ATOM 2761 O O . THR A 1 354 ? 11.809 36.228 -18.201 1.00 37.34 354 THR A O 1
ATOM 2764 N N . GLY A 1 355 ? 10.593 36.563 -16.360 1.00 36.44 355 GLY A N 1
ATOM 2765 C CA . GLY A 1 355 ? 10.359 35.138 -16.110 1.00 36.44 355 GLY A CA 1
ATOM 2766 C C . GLY A 1 355 ? 9.197 34.802 -15.176 1.00 36.44 355 GLY A C 1
ATOM 2767 O O . GLY A 1 355 ? 8.786 33.649 -15.135 1.00 36.44 355 GLY A O 1
ATOM 2768 N N . ASP A 1 356 ? 8.607 35.771 -14.472 1.00 38.09 356 ASP A N 1
ATOM 2769 C CA . ASP A 1 356 ? 7.686 35.480 -13.358 1.00 38.09 356 ASP A CA 1
ATOM 2770 C C . ASP A 1 356 ? 6.196 35.373 -13.760 1.00 38.09 356 ASP A C 1
ATOM 2772 O O . ASP A 1 356 ? 5.281 35.733 -13.013 1.00 38.09 356 ASP A O 1
ATOM 2776 N N . GLN A 1 357 ? 5.923 34.919 -14.990 1.00 44.34 357 GLN A N 1
ATOM 2777 C CA . GLN A 1 357 ? 4.556 34.827 -15.531 1.00 44.34 357 GLN A CA 1
ATOM 2778 C C . GLN A 1 357 ? 3.866 33.470 -15.296 1.00 44.34 357 GLN A C 1
ATOM 2780 O O . GLN A 1 357 ? 2.661 33.383 -15.523 1.00 44.34 357 GLN A O 1
ATOM 2785 N N . ASP A 1 358 ? 4.584 32.440 -14.830 1.00 47.31 358 ASP A N 1
ATOM 2786 C CA . ASP A 1 358 ? 4.080 31.053 -14.731 1.00 47.31 358 ASP A CA 1
ATOM 2787 C C . ASP A 1 358 ? 3.819 30.559 -13.292 1.00 47.31 358 ASP A C 1
ATOM 2789 O O . ASP A 1 358 ? 3.447 29.404 -13.080 1.00 47.31 358 ASP A O 1
ATOM 2793 N N . LEU A 1 359 ? 3.952 31.420 -12.281 1.00 51.62 359 LEU A N 1
ATOM 2794 C CA . LEU A 1 359 ? 3.553 31.063 -10.922 1.00 51.62 359 LEU A CA 1
ATOM 2795 C C . LEU A 1 359 ? 2.037 31.200 -10.769 1.00 51.62 359 LEU A C 1
ATOM 2797 O O . LEU A 1 359 ? 1.462 32.254 -11.049 1.00 51.62 359 LEU A O 1
ATOM 2801 N N . VAL A 1 360 ? 1.389 30.149 -10.259 1.00 57.16 360 VAL A N 1
ATOM 2802 C CA . VAL A 1 360 ? 0.015 30.254 -9.752 1.00 57.16 360 VAL A CA 1
ATOM 2803 C C . VAL A 1 360 ? 0.037 31.283 -8.631 1.00 57.16 360 VAL A C 1
ATOM 2805 O O . VAL A 1 360 ? 0.569 31.025 -7.551 1.00 57.16 360 VAL A O 1
ATOM 2808 N N . LYS A 1 361 ? -0.499 32.475 -8.899 1.00 56.59 361 LYS A N 1
ATOM 2809 C CA . LYS A 1 361 ? -0.506 33.563 -7.923 1.00 56.59 361 LYS A CA 1
ATOM 2810 C C . LYS A 1 361 ? -1.551 33.254 -6.865 1.00 56.59 361 LYS A C 1
ATOM 2812 O O . LYS A 1 361 ? -2.752 33.384 -7.098 1.00 56.59 361 LYS A O 1
ATOM 2817 N N . LEU A 1 362 ? -1.080 32.826 -5.701 1.00 64.19 362 LEU A N 1
ATOM 2818 C CA . LEU A 1 362 ? -1.912 32.702 -4.518 1.00 64.19 362 LEU A CA 1
ATOM 2819 C C . LEU A 1 362 ? -2.126 34.097 -3.930 1.00 64.19 362 LEU A C 1
ATOM 2821 O O . LEU A 1 362 ? -1.188 34.734 -3.460 1.00 64.19 362 LEU A O 1
ATOM 2825 N N . LYS A 1 363 ? -3.364 34.586 -3.963 1.00 65.81 363 LYS A N 1
ATOM 2826 C CA . LYS A 1 363 ? -3.731 35.860 -3.352 1.00 65.81 363 LYS A CA 1
ATOM 2827 C C . LYS A 1 363 ? -4.061 35.643 -1.882 1.00 65.81 363 LYS A C 1
ATOM 2829 O O . LYS A 1 363 ? -4.951 34.853 -1.559 1.00 65.81 363 LYS A O 1
ATOM 2834 N N . ILE A 1 364 ? -3.366 36.373 -1.015 1.00 68.75 364 ILE A N 1
ATOM 2835 C CA . ILE A 1 364 ? -3.570 36.365 0.433 1.00 68.75 364 ILE A CA 1
ATOM 2836 C C . ILE A 1 364 ? -4.362 37.618 0.813 1.00 68.75 364 ILE A C 1
ATOM 2838 O O . ILE A 1 364 ? -3.913 38.736 0.573 1.00 68.75 364 ILE A O 1
ATOM 2842 N N . GLU A 1 365 ? -5.546 37.453 1.399 1.00 71.44 365 GLU A N 1
ATOM 2843 C CA . GLU A 1 365 ? -6.358 38.568 1.899 1.00 71.44 365 GLU A CA 1
ATOM 2844 C C . GLU A 1 365 ? -6.676 38.382 3.390 1.00 71.44 365 GLU A C 1
ATOM 2846 O O . GLU A 1 365 ? -7.082 37.290 3.791 1.00 71.44 365 GLU A O 1
ATOM 2851 N N . PRO A 1 366 ? -6.543 39.414 4.241 1.00 67.75 366 PRO A N 1
ATOM 2852 C CA . PRO A 1 366 ? -6.990 39.327 5.627 1.00 67.75 366 PRO A CA 1
ATOM 2853 C C . PRO A 1 366 ? -8.518 39.176 5.694 1.00 67.75 366 PRO A C 1
ATOM 2855 O O . PRO A 1 366 ? -9.266 39.892 5.021 1.00 67.75 366 PRO A O 1
ATOM 2858 N N . CYS A 1 367 ? -9.001 38.253 6.526 1.00 65.88 367 CYS A N 1
ATOM 2859 C CA . CYS A 1 367 ? -10.434 38.044 6.725 1.00 65.88 367 CYS A CA 1
ATOM 2860 C C . CYS A 1 367 ? -11.078 39.285 7.374 1.00 65.88 367 CYS A C 1
ATOM 2862 O O . CYS A 1 367 ? -10.604 39.770 8.399 1.00 65.88 367 CYS A O 1
ATOM 2864 N N . LYS A 1 368 ? -12.184 39.783 6.797 1.00 54.41 368 LYS A N 1
ATOM 2865 C CA . LYS A 1 368 ? -12.829 41.070 7.154 1.00 54.41 368 LYS A CA 1
ATOM 2866 C C . LYS A 1 368 ? -13.372 41.166 8.588 1.00 54.41 368 LYS A C 1
ATOM 2868 O O . LYS A 1 368 ? -13.643 42.271 9.051 1.00 54.41 368 LYS A O 1
ATOM 2873 N N . ASP A 1 369 ? -13.476 40.049 9.301 1.00 52.53 369 ASP A N 1
ATOM 2874 C CA . ASP A 1 369 ? -13.982 40.000 10.671 1.00 52.53 369 ASP A CA 1
ATOM 2875 C C . ASP A 1 369 ? -12.842 39.786 11.668 1.00 52.53 369 ASP A C 1
ATOM 2877 O O . ASP A 1 369 ? -12.602 38.659 12.109 1.00 52.53 369 ASP A O 1
ATOM 2881 N N . GLN A 1 370 ? -12.142 40.869 12.023 1.00 48.00 370 GLN A N 1
ATOM 2882 C CA . GLN A 1 370 ? -11.444 40.994 13.307 1.00 48.00 370 GLN A CA 1
ATOM 2883 C C . GLN A 1 370 ? -10.947 42.425 13.556 1.00 48.00 370 GLN A C 1
ATOM 2885 O O . GLN A 1 370 ? -9.914 42.862 13.059 1.00 48.00 370 GLN A O 1
ATOM 2890 N N . THR A 1 371 ? -11.659 43.145 14.420 1.00 54.91 371 THR A N 1
ATOM 2891 C CA . THR A 1 371 ? -11.024 44.101 15.328 1.00 54.91 371 THR A CA 1
ATOM 2892 C C . THR A 1 371 ? -10.390 43.285 16.450 1.00 54.91 371 THR A C 1
ATOM 2894 O O . THR A 1 371 ? -11.154 42.683 17.199 1.00 54.91 371 THR A O 1
ATOM 2897 N N . CYS A 1 372 ? -9.058 43.210 16.540 1.00 44.09 372 CYS A N 1
ATOM 2898 C CA . CYS A 1 372 ? -8.256 43.047 17.771 1.00 44.09 372 CYS A CA 1
ATOM 2899 C C . CYS A 1 372 ? -6.792 42.719 17.421 1.00 44.09 372 CYS A C 1
ATOM 2901 O O . CYS A 1 372 ? -6.523 42.021 16.450 1.00 44.09 372 CYS A O 1
ATOM 2903 N N . ALA A 1 373 ? -5.854 43.196 18.244 1.00 53.28 373 ALA A N 1
ATOM 2904 C CA . ALA A 1 373 ? -4.439 42.835 18.180 1.00 53.28 373 ALA A CA 1
ATOM 2905 C C . ALA A 1 373 ? -4.244 41.328 18.461 1.00 53.28 373 ALA A C 1
ATOM 2907 O O . ALA A 1 373 ? -4.653 40.852 19.520 1.00 53.28 373 ALA A O 1
ATOM 2908 N N . GLY A 1 374 ? -3.645 40.589 17.517 1.00 61.25 374 GLY A N 1
ATOM 2909 C CA . GLY A 1 374 ? -3.435 39.137 17.599 1.00 61.25 374 GLY A CA 1
ATOM 2910 C C . GLY A 1 374 ? -3.224 38.466 16.233 1.00 61.25 374 GLY A C 1
ATOM 2911 O O . GLY A 1 374 ? -2.966 39.146 15.241 1.00 61.25 374 GLY A O 1
ATOM 2912 N N . GLU A 1 375 ? -3.321 37.130 16.197 1.00 52.88 375 GLU A N 1
ATOM 2913 C CA . GLU A 1 375 ? -3.200 36.303 14.983 1.00 52.88 375 GLU A CA 1
ATOM 2914 C C . GLU A 1 375 ? -4.211 36.721 13.901 1.00 52.88 375 GLU A C 1
ATOM 2916 O O . GLU A 1 375 ? -5.424 36.655 14.102 1.00 52.88 375 GLU A O 1
ATOM 2921 N N . VAL A 1 376 ? -3.713 37.126 12.728 1.00 60.03 376 VAL A N 1
ATOM 2922 C CA . VAL A 1 376 ? -4.548 37.519 11.586 1.00 60.03 376 VAL A CA 1
ATOM 2923 C C . VAL A 1 376 ? -4.903 36.278 10.778 1.00 60.03 376 VAL A C 1
ATOM 2925 O O . VAL A 1 376 ? -4.041 35.639 10.177 1.00 60.03 376 VAL A O 1
ATOM 2928 N N . LYS A 1 377 ? -6.193 35.942 10.728 1.00 62.66 377 LYS A N 1
ATOM 2929 C CA . LYS A 1 377 ? -6.686 34.920 9.799 1.00 62.66 377 LYS A CA 1
ATOM 2930 C C . LYS A 1 377 ? -6.605 35.462 8.375 1.00 62.66 377 LYS A C 1
ATOM 2932 O O . LYS A 1 377 ? -7.241 36.469 8.064 1.00 62.66 377 LYS A O 1
ATOM 2937 N N . VAL A 1 378 ? -5.846 34.776 7.528 1.00 69.38 378 VAL A N 1
ATOM 2938 C CA . VAL A 1 378 ? -5.720 35.090 6.104 1.00 69.38 378 VAL A CA 1
ATOM 2939 C C . VAL A 1 378 ? -6.468 34.068 5.255 1.00 69.38 378 VAL A C 1
ATOM 2941 O O . VAL A 1 378 ? -6.478 32.874 5.549 1.00 69.38 378 VAL A O 1
ATOM 2944 N N . MET A 1 379 ? -7.104 34.551 4.198 1.00 65.81 379 MET A N 1
ATOM 2945 C CA . MET A 1 379 ? -7.684 33.750 3.135 1.00 65.81 379 MET A CA 1
ATOM 2946 C C . MET A 1 379 ? -6.655 33.636 2.016 1.00 65.81 379 MET A C 1
ATOM 2948 O O . MET A 1 379 ? -6.246 34.647 1.452 1.00 65.81 379 MET A O 1
ATOM 2952 N N . ILE A 1 380 ? -6.253 32.408 1.696 1.00 72.19 380 ILE A N 1
ATOM 2953 C CA . ILE A 1 380 ? -5.421 32.108 0.531 1.00 72.19 380 ILE A CA 1
ATOM 2954 C C . ILE A 1 380 ? -6.364 31.677 -0.590 1.00 72.19 380 ILE A C 1
ATOM 2956 O O . ILE A 1 380 ? -7.123 30.722 -0.433 1.00 72.19 380 ILE A O 1
ATOM 2960 N N . SER A 1 381 ? -6.336 32.391 -1.709 1.00 65.12 381 SER A N 1
ATOM 2961 C CA . SER A 1 381 ? -7.141 32.095 -2.895 1.00 65.12 381 SER A CA 1
ATOM 2962 C C . SER A 1 381 ? -6.232 31.858 -4.095 1.00 65.12 381 SER A C 1
ATOM 2964 O O . SER A 1 381 ? -5.283 32.605 -4.312 1.00 65.12 381 SER A O 1
ATOM 2966 N N . ALA A 1 382 ? -6.502 30.799 -4.855 1.00 67.56 382 ALA A N 1
ATOM 2967 C CA . ALA A 1 382 ? -5.826 30.503 -6.111 1.00 67.56 382 ALA A CA 1
ATOM 2968 C C . ALA A 1 382 ? -6.778 30.840 -7.261 1.00 67.56 382 ALA A C 1
ATOM 2970 O O . ALA A 1 382 ? -7.924 30.386 -7.249 1.00 67.56 382 ALA A O 1
ATOM 2971 N N . ASP A 1 383 ? -6.319 31.620 -8.237 1.00 60.47 383 ASP A N 1
ATOM 2972 C CA . ASP A 1 383 ? -7.068 31.825 -9.476 1.00 60.47 383 ASP A CA 1
ATOM 2973 C C . ASP A 1 383 ? -6.796 30.636 -10.407 1.00 60.47 383 ASP A C 1
ATOM 2975 O O . ASP A 1 383 ? -5.702 30.491 -10.955 1.00 60.47 383 ASP A O 1
ATOM 2979 N N . VAL A 1 384 ? -7.762 29.720 -10.498 1.00 58.03 384 VAL A N 1
ATOM 2980 C CA . VAL A 1 384 ? -7.663 28.504 -11.313 1.00 58.03 384 VAL A CA 1
ATOM 2981 C C . VAL A 1 384 ? -8.575 28.683 -12.520 1.00 58.03 384 VAL A C 1
ATOM 2983 O O . VAL A 1 384 ? -9.800 28.688 -12.384 1.00 58.03 384 VAL A O 1
ATOM 2986 N N . ALA A 1 385 ? -7.990 28.843 -13.708 1.00 52.84 385 ALA A N 1
ATOM 2987 C CA . ALA A 1 385 ? -8.761 28.951 -14.940 1.00 52.84 385 ALA A CA 1
ATOM 2988 C C . ALA A 1 385 ? -9.502 27.631 -15.230 1.00 52.84 385 ALA A C 1
ATOM 2990 O O . ALA A 1 385 ? -8.889 26.572 -15.288 1.00 52.84 385 ALA A O 1
ATOM 2991 N N . ASP A 1 386 ? -10.824 27.728 -15.395 1.00 53.19 386 ASP A N 1
ATOM 2992 C CA . ASP A 1 386 ? -11.769 26.699 -15.861 1.00 53.19 386 ASP A CA 1
ATOM 2993 C C . ASP A 1 386 ? -11.486 25.247 -15.400 1.00 53.19 386 ASP A C 1
ATOM 2995 O O . ASP A 1 386 ? -10.932 24.423 -16.129 1.00 53.19 386 ASP A O 1
ATOM 2999 N N . LEU A 1 387 ? -11.977 24.900 -14.201 1.00 54.31 387 LEU A N 1
ATOM 3000 C CA . LEU A 1 387 ? -11.913 23.561 -13.576 1.00 54.31 387 LEU A CA 1
ATOM 3001 C C . LEU A 1 387 ? -12.475 22.409 -14.440 1.00 54.31 387 LEU A C 1
ATOM 3003 O O . LEU A 1 387 ? -12.358 21.243 -14.065 1.00 54.31 387 LEU A O 1
ATOM 3007 N N . MET A 1 388 ? -13.119 22.714 -15.570 1.00 53.44 388 MET A N 1
ATOM 3008 C CA . MET A 1 388 ? -13.747 21.732 -16.453 1.00 53.44 388 MET A CA 1
ATOM 3009 C C . MET A 1 388 ? -12.796 21.144 -17.503 1.00 53.44 388 MET A C 1
ATOM 3011 O O . MET A 1 388 ? -13.154 20.151 -18.143 1.00 53.44 388 MET A O 1
ATOM 3015 N N . LYS A 1 389 ? -11.600 21.717 -17.706 1.00 61.78 389 LYS A N 1
ATOM 3016 C CA . LYS A 1 389 ? -10.612 21.197 -18.664 1.00 61.78 389 LYS A CA 1
ATOM 3017 C C . LYS A 1 389 ? -9.248 21.020 -18.019 1.00 61.78 389 LYS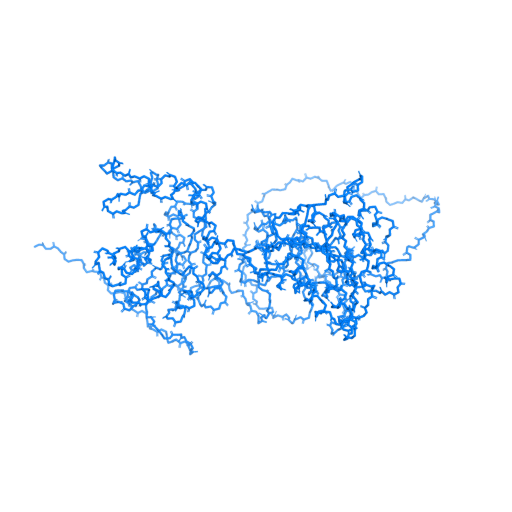 A C 1
ATOM 3019 O O . LYS A 1 389 ? -8.566 21.975 -17.679 1.00 61.78 389 LYS A O 1
ATOM 3024 N N . ARG A 1 390 ? -8.850 19.757 -17.914 1.00 75.75 390 ARG A N 1
ATOM 3025 C CA . ARG A 1 390 ? -7.528 19.341 -17.457 1.00 75.75 390 ARG A CA 1
ATOM 3026 C C . ARG A 1 390 ? -6.457 19.723 -18.481 1.00 75.75 390 ARG A C 1
ATOM 3028 O O . ARG A 1 390 ? -6.662 19.512 -19.678 1.00 75.75 390 ARG A O 1
ATOM 3035 N N . GLU A 1 391 ? -5.306 20.198 -18.015 1.00 76.31 391 GLU A N 1
ATOM 3036 C CA . GLU A 1 391 ? -4.149 20.386 -18.886 1.00 76.31 391 GLU A CA 1
ATOM 3037 C C . GLU A 1 391 ? -3.556 19.030 -19.322 1.00 76.31 391 GLU A C 1
ATOM 3039 O O . GLU A 1 391 ? -3.444 18.096 -18.510 1.00 76.31 391 GLU A O 1
ATOM 3044 N N . PRO A 1 392 ? -3.192 18.881 -20.609 1.00 86.38 392 PRO A N 1
ATOM 3045 C CA . PRO A 1 392 ? -2.513 17.685 -21.087 1.00 86.38 392 PRO A CA 1
ATOM 3046 C C . PRO A 1 392 ? -1.152 17.482 -20.414 1.00 86.38 392 PRO A C 1
ATOM 3048 O O . PRO A 1 392 ? -0.430 18.444 -20.158 1.00 86.38 392 PRO A O 1
ATOM 3051 N N . ALA A 1 393 ? -0.782 16.225 -20.177 1.00 89.06 393 ALA A N 1
ATOM 3052 C CA . ALA A 1 393 ? 0.474 15.853 -19.529 1.00 89.06 393 ALA A CA 1
ATOM 3053 C C . ALA A 1 393 ? 1.405 15.091 -20.481 1.00 89.06 393 ALA A C 1
ATOM 3055 O O . ALA A 1 393 ? 0.952 14.413 -21.409 1.00 89.06 393 ALA A O 1
ATOM 3056 N N . ASP A 1 394 ? 2.703 15.185 -20.207 1.00 92.69 394 ASP A N 1
ATOM 3057 C CA . ASP A 1 394 ? 3.755 14.392 -20.830 1.00 92.69 394 ASP A CA 1
ATOM 3058 C C . ASP A 1 394 ? 4.300 13.393 -19.806 1.00 92.69 394 ASP A C 1
ATOM 3060 O O . ASP A 1 394 ? 4.875 13.772 -18.786 1.00 92.69 394 ASP A O 1
ATOM 3064 N N . VAL A 1 395 ? 4.127 12.102 -20.077 1.00 94.06 395 VAL A N 1
ATOM 3065 C CA . VAL A 1 395 ? 4.538 11.023 -19.174 1.00 94.06 395 VAL A CA 1
ATOM 3066 C C . VAL A 1 395 ? 5.634 10.187 -19.825 1.00 94.06 395 VAL A C 1
ATOM 3068 O O . VAL A 1 395 ? 5.461 9.657 -20.917 1.00 94.06 395 VAL A O 1
ATOM 3071 N N . CYS A 1 396 ? 6.771 10.021 -19.159 1.00 96.38 396 CYS A N 1
ATOM 3072 C CA . CYS A 1 396 ? 7.839 9.130 -19.599 1.00 96.38 396 CYS A CA 1
ATOM 3073 C C . CYS A 1 396 ? 7.891 7.895 -18.700 1.00 96.38 396 CYS A C 1
ATOM 3075 O O . CYS A 1 396 ? 8.247 7.985 -17.526 1.00 96.38 396 CYS A O 1
ATOM 3077 N N . CYS A 1 397 ? 7.541 6.730 -19.243 1.00 97.44 397 CYS A N 1
ATOM 3078 C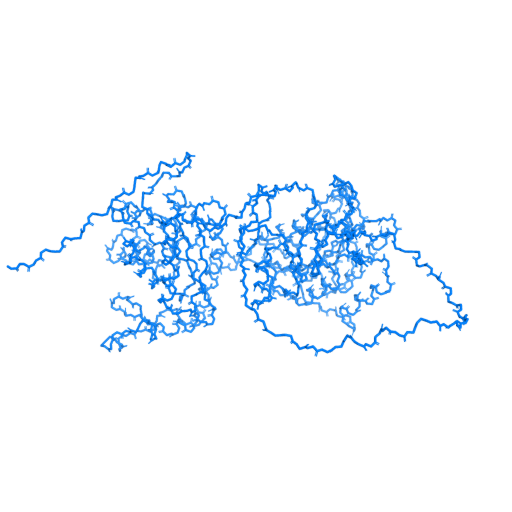 CA . CYS A 1 397 ? 7.719 5.456 -18.557 1.00 97.44 397 CYS A CA 1
ATOM 3079 C C . CYS A 1 397 ? 9.156 4.973 -18.769 1.00 97.44 397 CYS A C 1
ATOM 3081 O O . CYS A 1 397 ? 9.523 4.549 -19.866 1.00 97.44 397 CYS A O 1
ATOM 3083 N N . LEU A 1 398 ? 9.957 5.033 -17.710 1.00 96.94 398 LEU A N 1
ATOM 3084 C CA . LEU A 1 398 ? 11.318 4.526 -17.660 1.00 96.94 398 LEU A CA 1
ATOM 3085 C C . LEU A 1 398 ? 11.307 3.112 -17.070 1.00 96.94 398 LEU A C 1
ATOM 3087 O O . LEU A 1 398 ? 11.193 2.929 -15.860 1.00 96.94 398 LEU A O 1
ATOM 3091 N N . VAL A 1 399 ? 11.399 2.111 -17.939 1.00 96.62 399 VAL A N 1
ATOM 3092 C CA . VAL A 1 399 ? 11.257 0.694 -17.601 1.00 96.62 399 VAL A CA 1
ATOM 3093 C C . VAL A 1 399 ? 12.623 0.032 -17.502 1.00 96.62 399 VAL A C 1
ATOM 3095 O O . VAL A 1 399 ? 13.366 -0.035 -18.482 1.00 96.62 399 VAL A O 1
ATOM 3098 N N . ASP A 1 400 ? 12.924 -0.500 -16.327 1.00 94.81 400 ASP A N 1
ATOM 3099 C CA . ASP A 1 400 ? 14.050 -1.398 -16.130 1.00 94.81 400 ASP A CA 1
ATOM 3100 C C . ASP A 1 400 ? 13.796 -2.697 -16.900 1.00 94.81 400 ASP A C 1
ATOM 3102 O O . ASP A 1 400 ? 12.747 -3.336 -16.772 1.00 94.81 400 ASP A O 1
ATOM 3106 N N . VAL A 1 401 ? 14.749 -3.063 -17.747 1.00 94.19 401 VAL A N 1
ATOM 3107 C CA . VAL A 1 401 ? 14.780 -4.336 -18.466 1.00 94.19 401 VAL A CA 1
ATOM 3108 C C . VAL A 1 401 ? 16.054 -5.105 -18.135 1.00 94.19 401 VAL A C 1
ATOM 3110 O O . VAL A 1 401 ? 16.485 -5.934 -18.926 1.00 94.19 401 VAL A O 1
ATOM 3113 N N . SER A 1 402 ? 16.660 -4.849 -16.977 1.00 92.25 402 SER A N 1
ATOM 3114 C CA . SER A 1 402 ? 17.829 -5.578 -16.497 1.00 92.25 402 SER A CA 1
ATOM 3115 C C . SER A 1 402 ? 17.548 -7.079 -16.339 1.00 92.25 402 SER A C 1
ATOM 3117 O O . SER A 1 402 ? 16.399 -7.528 -16.285 1.00 92.25 402 SER A O 1
ATOM 3119 N N . GLY A 1 403 ? 18.600 -7.900 -16.265 1.00 87.94 403 GLY A N 1
ATOM 3120 C CA . GLY A 1 403 ? 18.454 -9.352 -16.125 1.00 87.94 403 GLY A CA 1
ATOM 3121 C C . GLY A 1 403 ? 17.608 -9.800 -14.919 1.00 87.94 403 GLY A C 1
ATOM 3122 O O . GLY A 1 403 ? 16.944 -10.833 -15.012 1.00 87.94 403 GLY A O 1
ATOM 3123 N N . SER A 1 404 ? 17.581 -9.031 -13.820 1.00 87.50 404 SER A N 1
ATOM 3124 C CA . SER A 1 404 ? 16.750 -9.318 -12.636 1.00 87.50 404 SER A CA 1
ATOM 3125 C C . SER A 1 404 ? 15.255 -9.261 -12.943 1.00 87.50 404 SER A C 1
ATOM 3127 O O . SER A 1 404 ? 14.509 -10.116 -12.463 1.00 87.50 404 SER A O 1
ATOM 3129 N N . MET A 1 405 ? 14.846 -8.388 -13.865 1.00 88.62 405 MET A N 1
ATOM 3130 C CA . MET A 1 405 ? 13.453 -8.226 -14.286 1.00 88.62 405 MET A CA 1
ATOM 3131 C C . MET A 1 405 ? 12.882 -9.486 -14.957 1.00 88.62 405 MET A C 1
ATOM 3133 O O . MET A 1 405 ? 11.667 -9.654 -15.053 1.00 88.62 405 MET A O 1
ATOM 3137 N N . GLY A 1 406 ? 13.746 -10.389 -15.436 1.00 86.44 406 GLY A N 1
ATOM 3138 C CA . GLY A 1 406 ? 13.353 -11.694 -15.969 1.00 86.44 406 GLY A CA 1
ATOM 3139 C C . GLY A 1 406 ? 13.063 -12.754 -14.902 1.00 86.44 406 GLY A C 1
ATOM 3140 O O . GLY A 1 406 ? 12.643 -13.856 -15.253 1.00 86.44 406 GLY A O 1
ATOM 3141 N N . SER A 1 407 ? 13.301 -12.457 -13.622 1.00 85.44 407 SER A N 1
ATOM 3142 C CA . SER A 1 407 ? 13.016 -13.375 -12.522 1.00 85.44 407 SER A CA 1
ATOM 3143 C C . SER A 1 407 ? 11.515 -13.616 -12.369 1.00 85.44 407 SER A C 1
ATOM 3145 O O . SER A 1 407 ? 10.686 -12.753 -12.671 1.00 85.44 407 SER A O 1
ATOM 3147 N N . THR A 1 408 ? 11.162 -14.822 -11.927 1.00 83.75 408 THR A N 1
ATOM 3148 C CA . THR A 1 408 ? 9.776 -15.195 -11.662 1.00 83.75 408 THR A CA 1
ATOM 3149 C C . THR A 1 408 ? 9.226 -14.342 -10.527 1.00 83.75 408 THR A C 1
ATOM 3151 O O . THR A 1 408 ? 9.786 -14.325 -9.430 1.00 83.75 408 THR A O 1
ATOM 3154 N N . ALA A 1 409 ? 8.119 -13.654 -10.785 1.00 79.75 409 ALA A N 1
ATOM 3155 C CA . ALA A 1 409 ? 7.414 -12.919 -9.761 1.00 79.75 409 ALA A CA 1
ATOM 3156 C C . ALA A 1 409 ? 6.680 -13.900 -8.847 1.00 79.75 409 ALA A C 1
ATOM 3158 O O . ALA A 1 409 ? 5.839 -14.684 -9.293 1.00 79.75 409 ALA A O 1
ATOM 3159 N N . THR A 1 410 ? 7.011 -13.849 -7.564 1.00 76.12 410 THR A N 1
ATOM 3160 C CA . THR A 1 410 ? 6.377 -14.672 -6.543 1.00 76.12 410 THR A CA 1
ATOM 3161 C C . THR A 1 410 ? 5.462 -13.834 -5.668 1.00 76.12 410 THR A C 1
ATOM 3163 O O . THR A 1 410 ? 5.692 -12.646 -5.447 1.00 76.12 410 THR A O 1
ATOM 3166 N N . TYR A 1 411 ? 4.412 -14.462 -5.157 1.00 69.12 411 TYR A N 1
ATOM 3167 C CA . TYR A 1 411 ? 3.523 -13.877 -4.166 1.00 69.12 411 TYR A CA 1
ATOM 3168 C C . TYR A 1 411 ? 3.221 -14.911 -3.089 1.00 69.12 411 TYR A C 1
ATOM 3170 O O . TYR A 1 411 ? 3.315 -16.121 -3.305 1.00 69.12 411 TYR A O 1
ATOM 3178 N N . GLU A 1 412 ? 2.870 -14.432 -1.905 1.00 61.72 412 GLU A N 1
ATOM 3179 C CA . GLU A 1 412 ? 2.432 -15.300 -0.820 1.00 61.72 412 GLU A CA 1
ATOM 3180 C C . GLU A 1 412 ? 0.923 -15.523 -0.933 1.00 61.72 412 GLU A C 1
ATOM 3182 O O . GLU A 1 412 ? 0.128 -14.576 -0.923 1.00 61.72 412 GLU A O 1
ATOM 3187 N N . ASP A 1 413 ? 0.518 -16.785 -1.059 1.00 58.53 413 ASP A N 1
ATOM 3188 C CA . ASP A 1 413 ? -0.891 -17.152 -1.077 1.00 58.53 413 ASP A CA 1
ATOM 3189 C C . ASP A 1 413 ? -1.532 -17.074 0.321 1.00 58.53 413 ASP A C 1
ATOM 3191 O O . ASP A 1 413 ? -0.889 -16.787 1.334 1.00 58.53 413 ASP A O 1
ATOM 3195 N N . ALA A 1 414 ? -2.843 -17.316 0.392 1.00 44.94 414 ALA A N 1
ATOM 3196 C CA . ALA A 1 414 ? -3.584 -17.287 1.654 1.00 44.94 414 ALA A CA 1
ATOM 3197 C C . ALA A 1 414 ? -3.083 -18.316 2.691 1.00 44.94 414 ALA A C 1
ATOM 3199 O O . ALA A 1 414 ? -3.356 -18.149 3.881 1.00 44.94 414 ALA A O 1
ATOM 3200 N N . ASP A 1 415 ? -2.328 -19.326 2.251 1.00 50.78 415 ASP A N 1
ATOM 3201 C CA . ASP A 1 415 ? -1.750 -20.388 3.070 1.00 50.78 415 ASP A CA 1
ATOM 3202 C C . ASP A 1 415 ? -0.295 -20.078 3.493 1.00 50.78 415 ASP A C 1
ATOM 3204 O O . ASP A 1 415 ? 0.314 -20.860 4.227 1.00 50.78 415 ASP A O 1
ATOM 3208 N N . GLY A 1 416 ? 0.258 -18.929 3.077 1.00 54.09 416 GLY A N 1
ATOM 3209 C CA . GLY A 1 416 ? 1.639 -18.516 3.347 1.00 54.09 416 GLY A CA 1
ATOM 3210 C C . GLY A 1 416 ? 2.678 -19.259 2.506 1.00 54.09 416 GLY A C 1
ATOM 3211 O O . GLY A 1 416 ? 3.868 -19.218 2.820 1.00 54.09 416 GLY A O 1
ATOM 3212 N N . ASN A 1 417 ? 2.243 -19.957 1.455 1.00 66.00 417 ASN A N 1
ATOM 3213 C CA . ASN A 1 417 ? 3.142 -20.573 0.496 1.00 66.00 417 ASN A CA 1
ATOM 3214 C C . ASN A 1 417 ? 3.537 -19.539 -0.553 1.00 66.00 417 ASN A C 1
ATOM 3216 O O . ASN A 1 417 ? 2.697 -18.818 -1.093 1.00 66.00 417 ASN A O 1
ATOM 3220 N N . VAL A 1 418 ? 4.826 -19.513 -0.877 1.00 68.75 418 VAL A N 1
ATOM 3221 C CA . VAL A 1 418 ? 5.334 -18.750 -2.013 1.00 68.75 418 VAL A CA 1
ATOM 3222 C C . VAL A 1 418 ? 4.859 -19.454 -3.280 1.00 68.75 418 VAL A C 1
ATOM 3224 O O . VAL A 1 418 ? 5.285 -20.575 -3.568 1.00 68.75 418 VAL A O 1
ATOM 3227 N N . LYS A 1 419 ? 3.944 -18.816 -4.006 1.00 67.38 419 LYS A N 1
ATOM 3228 C CA . LYS A 1 419 ? 3.459 -19.267 -5.307 1.00 67.38 419 LYS A CA 1
ATOM 3229 C C . LYS A 1 419 ? 4.020 -18.380 -6.405 1.00 67.38 419 LYS A C 1
ATOM 3231 O O . LYS A 1 419 ? 4.319 -17.207 -6.187 1.00 67.38 419 LYS A O 1
ATOM 3236 N N . ASP A 1 420 ? 4.155 -18.967 -7.584 1.00 75.06 420 ASP A N 1
ATOM 3237 C CA . ASP A 1 420 ? 4.361 -18.233 -8.820 1.00 75.06 420 ASP A CA 1
ATOM 3238 C C . ASP A 1 420 ? 3.168 -18.453 -9.751 1.00 75.06 420 ASP A C 1
ATOM 3240 O O . ASP A 1 420 ? 2.582 -19.536 -9.778 1.00 75.06 420 ASP A O 1
ATOM 3244 N N . ASP A 1 421 ? 2.806 -17.409 -10.493 1.00 70.44 421 ASP A N 1
ATOM 3245 C CA . ASP A 1 421 ? 1.799 -17.481 -11.559 1.00 70.44 421 ASP A CA 1
ATOM 3246 C C . ASP A 1 421 ? 2.458 -17.664 -12.942 1.00 70.44 421 ASP A C 1
ATOM 3248 O O . ASP A 1 421 ? 1.843 -17.408 -13.978 1.00 70.44 421 ASP A O 1
ATOM 3252 N N . GLY A 1 422 ? 3.740 -18.047 -12.985 1.00 77.12 422 GLY A N 1
ATOM 3253 C CA . GLY A 1 422 ? 4.538 -18.132 -14.210 1.00 77.12 422 GLY A CA 1
ATOM 3254 C C . GLY A 1 422 ? 4.853 -16.788 -14.883 1.00 77.12 422 GLY A C 1
ATOM 3255 O O . GLY A 1 422 ? 5.374 -16.781 -15.998 1.00 77.12 422 GLY A O 1
ATOM 3256 N N . LEU A 1 423 ? 4.544 -15.659 -14.238 1.00 83.88 423 LEU A N 1
ATOM 3257 C CA . LEU A 1 423 ? 4.845 -14.312 -14.730 1.00 83.88 423 LEU A CA 1
ATOM 3258 C C . LEU A 1 423 ? 6.233 -13.861 -14.272 1.00 83.88 423 LEU A C 1
ATOM 3260 O O . LEU A 1 423 ? 6.640 -14.129 -13.142 1.00 83.88 423 LEU A O 1
ATOM 3264 N N . SER A 1 424 ? 6.952 -13.139 -15.129 1.00 89.62 424 SER A N 1
ATOM 3265 C CA . SER A 1 424 ? 8.172 -12.437 -14.720 1.00 89.62 424 SER A CA 1
ATOM 3266 C C . SER A 1 424 ? 7.851 -11.096 -14.055 1.00 89.62 424 SER A C 1
ATOM 3268 O O . SER A 1 424 ? 6.770 -10.531 -14.250 1.00 89.62 424 SER A O 1
ATOM 3270 N N . VAL A 1 425 ? 8.805 -10.537 -13.309 1.00 89.38 425 VAL A N 1
ATOM 3271 C CA . VAL A 1 425 ? 8.684 -9.170 -12.771 1.00 89.38 425 VAL A CA 1
ATOM 3272 C C . VAL A 1 425 ? 8.463 -8.158 -13.904 1.00 89.38 425 VAL A C 1
ATOM 3274 O O . VAL A 1 425 ? 7.606 -7.279 -13.795 1.00 89.38 425 VAL A O 1
ATOM 3277 N N . LEU A 1 426 ? 9.138 -8.333 -15.046 1.00 91.94 426 LEU A N 1
ATOM 3278 C CA . LEU A 1 426 ? 8.918 -7.515 -16.237 1.00 91.94 426 LEU A CA 1
ATOM 3279 C C . LEU A 1 426 ? 7.481 -7.622 -16.771 1.00 91.94 426 LEU A C 1
ATOM 3281 O O . LEU A 1 426 ? 6.951 -6.634 -17.274 1.00 91.94 426 LEU A O 1
ATOM 3285 N N . ASP A 1 427 ? 6.824 -8.779 -16.667 1.00 90.38 427 ASP A N 1
ATOM 3286 C CA . ASP A 1 427 ? 5.428 -8.928 -17.101 1.00 90.38 427 ASP A CA 1
ATOM 3287 C C . ASP A 1 427 ? 4.468 -8.142 -16.201 1.00 90.38 427 ASP A C 1
ATOM 3289 O O . ASP A 1 427 ? 3.534 -7.505 -16.699 1.00 90.38 427 ASP A O 1
ATOM 3293 N N . ILE A 1 428 ? 4.742 -8.100 -14.893 1.00 89.12 428 ILE A N 1
ATOM 3294 C CA . ILE A 1 428 ? 4.013 -7.245 -13.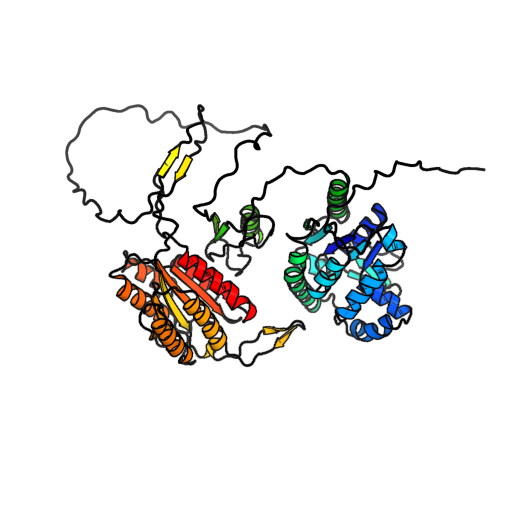947 1.00 89.12 428 ILE A CA 1
ATOM 3295 C C . ILE A 1 428 ? 4.214 -5.768 -14.303 1.00 89.12 428 ILE A C 1
ATOM 3297 O O . ILE A 1 428 ? 3.245 -5.010 -14.385 1.00 89.12 428 ILE A O 1
ATOM 3301 N N . VAL A 1 429 ? 5.454 -5.361 -14.583 1.00 92.75 429 VAL A N 1
ATOM 3302 C CA . VAL A 1 429 ? 5.774 -3.992 -15.011 1.00 92.75 429 VAL A CA 1
ATOM 3303 C C . VAL A 1 429 ? 5.070 -3.632 -16.316 1.00 92.75 429 VAL A C 1
ATOM 3305 O O . VAL A 1 429 ? 4.467 -2.564 -16.420 1.00 92.75 429 VAL A O 1
ATOM 3308 N N . LYS A 1 430 ? 5.053 -4.530 -17.305 1.00 93.19 430 LYS A N 1
ATOM 3309 C CA . LYS A 1 430 ? 4.285 -4.325 -18.541 1.00 93.19 430 LYS A CA 1
ATOM 3310 C C . LYS A 1 430 ? 2.803 -4.132 -18.240 1.00 93.19 430 LYS A C 1
ATOM 3312 O O . LYS A 1 430 ? 2.182 -3.242 -18.813 1.00 93.19 430 LYS A O 1
ATOM 3317 N N . HIS A 1 431 ? 2.224 -4.909 -17.329 1.00 89.81 431 HIS A N 1
ATOM 3318 C CA . HIS A 1 431 ? 0.827 -4.728 -16.935 1.00 89.81 431 HIS A CA 1
ATOM 3319 C C . HIS A 1 431 ? 0.572 -3.356 -16.279 1.00 89.81 431 HIS A C 1
ATOM 3321 O O . HIS A 1 431 ? -0.419 -2.687 -16.588 1.00 89.81 431 HIS A O 1
ATOM 3327 N N . ALA A 1 432 ? 1.499 -2.891 -15.440 1.00 89.81 432 ALA A N 1
ATOM 3328 C CA . ALA A 1 432 ? 1.452 -1.558 -14.848 1.00 89.81 432 ALA A CA 1
ATOM 3329 C C . ALA A 1 432 ? 1.466 -0.452 -15.916 1.00 89.81 432 ALA A C 1
ATOM 3331 O O . ALA A 1 432 ? 0.589 0.411 -15.939 1.00 89.81 432 ALA A O 1
ATOM 3332 N N . VAL A 1 433 ? 2.404 -0.518 -16.866 1.00 94.62 433 VAL A N 1
ATOM 3333 C CA . VAL A 1 433 ? 2.522 0.475 -17.946 1.00 94.62 433 VAL A CA 1
ATOM 3334 C C . VAL A 1 433 ? 1.307 0.435 -18.880 1.00 94.62 433 VAL A C 1
ATOM 3336 O O . VAL A 1 433 ? 0.844 1.485 -19.318 1.00 94.62 433 VAL A O 1
ATOM 3339 N N . LYS A 1 434 ? 0.702 -0.739 -19.123 1.00 93.94 434 LYS A N 1
ATOM 3340 C CA . LYS A 1 434 ? -0.582 -0.843 -19.849 1.00 93.94 434 LYS A CA 1
ATOM 3341 C C . LYS A 1 434 ? -1.693 -0.045 -19.164 1.00 93.94 434 LYS A C 1
ATOM 3343 O O . LYS A 1 434 ? -2.490 0.590 -19.851 1.00 93.94 434 LYS A O 1
ATOM 3348 N N . THR A 1 435 ? -1.721 -0.038 -17.831 1.00 89.31 435 THR A N 1
ATOM 3349 C CA . THR A 1 435 ? -2.673 0.770 -17.051 1.00 89.31 435 THR A CA 1
ATOM 3350 C C . THR A 1 435 ? -2.435 2.263 -17.270 1.00 89.31 435 THR A C 1
ATOM 3352 O O . THR A 1 435 ? -3.393 2.996 -17.496 1.00 89.31 435 THR A O 1
ATOM 3355 N N . VAL A 1 436 ? -1.171 2.704 -17.298 1.00 92.00 436 VAL A N 1
ATOM 3356 C CA . VAL A 1 436 ? -0.807 4.098 -17.612 1.00 92.00 436 VAL A CA 1
ATOM 3357 C C . VAL A 1 436 ? -1.268 4.477 -19.018 1.00 92.00 436 VAL A C 1
ATOM 3359 O O . VAL A 1 436 ? -2.017 5.436 -19.166 1.00 92.00 436 VAL A O 1
ATOM 3362 N N . ILE A 1 437 ? -0.912 3.687 -20.038 1.00 94.25 437 ILE A N 1
ATOM 3363 C CA . ILE A 1 437 ? -1.294 3.939 -21.441 1.00 94.25 437 ILE A CA 1
ATOM 3364 C C . ILE A 1 437 ? -2.815 4.086 -21.582 1.00 94.25 437 ILE A C 1
ATOM 3366 O O . ILE A 1 437 ? -3.283 4.941 -22.328 1.00 94.25 437 ILE A O 1
ATOM 3370 N N . LYS A 1 438 ? -3.595 3.272 -20.859 1.00 91.00 438 LYS A N 1
ATOM 3371 C CA . LYS A 1 438 ? -5.065 3.307 -20.905 1.00 91.00 438 LYS A CA 1
ATOM 3372 C C . LYS A 1 438 ? -5.703 4.414 -20.070 1.00 91.00 438 LYS A C 1
ATOM 3374 O O . LYS A 1 438 ? -6.849 4.761 -20.337 1.00 91.00 438 LYS A O 1
ATOM 3379 N N . ALA A 1 439 ? -4.996 4.953 -19.083 1.00 89.38 439 ALA A N 1
ATOM 3380 C CA . ALA A 1 439 ? -5.465 6.070 -18.270 1.00 89.38 439 ALA A CA 1
ATOM 3381 C C . ALA A 1 439 ? -5.224 7.436 -18.939 1.00 89.38 439 ALA A C 1
ATOM 3383 O O . ALA A 1 439 ? -5.908 8.405 -18.610 1.00 89.38 439 ALA A O 1
ATOM 3384 N N . LEU A 1 440 ? -4.273 7.516 -19.874 1.00 90.62 440 LEU A N 1
ATOM 3385 C CA . LEU A 1 440 ? -3.962 8.735 -20.618 1.00 90.62 440 LEU A CA 1
ATOM 3386 C C . LEU A 1 440 ? -5.006 9.036 -21.701 1.00 90.62 440 LEU A C 1
ATOM 3388 O O . LEU A 1 440 ? -5.488 8.146 -22.405 1.00 90.62 440 LEU A O 1
ATOM 3392 N N . GLY A 1 441 ? -5.352 10.318 -21.828 1.00 90.56 441 GLY A N 1
ATOM 3393 C CA . GLY A 1 441 ? -6.287 10.813 -22.833 1.00 90.56 441 GLY A CA 1
ATOM 3394 C C . GLY A 1 441 ? -5.623 11.081 -24.191 1.00 90.56 441 GLY A C 1
ATOM 3395 O O . GLY A 1 441 ? -4.401 11.126 -24.294 1.00 90.56 441 GLY A O 1
ATOM 3396 N N . PRO A 1 442 ? -6.408 11.363 -25.247 1.00 90.44 442 PRO A N 1
ATOM 3397 C CA . PRO A 1 442 ? -5.889 11.566 -26.606 1.00 90.44 442 PRO A CA 1
ATOM 3398 C C . PRO A 1 442 ? -5.015 12.814 -26.765 1.00 90.44 442 PRO A C 1
ATOM 3400 O O . PRO A 1 442 ? -4.314 12.943 -27.764 1.00 90.44 442 PRO A O 1
ATOM 3403 N N . GLN A 1 443 ? -5.091 13.749 -25.815 1.00 88.62 443 GLN A N 1
ATOM 3404 C CA . GLN A 1 443 ? -4.242 14.935 -25.787 1.00 88.62 443 GLN A CA 1
ATOM 3405 C C . GLN A 1 443 ? -2.964 14.719 -24.983 1.00 88.62 443 GLN A C 1
ATOM 3407 O O . GLN A 1 443 ? -2.073 15.546 -25.116 1.00 88.62 443 GLN A O 1
ATOM 3412 N N . ASP A 1 444 ? -2.864 13.666 -24.171 1.00 92.12 444 ASP A N 1
ATOM 3413 C CA . ASP A 1 444 ? -1.675 13.354 -23.375 1.00 92.12 444 ASP A CA 1
ATOM 3414 C C . ASP A 1 444 ? -0.601 12.704 -24.242 1.00 92.12 444 ASP A C 1
ATOM 3416 O O . ASP A 1 444 ? -0.915 12.043 -25.234 1.00 92.12 444 ASP A O 1
ATOM 3420 N N . ARG A 1 445 ? 0.669 12.862 -23.863 1.00 94.19 445 ARG A N 1
ATOM 3421 C CA . ARG A 1 445 ? 1.784 12.222 -24.565 1.00 94.19 445 ARG A CA 1
ATOM 3422 C C . ARG A 1 445 ? 2.499 11.234 -23.667 1.00 94.19 445 ARG A C 1
ATOM 3424 O O . ARG A 1 445 ? 2.705 11.502 -22.486 1.00 94.19 445 ARG A O 1
ATOM 3431 N N . LEU A 1 446 ? 2.914 10.111 -24.245 1.00 96.19 446 LEU A N 1
ATOM 3432 C CA . LEU A 1 446 ? 3.724 9.113 -23.558 1.00 96.19 446 LEU A CA 1
ATOM 3433 C C . LEU A 1 446 ? 5.016 8.838 -24.324 1.00 96.19 446 LEU A C 1
ATOM 3435 O O . LEU A 1 446 ? 5.004 8.662 -25.542 1.00 96.19 446 LEU A O 1
ATOM 3439 N N . ALA A 1 447 ? 6.124 8.792 -23.594 1.00 96.88 447 ALA A N 1
ATOM 3440 C CA . ALA A 1 447 ? 7.397 8.247 -24.043 1.00 96.88 447 ALA A CA 1
ATOM 3441 C C . ALA A 1 447 ? 7.688 6.950 -23.278 1.00 96.88 447 ALA A C 1
ATOM 3443 O O . ALA A 1 447 ? 7.325 6.809 -22.108 1.00 96.88 447 ALA A O 1
ATOM 3444 N N . LEU A 1 448 ? 8.352 6.001 -23.935 1.00 97.50 448 LEU A N 1
ATOM 3445 C CA . LEU A 1 448 ? 8.767 4.739 -23.326 1.00 97.50 448 LEU A CA 1
ATOM 3446 C C . LEU A 1 448 ? 10.275 4.586 -23.494 1.00 97.50 448 LEU A C 1
ATOM 3448 O O . LEU A 1 448 ? 10.770 4.420 -24.611 1.00 97.50 448 LEU A O 1
ATOM 3452 N N . VAL A 1 449 ? 11.000 4.612 -22.382 1.00 97.19 449 VAL A N 1
ATOM 3453 C CA . VAL A 1 449 ? 12.447 4.397 -22.338 1.00 97.19 449 VAL A CA 1
ATOM 3454 C C . VAL A 1 449 ? 12.698 3.096 -21.594 1.00 97.19 449 VAL A C 1
ATOM 3456 O O . VAL A 1 449 ? 12.236 2.923 -20.474 1.00 97.19 449 VAL A O 1
ATOM 3459 N N . ALA A 1 450 ? 13.416 2.173 -22.220 1.00 96.25 450 ALA A N 1
ATOM 3460 C CA . ALA A 1 450 ? 13.872 0.947 -21.585 1.00 96.25 450 ALA A CA 1
ATOM 3461 C C . ALA A 1 450 ? 15.362 1.064 -21.265 1.00 96.25 450 ALA A C 1
ATOM 3463 O O . ALA A 1 450 ? 16.115 1.623 -22.071 1.00 96.25 450 ALA A O 1
ATOM 3464 N N . PHE A 1 451 ? 15.792 0.539 -20.121 1.00 94.81 451 PHE A N 1
ATOM 3465 C CA . PHE A 1 451 ? 17.202 0.561 -19.744 1.00 94.81 451 PHE A CA 1
ATOM 3466 C C . PHE A 1 451 ? 17.680 -0.753 -19.121 1.00 94.81 451 PHE A C 1
ATOM 3468 O O . PHE A 1 451 ? 16.969 -1.392 -18.353 1.00 94.81 451 PHE A O 1
ATOM 3475 N N . ASP A 1 452 ? 18.906 -1.120 -19.466 1.00 91.69 452 ASP A N 1
ATOM 3476 C CA . ASP A 1 452 ? 19.739 -2.144 -18.848 1.00 91.69 452 ASP A CA 1
ATOM 3477 C C . ASP A 1 452 ? 21.136 -1.538 -18.593 1.00 91.69 452 ASP A C 1
ATOM 3479 O O . ASP A 1 452 ? 21.232 -0.515 -17.909 1.00 91.69 452 ASP A O 1
ATOM 3483 N N . ASP A 1 453 ? 22.232 -2.124 -19.104 1.00 86.75 453 ASP A N 1
ATOM 3484 C CA . ASP A 1 453 ? 23.547 -1.471 -19.109 1.00 86.75 453 ASP A CA 1
ATOM 3485 C C . ASP A 1 453 ? 23.591 -0.297 -20.102 1.00 86.75 453 ASP A C 1
ATOM 3487 O O . ASP A 1 453 ? 24.468 0.570 -20.019 1.00 86.75 453 ASP A O 1
ATOM 3491 N N . LYS A 1 454 ? 22.612 -0.248 -21.012 1.00 88.31 454 LYS A N 1
ATOM 3492 C CA . LYS A 1 454 ? 22.383 0.793 -22.008 1.00 88.31 454 LYS A CA 1
ATOM 3493 C C . LYS A 1 454 ? 20.950 1.304 -21.909 1.00 88.31 454 LYS A C 1
ATOM 3495 O O . LYS A 1 454 ? 20.064 0.682 -21.341 1.00 88.31 454 LYS A O 1
ATOM 3500 N N . GLN A 1 455 ? 20.708 2.449 -22.526 1.00 90.06 455 GLN A N 1
ATOM 3501 C CA . GLN A 1 455 ? 19.387 3.057 -22.614 1.00 90.06 455 GLN A CA 1
ATOM 3502 C C . GLN A 1 455 ? 18.886 3.023 -24.058 1.00 90.06 455 GLN A C 1
ATOM 3504 O O . GLN A 1 455 ? 19.639 3.282 -25.002 1.00 90.06 455 GLN A O 1
ATOM 3509 N N . ARG A 1 456 ? 17.601 2.715 -24.234 1.00 92.94 456 ARG A N 1
ATOM 3510 C CA . ARG A 1 456 ? 16.913 2.709 -25.526 1.00 92.94 456 ARG A CA 1
ATOM 3511 C C . ARG A 1 456 ? 15.559 3.386 -25.391 1.00 92.94 456 ARG A C 1
ATOM 3513 O O . ARG A 1 456 ? 14.690 2.912 -24.665 1.00 92.94 456 ARG A O 1
ATOM 3520 N N . THR A 1 457 ? 15.326 4.417 -26.190 1.00 93.69 457 THR A N 1
ATOM 3521 C CA . THR A 1 457 ? 13.985 4.977 -26.382 1.00 93.69 457 THR A CA 1
ATOM 3522 C C . THR A 1 457 ? 13.167 4.007 -27.236 1.00 93.69 457 THR A C 1
ATOM 3524 O O . THR A 1 457 ? 13.375 3.901 -28.442 1.00 93.69 457 THR A O 1
ATOM 3527 N N . ALA A 1 458 ? 12.291 3.226 -26.600 1.00 93.75 458 ALA A N 1
ATOM 3528 C CA . ALA A 1 458 ? 11.414 2.263 -27.264 1.00 93.75 458 ALA A CA 1
ATOM 3529 C C . ALA A 1 458 ? 10.234 2.948 -27.969 1.00 93.75 458 ALA A C 1
ATOM 3531 O O . ALA A 1 458 ? 9.793 2.469 -29.010 1.00 93.75 458 ALA A O 1
ATOM 3532 N N . LEU A 1 459 ? 9.771 4.077 -27.429 1.00 95.69 459 LEU A N 1
ATOM 3533 C CA . LEU A 1 459 ? 8.787 4.960 -28.045 1.00 95.69 459 LEU A CA 1
ATOM 3534 C C . LEU A 1 459 ? 9.191 6.409 -27.755 1.00 95.69 459 LEU A C 1
ATOM 3536 O O . LEU A 1 459 ? 9.353 6.783 -26.592 1.00 95.69 459 LEU A O 1
ATOM 3540 N N . ALA A 1 460 ? 9.363 7.218 -28.801 1.00 94.19 460 ALA A N 1
ATOM 3541 C CA . ALA A 1 460 ? 9.516 8.663 -28.644 1.00 94.19 460 ALA A CA 1
ATOM 3542 C C . ALA A 1 460 ? 8.209 9.285 -28.123 1.00 94.19 460 ALA A C 1
ATOM 3544 O O . ALA A 1 460 ? 7.153 8.660 -28.196 1.00 94.19 460 ALA A O 1
ATOM 3545 N N . LEU A 1 461 ? 8.262 10.515 -27.615 1.00 93.75 461 LEU A N 1
ATOM 3546 C CA . LEU A 1 461 ? 7.086 11.192 -27.067 1.00 93.75 461 LEU A CA 1
ATOM 3547 C C . LEU A 1 461 ? 5.950 11.258 -28.110 1.00 93.75 461 LEU A C 1
ATOM 3549 O O . LEU A 1 461 ? 6.077 11.933 -29.130 1.00 93.75 461 LEU A O 1
ATOM 3553 N N . THR A 1 462 ? 4.863 10.519 -27.867 1.00 94.69 462 THR A N 1
ATOM 3554 C CA . THR A 1 462 ? 3.780 10.267 -28.836 1.00 94.69 462 THR A CA 1
ATOM 3555 C C . THR A 1 462 ? 2.420 10.590 -28.220 1.00 94.69 462 THR A C 1
ATOM 3557 O O . THR A 1 462 ? 2.188 10.251 -27.064 1.00 94.69 462 THR A O 1
ATOM 3560 N N . ASP A 1 463 ? 1.505 11.198 -28.981 1.00 94.69 463 ASP A N 1
ATOM 3561 C CA . ASP A 1 463 ? 0.129 11.472 -28.535 1.00 94.69 463 ASP A CA 1
ATOM 3562 C C . ASP A 1 463 ? -0.663 10.173 -28.305 1.00 94.69 463 ASP A C 1
ATOM 3564 O O . ASP A 1 463 ? -0.757 9.329 -29.198 1.00 94.69 463 ASP A O 1
ATOM 3568 N N . MET A 1 464 ? -1.302 10.029 -27.143 1.00 95.06 464 MET A N 1
ATOM 3569 C CA . MET A 1 464 ? -2.055 8.838 -26.713 1.00 95.06 464 MET A CA 1
ATOM 3570 C C . MET A 1 464 ? -3.469 8.755 -27.313 1.00 95.06 464 MET A C 1
ATOM 3572 O O . MET A 1 464 ? -4.419 8.299 -26.676 1.00 95.06 464 MET A O 1
ATOM 3576 N N . CYS A 1 465 ? -3.602 9.167 -28.576 1.00 94.62 465 CYS A N 1
ATOM 3577 C CA . CYS A 1 465 ? -4.729 8.805 -29.437 1.00 94.62 465 CYS A CA 1
ATOM 3578 C C . CYS A 1 465 ? -4.778 7.282 -29.666 1.00 94.62 465 CYS A C 1
ATOM 3580 O O . CYS A 1 465 ? -3.799 6.590 -29.393 1.00 94.62 465 CYS A O 1
ATOM 3582 N N . ASP A 1 466 ? -5.870 6.751 -30.225 1.00 94.06 466 ASP A N 1
ATOM 3583 C CA . ASP A 1 466 ? -6.046 5.299 -30.422 1.00 94.06 466 ASP A CA 1
ATOM 3584 C C . ASP A 1 466 ? -4.829 4.634 -31.098 1.00 94.06 466 ASP A C 1
ATOM 3586 O O . ASP A 1 466 ? -4.292 3.646 -30.598 1.00 94.06 466 ASP A O 1
ATOM 3590 N N . ARG A 1 467 ? -4.303 5.256 -32.163 1.00 95.56 467 ARG A N 1
ATOM 3591 C CA . ARG A 1 467 ? -3.088 4.798 -32.859 1.00 95.56 467 ARG A CA 1
ATOM 3592 C C . ARG A 1 467 ? -1.828 4.892 -31.993 1.00 95.56 467 ARG A C 1
ATOM 3594 O O . ARG A 1 467 ? -0.962 4.026 -32.068 1.00 95.56 467 ARG A O 1
ATOM 3601 N N . GLY A 1 468 ? -1.681 5.958 -31.211 1.00 95.31 468 GLY A N 1
ATOM 3602 C CA . GLY A 1 468 ? -0.529 6.136 -30.327 1.00 95.31 468 GLY A CA 1
ATOM 3603 C C . GLY A 1 468 ? -0.521 5.129 -29.181 1.00 95.31 468 GLY A C 1
ATOM 3604 O O . GLY A 1 468 ? 0.535 4.597 -28.847 1.00 95.31 468 GLY A O 1
ATOM 3605 N N . GLN A 1 469 ? -1.699 4.796 -28.643 1.00 96.19 469 GLN A N 1
ATOM 3606 C CA . GLN A 1 469 ? -1.844 3.723 -27.663 1.00 96.19 469 GLN A CA 1
ATOM 3607 C C . GLN A 1 469 ? -1.456 2.365 -28.256 1.00 96.19 469 GLN A C 1
ATOM 3609 O O . GLN A 1 469 ? -0.755 1.607 -27.593 1.00 96.19 469 GLN A O 1
ATOM 3614 N N . GLU A 1 470 ? -1.865 2.053 -29.490 1.00 96.56 470 GLU A N 1
ATOM 3615 C CA . GLU A 1 470 ? -1.457 0.817 -30.177 1.00 96.56 470 GLU A CA 1
ATOM 3616 C C . GLU A 1 470 ? 0.069 0.728 -30.325 1.00 96.56 470 GLU A C 1
ATOM 3618 O O . GLU A 1 470 ? 0.668 -0.261 -29.907 1.00 96.56 470 GLU A O 1
ATOM 3623 N N . LEU A 1 471 ? 0.714 1.796 -30.809 1.00 96.81 471 LEU A N 1
ATOM 3624 C CA . LEU A 1 471 ? 2.176 1.862 -30.938 1.00 96.81 471 LEU A CA 1
ATOM 3625 C C . LEU A 1 471 ? 2.893 1.719 -29.587 1.00 96.81 471 LEU A C 1
ATOM 3627 O O . LEU A 1 471 ? 3.920 1.044 -29.496 1.00 96.81 471 LEU A O 1
ATOM 3631 N N . ALA A 1 472 ? 2.356 2.330 -28.529 1.00 96.69 472 ALA A N 1
ATOM 3632 C CA . ALA A 1 472 ? 2.909 2.214 -27.184 1.00 96.69 472 ALA A CA 1
ATOM 3633 C C . ALA A 1 472 ? 2.798 0.785 -26.635 1.00 96.69 472 ALA A C 1
ATOM 3635 O O . ALA A 1 472 ? 3.749 0.282 -26.035 1.00 96.69 472 ALA A O 1
ATOM 3636 N N . LEU A 1 473 ? 1.666 0.113 -26.870 1.00 97.12 473 LEU A N 1
ATOM 3637 C CA . LEU A 1 473 ? 1.455 -1.281 -26.478 1.00 97.12 473 LEU A CA 1
ATOM 3638 C C . LEU A 1 473 ? 2.402 -2.225 -27.229 1.00 97.12 473 LEU A C 1
ATOM 3640 O O . LEU A 1 473 ? 3.021 -3.080 -26.597 1.00 97.12 473 LEU A O 1
ATOM 3644 N N . GLU A 1 474 ? 2.580 -2.036 -28.539 1.00 96.88 474 GLU A N 1
ATOM 3645 C CA . GLU A 1 474 ? 3.525 -2.819 -29.346 1.00 96.88 474 GLU A CA 1
ATOM 3646 C C . GLU A 1 474 ? 4.977 -2.629 -28.878 1.00 96.88 474 GLU A C 1
ATOM 3648 O O . GLU A 1 474 ? 5.711 -3.606 -28.688 1.00 96.88 474 GLU A O 1
ATOM 3653 N N . ALA A 1 475 ? 5.393 -1.381 -28.634 1.00 96.44 475 ALA A N 1
ATOM 3654 C CA . ALA A 1 475 ? 6.731 -1.067 -28.134 1.00 96.44 475 ALA A CA 1
ATOM 3655 C C . ALA A 1 475 ? 6.992 -1.699 -26.754 1.00 96.44 475 ALA A C 1
ATOM 3657 O O . ALA A 1 475 ? 8.077 -2.239 -26.512 1.00 96.44 475 ALA A O 1
ATOM 3658 N N . LEU A 1 476 ? 5.987 -1.670 -25.874 1.00 96.62 476 LEU A N 1
ATOM 3659 C CA . LEU A 1 476 ? 6.030 -2.256 -24.537 1.00 96.62 476 LEU A CA 1
ATOM 3660 C C . LEU A 1 476 ? 6.103 -3.787 -24.573 1.00 96.62 476 LEU A C 1
ATOM 3662 O O . LEU A 1 476 ? 6.934 -4.393 -23.890 1.00 96.62 476 LEU A O 1
ATOM 3666 N N . ASP A 1 477 ? 5.272 -4.429 -25.392 1.00 95.00 477 ASP A N 1
ATOM 3667 C CA . ASP A 1 477 ? 5.260 -5.886 -25.535 1.00 95.00 477 ASP A CA 1
ATOM 3668 C C . ASP A 1 477 ? 6.571 -6.407 -26.150 1.00 95.00 477 ASP A C 1
ATOM 3670 O O . ASP A 1 477 ? 6.981 -7.539 -25.872 1.00 95.00 477 ASP A O 1
ATOM 3674 N N . GLY A 1 478 ? 7.290 -5.567 -26.904 1.00 93.56 478 GLY A N 1
ATOM 3675 C CA . GLY A 1 478 ? 8.624 -5.832 -27.446 1.00 93.56 478 GLY A CA 1
ATOM 3676 C C . GLY A 1 478 ? 9.780 -5.801 -26.433 1.00 93.56 478 GLY A C 1
ATOM 3677 O O . GLY A 1 478 ? 10.884 -6.230 -26.776 1.00 93.56 478 GLY A O 1
ATOM 3678 N N . LEU A 1 479 ? 9.573 -5.341 -25.193 1.00 94.56 479 LEU A N 1
ATOM 3679 C CA . LEU A 1 479 ? 10.639 -5.283 -24.180 1.00 94.56 479 LEU A CA 1
ATOM 3680 C C . LEU A 1 479 ? 11.057 -6.682 -23.702 1.00 94.56 479 LEU A C 1
ATOM 3682 O O . LEU A 1 479 ? 10.214 -7.570 -23.512 1.00 94.56 479 LEU A O 1
ATOM 3686 N N . ARG A 1 480 ? 12.364 -6.893 -23.521 1.00 93.38 480 ARG A N 1
ATOM 3687 C CA . ARG A 1 480 ? 12.974 -8.167 -23.105 1.00 93.38 480 ARG A CA 1
ATOM 3688 C C . ARG A 1 480 ? 14.063 -7.903 -22.058 1.00 93.38 480 ARG A C 1
ATOM 3690 O O . ARG A 1 480 ? 14.772 -6.918 -22.245 1.00 93.38 480 ARG A O 1
ATOM 3697 N N . PRO A 1 481 ? 14.215 -8.765 -21.033 1.00 91.25 481 PRO A N 1
ATOM 3698 C CA . PRO A 1 481 ? 15.288 -8.635 -20.053 1.00 91.25 481 PRO A CA 1
ATOM 3699 C C . PRO A 1 481 ? 16.679 -8.797 -20.691 1.00 91.25 481 PRO A C 1
ATOM 3701 O O . PRO A 1 481 ? 16.850 -9.623 -21.592 1.00 91.25 481 PRO A O 1
ATOM 3704 N N . GLY A 1 482 ? 17.674 -8.057 -20.209 1.00 89.50 482 GLY A N 1
ATOM 3705 C CA . GLY A 1 482 ? 19.060 -8.074 -20.677 1.00 89.50 482 GLY A CA 1
ATOM 3706 C C . GLY A 1 482 ? 19.987 -7.264 -19.767 1.00 89.50 482 GLY A C 1
ATOM 3707 O O . GLY A 1 482 ? 19.525 -6.596 -18.860 1.00 89.50 482 GLY A O 1
ATOM 3708 N N . GLY A 1 483 ? 21.303 -7.350 -19.967 1.00 87.06 483 GLY A N 1
ATOM 3709 C CA . GLY A 1 483 ? 22.265 -6.436 -19.332 1.00 87.06 483 GLY A CA 1
ATOM 3710 C C . GLY A 1 483 ? 22.272 -6.375 -17.792 1.00 87.06 483 GLY A C 1
ATOM 3711 O O . GLY A 1 483 ? 21.918 -7.331 -17.098 1.00 87.06 483 GLY A O 1
ATOM 3712 N N . GLN A 1 484 ? 22.751 -5.244 -17.266 1.00 86.56 484 GLN A N 1
ATOM 3713 C CA . GLN A 1 484 ? 22.840 -4.910 -15.830 1.00 86.56 484 GLN A CA 1
ATOM 3714 C C . GLN A 1 484 ? 21.966 -3.692 -15.507 1.00 86.56 484 GLN A C 1
ATOM 3716 O O . GLN A 1 484 ? 21.439 -3.083 -16.417 1.00 86.56 484 GLN A O 1
ATOM 3721 N N . THR A 1 485 ? 21.811 -3.283 -14.248 1.00 86.44 485 THR A N 1
ATOM 3722 C CA . THR A 1 485 ? 20.946 -2.135 -13.913 1.00 86.44 485 THR A CA 1
ATOM 3723 C C . THR A 1 485 ? 21.727 -0.806 -13.897 1.00 86.44 485 THR A C 1
ATOM 3725 O O . THR A 1 485 ? 22.488 -0.543 -12.958 1.00 86.44 485 THR A O 1
ATOM 3728 N N . ASN A 1 486 ? 21.532 0.058 -14.909 1.00 89.44 486 ASN A N 1
ATOM 3729 C CA . ASN A 1 486 ? 22.074 1.430 -14.980 1.00 89.44 486 ASN A CA 1
ATOM 3730 C C . ASN A 1 486 ? 20.976 2.505 -14.853 1.00 89.44 486 ASN A C 1
ATOM 3732 O O . ASN A 1 486 ? 20.564 3.129 -15.835 1.00 89.44 486 ASN A O 1
ATOM 3736 N N . ILE A 1 487 ? 20.542 2.763 -13.615 1.00 90.12 487 ILE A N 1
ATOM 3737 C CA . ILE A 1 487 ? 19.470 3.731 -13.316 1.00 90.12 487 ILE A CA 1
ATOM 3738 C C . ILE A 1 487 ? 19.803 5.134 -13.845 1.00 90.12 487 ILE A C 1
ATOM 3740 O O . ILE A 1 487 ? 18.947 5.784 -14.437 1.00 90.12 487 ILE A O 1
ATOM 3744 N N . TRP A 1 488 ? 21.048 5.604 -13.684 1.00 91.38 488 TRP A N 1
ATOM 3745 C CA . TRP A 1 488 ? 21.427 6.955 -14.118 1.00 91.38 488 TRP A CA 1
ATOM 3746 C C . TRP A 1 488 ? 21.337 7.129 -15.639 1.00 91.38 488 TRP A C 1
ATOM 3748 O O . TRP A 1 488 ? 20.770 8.113 -16.113 1.00 91.38 488 TRP A O 1
ATOM 3758 N N . GLY A 1 489 ? 21.859 6.167 -16.409 1.00 89.88 489 GLY A N 1
ATOM 3759 C CA . GLY A 1 489 ? 21.784 6.200 -17.872 1.00 89.88 489 GLY A CA 1
ATOM 3760 C C . GLY A 1 489 ? 20.341 6.234 -18.379 1.00 89.88 489 GLY A C 1
ATOM 3761 O O . GLY A 1 489 ? 20.016 7.026 -19.268 1.00 89.88 489 GLY A O 1
ATOM 3762 N N . GLY A 1 490 ? 19.468 5.437 -17.755 1.00 92.25 490 GLY A N 1
ATOM 3763 C CA . GLY A 1 490 ? 18.031 5.441 -18.018 1.00 92.25 490 GLY A CA 1
ATOM 3764 C C . GLY A 1 490 ? 17.361 6.773 -17.667 1.00 92.25 490 GLY A C 1
ATOM 3765 O O . GLY A 1 490 ? 16.668 7.350 -18.503 1.00 92.25 490 GLY A O 1
ATOM 3766 N N . MET A 1 491 ? 17.611 7.301 -16.465 1.00 93.50 491 MET A N 1
ATOM 3767 C CA . MET A 1 491 ? 17.053 8.578 -16.002 1.00 93.50 491 MET A CA 1
ATOM 3768 C C . MET A 1 491 ? 17.452 9.742 -16.899 1.00 93.50 491 MET A C 1
ATOM 3770 O O . MET A 1 491 ? 16.595 10.532 -17.291 1.00 93.50 491 MET A O 1
ATOM 3774 N N . LYS A 1 492 ? 18.731 9.825 -17.275 1.00 93.50 492 LYS A N 1
ATOM 3775 C CA . LYS A 1 492 ? 19.217 10.849 -18.198 1.00 93.50 492 LYS A CA 1
ATOM 3776 C C . LYS A 1 492 ? 18.466 10.804 -19.530 1.00 93.50 492 LYS A C 1
ATOM 3778 O O . LYS A 1 492 ? 17.993 11.836 -19.989 1.00 93.50 492 LYS A O 1
ATOM 3783 N N . ALA A 1 493 ? 18.292 9.617 -20.115 1.00 93.56 493 ALA A N 1
ATOM 3784 C CA . ALA A 1 493 ? 17.539 9.470 -21.360 1.00 93.56 493 ALA A CA 1
ATOM 3785 C C . ALA A 1 493 ? 16.049 9.799 -21.214 1.00 93.56 493 ALA A C 1
ATOM 3787 O O . ALA A 1 493 ? 15.467 10.366 -22.133 1.00 93.56 493 ALA A O 1
ATOM 3788 N N . ALA A 1 494 ? 15.433 9.476 -20.075 1.00 94.44 494 ALA A N 1
ATOM 3789 C CA . ALA A 1 494 ? 14.050 9.850 -19.798 1.00 94.44 494 ALA A CA 1
ATOM 3790 C C . ALA A 1 494 ? 13.875 11.373 -19.686 1.00 94.44 494 ALA A C 1
ATOM 3792 O O . ALA A 1 494 ? 12.937 11.918 -20.268 1.00 94.44 494 ALA A O 1
ATOM 3793 N N . MET A 1 495 ? 14.794 12.055 -18.991 1.00 93.75 495 MET A N 1
ATOM 3794 C CA . MET A 1 495 ? 14.815 13.517 -18.892 1.00 93.75 495 MET A CA 1
ATOM 3795 C C . MET A 1 495 ? 15.057 14.166 -20.258 1.00 93.75 495 MET A C 1
ATOM 3797 O O . MET A 1 495 ? 14.314 15.065 -20.641 1.00 93.75 495 MET A O 1
ATOM 3801 N N . ASP A 1 496 ? 16.028 13.672 -21.031 1.00 92.00 496 ASP A N 1
ATOM 3802 C CA . ASP A 1 496 ? 16.307 14.176 -22.379 1.00 92.00 496 ASP A CA 1
ATOM 3803 C C . ASP A 1 496 ? 15.097 13.980 -23.315 1.00 92.00 496 ASP A C 1
ATOM 3805 O O . ASP A 1 496 ? 14.712 14.917 -24.012 1.00 92.00 496 ASP A O 1
ATOM 3809 N N . ALA A 1 497 ? 14.417 12.827 -23.257 1.00 91.00 497 ALA A N 1
ATOM 3810 C CA . ALA A 1 497 ? 13.217 12.557 -24.054 1.00 91.00 497 ALA A CA 1
ATOM 3811 C C . ALA A 1 497 ? 12.048 13.508 -23.735 1.00 91.00 497 ALA A C 1
ATOM 3813 O O . ALA A 1 497 ? 11.324 13.921 -24.645 1.00 91.00 497 ALA A O 1
ATOM 3814 N N . LEU A 1 498 ? 11.853 13.864 -22.460 1.00 90.56 498 LEU A N 1
ATOM 3815 C CA . LEU A 1 498 ? 10.845 14.851 -22.066 1.00 90.56 498 LEU A CA 1
ATOM 3816 C C . LEU A 1 498 ? 11.263 16.269 -22.451 1.00 90.56 498 LEU A C 1
ATOM 3818 O O . LEU A 1 498 ? 10.445 17.007 -22.992 1.00 90.56 498 LEU A O 1
ATOM 3822 N N . ARG A 1 499 ? 12.525 16.645 -22.222 1.00 89.31 499 ARG A N 1
ATOM 3823 C CA . ARG A 1 499 ? 13.055 17.988 -22.492 1.00 89.31 499 ARG A CA 1
ATOM 3824 C C . ARG A 1 499 ? 13.041 18.337 -23.978 1.00 89.31 499 ARG A C 1
ATOM 3826 O O . ARG A 1 499 ? 12.620 19.432 -24.341 1.00 89.31 499 ARG A O 1
ATOM 3833 N N . GLU A 1 500 ? 13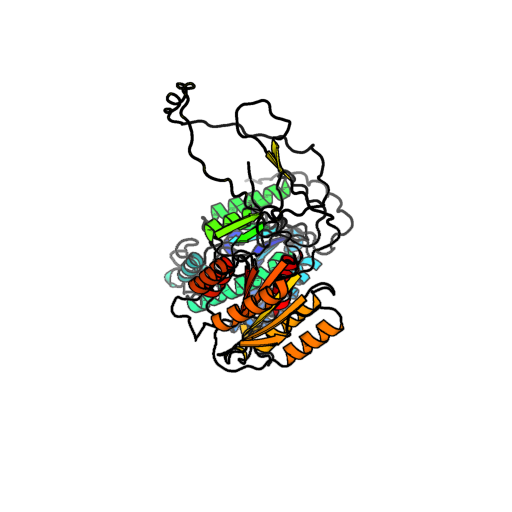.446 17.409 -24.844 1.00 83.94 500 GLU A N 1
ATOM 3834 C CA . GLU A 1 500 ? 13.385 17.591 -26.301 1.00 83.94 500 GLU A CA 1
ATOM 3835 C C . GLU A 1 500 ? 11.938 17.783 -26.791 1.00 83.94 500 GLU A C 1
ATOM 3837 O O . GLU A 1 500 ? 11.690 18.559 -27.713 1.00 83.94 500 GLU A O 1
ATOM 3842 N N . GLY A 1 501 ? 10.966 17.136 -26.135 1.00 72.00 501 GLY A N 1
ATOM 3843 C CA . GLY A 1 501 ? 9.534 17.309 -26.399 1.00 72.00 501 GLY A CA 1
ATOM 3844 C C . GLY A 1 501 ? 8.878 18.520 -25.711 1.00 72.00 501 GLY A C 1
ATOM 3845 O O . GLY A 1 501 ? 7.800 18.950 -26.141 1.00 72.00 501 GLY A O 1
ATOM 3846 N N . ALA A 1 502 ? 9.522 19.073 -24.674 1.00 65.88 502 ALA A N 1
ATOM 3847 C CA . ALA A 1 502 ? 9.035 20.167 -23.824 1.00 65.88 502 ALA A CA 1
ATOM 3848 C C . ALA A 1 502 ? 9.127 21.543 -24.488 1.00 65.88 502 ALA A C 1
ATOM 3850 O O . ALA A 1 502 ? 8.382 22.448 -24.122 1.00 65.88 502 ALA A O 1
ATOM 3851 N N . ALA A 1 503 ? 10.014 21.704 -25.477 1.00 57.50 503 ALA A N 1
ATOM 3852 C CA . ALA A 1 503 ? 10.405 22.993 -26.062 1.00 57.50 503 ALA A CA 1
ATOM 3853 C C . ALA A 1 503 ? 9.257 23.826 -26.683 1.00 57.50 503 ALA A C 1
ATOM 3855 O O . ALA A 1 503 ? 9.493 24.930 -27.166 1.00 57.50 503 ALA A O 1
ATOM 3856 N N . SER A 1 504 ? 8.020 23.318 -26.694 1.00 51.81 504 SER A N 1
ATOM 3857 C CA . SER A 1 504 ? 6.852 23.978 -27.286 1.00 51.81 504 SER A CA 1
ATOM 3858 C C . SER A 1 504 ? 5.576 23.961 -26.431 1.00 51.81 504 SER A C 1
ATOM 3860 O O . SER A 1 504 ? 4.564 24.494 -26.886 1.00 51.81 504 SER A O 1
ATOM 3862 N N . SER A 1 505 ? 5.562 23.374 -25.225 1.00 55.75 505 SER A N 1
ATOM 3863 C CA . SER A 1 505 ? 4.295 23.163 -24.505 1.00 55.75 505 SER A CA 1
ATOM 3864 C C . SER A 1 505 ? 4.387 23.305 -22.986 1.00 55.75 505 SER A C 1
ATOM 3866 O O . SER A 1 505 ? 5.221 22.655 -22.365 1.00 55.75 505 SER A O 1
ATOM 3868 N N . LYS A 1 506 ? 3.443 24.052 -22.392 1.00 68.62 506 LYS A N 1
ATOM 3869 C CA . LYS A 1 506 ? 3.227 24.227 -20.939 1.00 68.62 506 LYS A CA 1
ATOM 3870 C C . LYS A 1 506 ? 2.686 22.971 -20.226 1.00 68.62 506 LYS A C 1
ATOM 3872 O O . LYS A 1 506 ? 1.846 23.063 -19.345 1.00 68.62 506 LYS A O 1
ATOM 3877 N N . ARG A 1 507 ? 3.069 21.777 -20.672 1.00 79.38 507 ARG A N 1
ATOM 3878 C CA . ARG A 1 507 ? 2.481 20.522 -20.191 1.00 79.38 507 ARG A CA 1
ATOM 3879 C C . ARG A 1 507 ? 3.162 20.078 -18.913 1.00 79.38 507 ARG A C 1
ATOM 3881 O O . ARG A 1 507 ? 4.382 20.160 -18.808 1.00 79.38 507 ARG A O 1
ATOM 3888 N N . HIS A 1 508 ? 2.381 19.540 -17.986 1.00 83.06 508 HIS A N 1
ATOM 3889 C CA . HIS A 1 508 ? 2.935 18.887 -16.810 1.00 83.06 508 HIS A CA 1
ATOM 3890 C C . HIS A 1 508 ? 3.761 17.663 -17.226 1.00 83.06 508 HIS A C 1
ATOM 3892 O O . HIS A 1 508 ? 3.279 16.837 -18.004 1.00 83.06 508 HIS A O 1
ATOM 3898 N N . GLN A 1 509 ? 4.992 17.547 -16.726 1.00 89.38 509 GLN A N 1
ATOM 3899 C CA . GLN A 1 509 ? 5.930 16.500 -17.135 1.00 89.38 509 GLN A CA 1
ATOM 3900 C C . GLN A 1 509 ? 6.224 15.553 -15.975 1.00 89.38 509 GLN A C 1
ATOM 3902 O O . GLN A 1 509 ? 6.603 15.991 -14.890 1.00 89.38 509 GLN A O 1
ATOM 3907 N N . ALA A 1 510 ? 6.085 14.248 -16.201 1.00 92.56 510 ALA A N 1
ATOM 3908 C CA . ALA A 1 510 ? 6.319 13.233 -15.180 1.00 92.56 510 ALA A CA 1
ATOM 3909 C C . ALA A 1 510 ? 7.118 12.046 -15.727 1.00 92.56 510 ALA A C 1
ATOM 3911 O O . ALA A 1 510 ? 6.816 11.498 -16.784 1.00 92.56 510 ALA A O 1
ATOM 3912 N N . ILE A 1 511 ? 8.117 11.606 -14.972 1.00 95.62 511 ILE A N 1
ATOM 3913 C CA . ILE A 1 511 ? 8.881 10.383 -15.197 1.00 95.62 511 ILE A CA 1
ATOM 3914 C C . ILE A 1 511 ? 8.377 9.335 -14.209 1.00 95.62 511 ILE A C 1
ATOM 3916 O O . ILE A 1 511 ? 8.286 9.597 -13.012 1.00 95.62 511 ILE A O 1
ATOM 3920 N N . LEU A 1 512 ? 8.062 8.143 -14.707 1.00 95.62 512 LEU A N 1
ATOM 3921 C CA . LEU A 1 512 ? 7.739 6.967 -13.904 1.00 95.62 512 LEU A CA 1
ATOM 3922 C C . LEU A 1 512 ? 8.903 5.981 -14.054 1.00 95.62 512 LEU A C 1
ATOM 3924 O O . LEU A 1 512 ? 9.033 5.369 -15.108 1.00 95.62 512 LEU A O 1
ATOM 3928 N N . LEU A 1 513 ? 9.761 5.848 -13.044 1.00 95.69 513 LEU A N 1
ATOM 3929 C CA . LEU A 1 513 ? 10.853 4.872 -12.993 1.00 95.69 513 LEU A CA 1
ATOM 3930 C C . LEU A 1 513 ? 10.336 3.554 -12.408 1.00 95.69 513 LEU A C 1
ATOM 3932 O O . LEU A 1 513 ? 9.942 3.518 -11.248 1.00 95.69 513 LEU A O 1
ATOM 3936 N N . LEU A 1 514 ? 10.359 2.475 -13.189 1.00 95.00 514 LEU A N 1
ATOM 3937 C CA . LEU A 1 514 ? 9.899 1.138 -12.801 1.00 95.00 514 LEU A CA 1
ATOM 3938 C C . LEU A 1 514 ? 11.097 0.187 -12.756 1.00 95.00 514 LEU A C 1
ATOM 3940 O O . LEU A 1 514 ? 11.648 -0.118 -13.809 1.00 95.00 514 LEU A O 1
ATOM 3944 N N . THR A 1 515 ? 11.502 -0.270 -11.569 1.00 91.69 515 THR A N 1
ATOM 3945 C CA . THR A 1 515 ? 12.705 -1.104 -11.376 1.00 91.69 515 THR A CA 1
ATOM 3946 C C . THR A 1 515 ? 12.534 -2.095 -10.228 1.00 91.69 515 THR A C 1
ATOM 3948 O O . THR A 1 515 ? 11.805 -1.826 -9.275 1.00 91.69 515 THR A O 1
ATOM 3951 N N . ASP A 1 516 ? 13.189 -3.252 -10.316 1.00 84.38 516 ASP A N 1
ATOM 3952 C CA . ASP A 1 516 ? 13.232 -4.268 -9.257 1.00 84.38 516 ASP A CA 1
ATOM 3953 C C . ASP A 1 516 ? 14.546 -4.270 -8.465 1.00 84.38 516 ASP A C 1
ATOM 3955 O O . ASP A 1 516 ? 14.744 -5.122 -7.601 1.00 84.38 516 ASP A O 1
ATOM 3959 N N . GLY A 1 517 ? 15.459 -3.344 -8.778 1.00 69.00 517 GLY A N 1
ATOM 3960 C CA . GLY A 1 517 ? 16.878 -3.571 -8.548 1.00 69.00 517 GLY A CA 1
ATOM 3961 C C . GLY A 1 517 ? 17.587 -2.611 -7.596 1.00 69.00 517 GLY A C 1
ATOM 3962 O O . GLY A 1 517 ? 17.073 -1.593 -7.129 1.00 69.00 517 GLY A O 1
ATOM 3963 N N . GLN A 1 518 ? 18.852 -2.961 -7.356 1.00 68.94 518 GLN A N 1
ATOM 3964 C CA . GLN A 1 518 ? 19.903 -2.082 -6.849 1.00 68.94 518 GLN A CA 1
ATOM 3965 C C . GLN A 1 518 ? 20.830 -1.742 -8.026 1.00 68.94 518 GLN A C 1
ATOM 3967 O O . GLN A 1 518 ? 21.268 -2.661 -8.722 1.00 68.94 518 GLN A O 1
ATOM 3972 N N . PRO A 1 519 ? 21.180 -0.469 -8.271 1.00 72.50 519 PRO A N 1
ATOM 3973 C CA . PRO A 1 519 ? 22.016 -0.111 -9.412 1.00 72.50 519 PRO A CA 1
ATOM 3974 C C . PRO A 1 519 ? 23.389 -0.787 -9.333 1.00 72.50 519 PRO A C 1
ATOM 3976 O O . PRO A 1 519 ? 24.129 -0.624 -8.357 1.00 72.50 519 PRO A O 1
ATOM 3979 N N . ASN A 1 520 ? 23.748 -1.518 -10.391 1.00 73.44 520 ASN A N 1
ATOM 3980 C CA . ASN A 1 520 ? 25.064 -2.150 -10.525 1.00 73.44 520 ASN A CA 1
ATOM 3981 C C . ASN A 1 520 ? 26.088 -1.196 -11.146 1.00 73.44 520 ASN A C 1
ATOM 3983 O O . ASN A 1 520 ? 27.285 -1.320 -10.895 1.00 73.44 520 ASN A O 1
ATOM 3987 N N . ILE A 1 521 ? 25.611 -0.227 -11.930 1.00 72.69 521 ILE A N 1
ATOM 3988 C CA . ILE A 1 521 ? 26.420 0.833 -12.522 1.00 72.69 521 ILE A CA 1
ATOM 3989 C C . ILE A 1 521 ? 26.055 2.135 -11.814 1.00 72.69 521 ILE A C 1
ATOM 3991 O O . ILE A 1 521 ? 24.953 2.662 -11.971 1.00 72.69 521 ILE A O 1
ATOM 3995 N N . LYS A 1 522 ? 26.991 2.637 -11.006 1.00 76.50 522 LYS A N 1
ATOM 3996 C CA . LYS A 1 522 ? 26.828 3.875 -10.241 1.00 76.50 522 LYS A CA 1
ATOM 3997 C C . LYS A 1 522 ? 27.655 4.990 -10.882 1.00 76.50 522 LYS A C 1
ATOM 3999 O O . LYS A 1 522 ? 28.821 4.753 -11.212 1.00 76.50 522 LYS A O 1
ATOM 4004 N N . PRO A 1 523 ? 27.099 6.199 -11.059 1.00 81.06 523 PRO A N 1
ATOM 4005 C CA . PRO A 1 523 ? 27.891 7.335 -11.498 1.00 81.06 523 PRO A CA 1
ATOM 4006 C C . PRO A 1 523 ? 28.941 7.693 -10.430 1.00 81.06 523 PRO A C 1
ATOM 4008 O O . PRO A 1 523 ? 28.712 7.469 -9.238 1.00 81.06 523 PRO A O 1
ATOM 4011 N N . PRO A 1 524 ? 30.087 8.272 -10.826 1.00 72.75 524 PRO A N 1
ATOM 4012 C CA . PRO A 1 524 ? 31.228 8.497 -9.936 1.00 72.75 524 PRO A CA 1
ATOM 4013 C C . PRO A 1 524 ? 30.916 9.414 -8.745 1.00 72.75 524 PRO A C 1
ATOM 4015 O O . PRO A 1 524 ? 31.571 9.303 -7.711 1.00 72.75 524 PRO A O 1
ATOM 4018 N N . ARG A 1 525 ? 29.923 10.305 -8.872 1.00 77.88 525 ARG A N 1
ATOM 4019 C CA . ARG A 1 525 ? 29.481 11.231 -7.815 1.00 77.88 525 ARG A CA 1
ATOM 4020 C C . ARG A 1 525 ? 28.186 10.807 -7.108 1.00 77.88 525 ARG A C 1
ATOM 4022 O O . ARG A 1 525 ? 27.731 11.518 -6.218 1.00 77.88 525 ARG A O 1
ATOM 4029 N N . GLY A 1 526 ? 27.620 9.650 -7.461 1.00 84.56 526 GLY A N 1
ATOM 4030 C CA . GLY A 1 526 ? 26.332 9.171 -6.944 1.00 84.56 526 GLY A CA 1
ATOM 4031 C C . GLY A 1 526 ? 25.120 9.739 -7.695 1.00 84.56 526 GLY A C 1
ATOM 4032 O O . GLY A 1 526 ? 25.196 10.788 -8.325 1.00 84.56 526 GLY A O 1
ATOM 4033 N N . HIS A 1 527 ? 23.997 9.012 -7.663 1.00 86.38 527 HIS A N 1
ATOM 4034 C CA . HIS A 1 527 ? 22.818 9.318 -8.487 1.00 86.38 527 HIS A CA 1
ATOM 4035 C C . HIS A 1 527 ? 22.167 10.663 -8.136 1.00 86.38 527 HIS A C 1
ATOM 4037 O O . HIS A 1 527 ? 21.815 11.416 -9.037 1.00 86.38 527 HIS A O 1
ATOM 4043 N N . LEU A 1 528 ? 22.054 10.983 -6.841 1.00 86.38 528 LEU A N 1
ATOM 4044 C CA . LEU A 1 528 ? 21.449 12.237 -6.376 1.00 86.38 528 LEU A CA 1
ATOM 4045 C C . LEU A 1 528 ? 22.229 13.462 -6.836 1.00 86.38 528 LEU A C 1
ATOM 4047 O O . LEU A 1 528 ? 21.639 14.442 -7.276 1.00 86.38 528 LEU A O 1
ATOM 4051 N N . ARG A 1 529 ? 23.564 13.399 -6.766 1.00 87.12 529 ARG A N 1
ATOM 4052 C CA . ARG A 1 529 ? 24.396 14.535 -7.155 1.00 87.12 529 ARG A CA 1
ATOM 4053 C C . ARG A 1 529 ? 24.279 14.825 -8.642 1.00 87.12 529 ARG A C 1
ATOM 4055 O O . ARG A 1 529 ? 24.164 15.978 -9.025 1.00 87.12 529 ARG A O 1
ATOM 4062 N N . GLU A 1 530 ? 24.291 13.781 -9.459 1.00 89.56 530 GLU A N 1
ATOM 4063 C CA . GLU A 1 530 ? 24.137 13.918 -10.904 1.00 89.56 530 GLU A CA 1
ATOM 4064 C C . GLU A 1 530 ? 22.732 14.415 -11.282 1.00 89.56 530 GLU A C 1
ATOM 4066 O O . GLU A 1 530 ? 22.595 15.225 -12.195 1.00 89.56 530 GLU A O 1
ATOM 4071 N N . LEU A 1 531 ? 21.689 13.982 -10.562 1.00 89.88 531 LEU A N 1
ATOM 4072 C CA . LEU A 1 531 ? 20.325 14.485 -10.743 1.00 89.88 531 LEU A CA 1
ATOM 4073 C C . LEU A 1 531 ? 20.225 15.983 -10.416 1.00 89.88 531 LEU A C 1
ATOM 4075 O O . LEU A 1 531 ? 19.667 16.737 -11.212 1.00 89.88 531 LEU A O 1
ATOM 4079 N N . ALA A 1 532 ? 20.803 16.416 -9.293 1.00 86.69 532 ALA A N 1
ATOM 4080 C CA . ALA A 1 532 ? 20.882 17.829 -8.929 1.00 86.69 532 ALA A CA 1
ATOM 4081 C C . ALA A 1 532 ? 21.675 18.637 -9.974 1.00 86.69 532 ALA A C 1
ATOM 4083 O O . ALA A 1 532 ? 21.170 19.628 -10.494 1.00 86.69 532 ALA A O 1
ATOM 4084 N N . ASP A 1 533 ? 22.858 18.156 -10.379 1.00 88.25 533 ASP A N 1
ATOM 4085 C CA . ASP A 1 533 ? 23.683 18.802 -11.408 1.00 88.25 533 ASP A CA 1
ATOM 4086 C C . ASP A 1 533 ? 22.921 18.887 -12.768 1.00 88.25 533 ASP A C 1
ATOM 4088 O O . ASP A 1 533 ? 23.050 19.866 -13.511 1.00 88.25 533 ASP A O 1
ATOM 4092 N N . TYR A 1 534 ? 22.078 17.900 -13.114 1.00 89.50 534 TYR A N 1
ATOM 4093 C CA . TYR A 1 534 ? 21.231 17.957 -14.318 1.00 89.50 534 TYR A CA 1
ATOM 4094 C C . TYR A 1 534 ? 20.153 19.045 -14.224 1.00 89.50 534 TYR A C 1
ATOM 4096 O O . TYR A 1 534 ? 19.928 19.757 -15.205 1.00 89.50 534 TYR A O 1
ATOM 4104 N N . LYS A 1 535 ? 19.504 19.195 -13.063 1.00 86.75 535 LYS A N 1
ATOM 4105 C CA . LYS A 1 535 ? 18.521 20.263 -12.812 1.00 86.75 535 LYS A CA 1
ATOM 4106 C C . LYS A 1 535 ? 19.183 21.642 -12.881 1.00 86.75 535 LYS A C 1
ATOM 4108 O O . LYS A 1 535 ? 18.678 22.520 -13.576 1.00 86.75 535 LYS A O 1
ATOM 4113 N N . ASP A 1 536 ? 20.357 21.797 -12.270 1.00 87.56 536 ASP A N 1
ATOM 4114 C CA . ASP A 1 536 ? 21.128 23.049 -12.279 1.00 87.56 536 ASP A CA 1
ATOM 4115 C C . ASP A 1 536 ? 21.560 23.460 -13.697 1.00 87.56 536 ASP A C 1
ATOM 4117 O O . ASP A 1 536 ? 21.588 24.642 -14.037 1.00 87.56 536 ASP A O 1
ATOM 4121 N N . THR A 1 537 ? 21.870 22.485 -14.558 1.00 90.44 537 THR A N 1
ATOM 4122 C CA . THR A 1 537 ? 22.221 22.742 -15.966 1.00 90.44 537 THR A CA 1
ATOM 4123 C C . THR A 1 537 ? 21.012 23.040 -16.859 1.00 90.44 537 THR A C 1
ATOM 4125 O O . THR A 1 537 ? 21.195 23.533 -17.975 1.00 90.44 537 THR A O 1
ATOM 4128 N N . HIS A 1 538 ? 19.786 22.793 -16.384 1.00 87.31 538 HIS A N 1
ATOM 4129 C CA . HIS A 1 538 ? 18.540 22.992 -17.131 1.00 87.31 538 HIS A CA 1
ATOM 4130 C C . HIS A 1 538 ? 17.450 23.666 -16.270 1.00 87.31 538 HIS A C 1
ATOM 4132 O O . HIS A 1 538 ? 16.388 23.081 -16.059 1.00 87.31 538 HIS A O 1
ATOM 4138 N N . PRO A 1 539 ? 17.652 24.917 -15.815 1.00 79.06 539 PRO A N 1
ATOM 4139 C CA . PRO A 1 539 ? 16.790 25.561 -14.816 1.00 79.06 539 PRO A CA 1
ATOM 4140 C C . PRO A 1 539 ? 15.334 25.793 -15.260 1.00 79.06 539 PRO A C 1
ATOM 4142 O O . PRO A 1 539 ? 14.468 25.960 -14.412 1.00 79.06 539 PRO A O 1
ATOM 4145 N N . GLY A 1 540 ? 15.052 25.795 -16.569 1.00 77.12 540 GLY A N 1
ATOM 4146 C CA . GLY A 1 540 ? 13.695 25.926 -17.123 1.00 77.12 540 GLY A CA 1
ATOM 4147 C C . GLY A 1 540 ? 12.988 24.598 -17.417 1.00 77.12 540 GLY A C 1
ATOM 4148 O O . GLY A 1 540 ? 11.918 24.600 -18.020 1.00 77.12 540 GLY A O 1
ATOM 4149 N N . PHE A 1 541 ? 13.595 23.460 -17.069 1.00 84.44 541 PHE A N 1
ATOM 4150 C CA . PHE A 1 541 ? 13.013 22.135 -17.262 1.00 84.44 541 PHE A CA 1
ATOM 4151 C C . PHE A 1 541 ? 12.554 21.574 -15.915 1.00 84.44 541 PHE A C 1
ATOM 4153 O O . PHE A 1 541 ? 13.364 21.165 -15.082 1.00 84.44 541 PHE A O 1
ATOM 4160 N N . HIS A 1 542 ? 11.239 21.551 -15.714 1.00 83.00 542 HIS A N 1
ATOM 4161 C CA . HIS A 1 542 ? 10.611 21.043 -14.500 1.00 83.00 542 HIS A CA 1
ATOM 4162 C C . HIS A 1 542 ? 9.886 19.734 -14.797 1.00 83.00 542 HIS A C 1
ATOM 4164 O O . HIS A 1 542 ? 9.133 19.634 -15.763 1.00 83.00 542 HIS A O 1
ATOM 4170 N N . PHE A 1 543 ? 10.107 18.729 -13.956 1.00 88.00 543 PHE A N 1
ATOM 4171 C CA . PHE A 1 543 ? 9.468 17.428 -14.079 1.00 88.00 543 PHE A CA 1
ATOM 4172 C C . PHE A 1 543 ? 9.273 16.797 -12.703 1.00 88.00 543 PHE A C 1
ATOM 4174 O O . PHE A 1 543 ? 10.007 17.089 -11.759 1.00 88.00 543 PHE A O 1
ATOM 4181 N N . GLN A 1 544 ? 8.308 15.886 -12.615 1.00 88.88 544 GLN A N 1
ATOM 4182 C CA . GLN A 1 544 ? 8.138 14.993 -11.477 1.00 88.88 544 GLN A CA 1
ATOM 4183 C C . GLN A 1 544 ? 8.900 13.682 -11.689 1.00 88.88 544 GLN A C 1
ATOM 4185 O O . GLN A 1 544 ? 8.741 13.065 -12.738 1.00 88.88 544 GLN A O 1
ATOM 4190 N N . LEU A 1 545 ? 9.650 13.190 -10.701 1.00 91.88 545 LEU A N 1
ATOM 4191 C CA . LEU A 1 545 ? 10.226 11.839 -10.725 1.00 91.88 545 LEU A CA 1
ATOM 4192 C C . LEU A 1 545 ? 9.500 10.915 -9.747 1.00 91.88 545 LEU A C 1
ATOM 4194 O O . LEU A 1 545 ? 9.716 10.976 -8.542 1.00 91.88 545 LEU A O 1
ATOM 4198 N N . ASN A 1 546 ? 8.659 10.028 -10.267 1.00 91.56 546 ASN A N 1
ATOM 4199 C CA . ASN A 1 546 ? 7.998 8.990 -9.483 1.00 91.56 546 ASN A CA 1
ATOM 4200 C C . ASN A 1 546 ? 8.750 7.663 -9.631 1.00 91.56 546 ASN A C 1
ATOM 4202 O O . ASN A 1 546 ? 9.057 7.252 -10.749 1.00 91.56 546 ASN A O 1
ATOM 4206 N N . THR A 1 547 ? 9.034 6.978 -8.528 1.00 91.81 547 THR A N 1
ATOM 4207 C CA . THR A 1 547 ? 9.804 5.731 -8.495 1.00 91.81 547 THR A CA 1
ATOM 4208 C C . THR A 1 547 ? 8.951 4.567 -7.978 1.00 91.81 547 THR A C 1
ATOM 4210 O O . THR A 1 547 ? 8.216 4.679 -6.997 1.00 91.81 547 THR A O 1
ATOM 4213 N N . PHE A 1 548 ? 9.036 3.421 -8.651 1.00 91.75 548 PHE A N 1
ATOM 4214 C CA . PHE A 1 548 ? 8.269 2.211 -8.359 1.00 91.75 548 PHE A CA 1
ATOM 4215 C C . PHE A 1 548 ? 9.226 1.034 -8.211 1.00 91.75 548 PHE A C 1
ATOM 4217 O O . PHE A 1 548 ? 9.842 0.607 -9.190 1.00 91.75 548 PHE A O 1
ATOM 4224 N N . GLY A 1 549 ? 9.339 0.528 -6.984 1.00 90.00 549 GLY A N 1
ATOM 4225 C CA . GLY A 1 549 ? 10.155 -0.636 -6.656 1.00 90.00 549 GLY A CA 1
ATOM 4226 C C . GLY A 1 549 ? 9.339 -1.924 -6.739 1.00 90.00 549 GLY A C 1
ATOM 4227 O O . GLY A 1 549 ? 8.362 -2.052 -6.004 1.00 90.00 549 GLY A O 1
ATOM 4228 N N . PHE A 1 550 ? 9.734 -2.872 -7.588 1.00 87.75 550 PHE A N 1
ATOM 4229 C CA . PHE A 1 550 ? 9.065 -4.168 -7.747 1.00 87.75 550 PHE A CA 1
ATOM 4230 C C . PHE A 1 550 ? 9.804 -5.302 -7.026 1.00 87.75 550 PHE A C 1
ATOM 4232 O O . PHE A 1 550 ? 11.019 -5.435 -7.128 1.00 87.75 550 PHE A O 1
ATOM 4239 N N . GLY A 1 551 ? 9.059 -6.164 -6.335 1.00 78.62 551 GLY A N 1
ATOM 4240 C CA . GLY A 1 551 ? 9.616 -7.313 -5.619 1.00 78.62 551 GLY A CA 1
ATOM 4241 C C . GLY A 1 551 ? 10.309 -6.933 -4.308 1.00 78.62 551 GLY A C 1
ATOM 4242 O O . GLY A 1 551 ? 10.082 -5.863 -3.756 1.00 78.62 551 GLY A O 1
ATOM 4243 N N . TYR A 1 552 ? 11.134 -7.834 -3.770 1.00 70.31 552 TYR A N 1
ATOM 4244 C CA . TYR A 1 552 ? 11.718 -7.693 -2.424 1.00 70.31 552 TYR A CA 1
ATOM 4245 C C . TYR A 1 552 ? 13.217 -7.345 -2.410 1.00 70.31 552 TYR A C 1
ATOM 4247 O O . TYR A 1 552 ? 13.755 -7.035 -1.349 1.00 70.31 552 TYR A O 1
ATOM 4255 N N . ASN A 1 553 ? 13.893 -7.379 -3.562 1.00 70.38 553 ASN A N 1
ATOM 4256 C CA . ASN A 1 553 ? 15.349 -7.225 -3.678 1.00 70.38 553 ASN A CA 1
ATOM 4257 C C . ASN A 1 553 ? 15.755 -5.876 -4.300 1.00 70.38 553 ASN A C 1
ATOM 4259 O O . ASN A 1 553 ? 16.485 -5.838 -5.285 1.00 70.38 553 ASN A O 1
ATOM 4263 N N . LEU A 1 554 ? 15.328 -4.766 -3.691 1.00 81.31 554 LEU A N 1
ATOM 4264 C CA . LEU A 1 554 ? 15.554 -3.412 -4.215 1.00 81.31 554 LEU A CA 1
ATOM 4265 C C . LEU A 1 554 ? 16.087 -2.429 -3.167 1.00 81.31 554 LEU A C 1
ATOM 4267 O O . LEU A 1 554 ? 15.885 -2.606 -1.964 1.00 81.31 554 LEU A O 1
ATOM 4271 N N . ASP A 1 555 ? 16.761 -1.376 -3.633 1.00 80.81 555 ASP A N 1
ATOM 4272 C CA . ASP A 1 555 ? 17.261 -0.279 -2.794 1.00 80.81 555 ASP A CA 1
ATOM 4273 C C . ASP A 1 555 ? 16.153 0.765 -2.572 1.00 80.81 555 ASP A C 1
ATOM 4275 O O . ASP A 1 555 ? 16.025 1.747 -3.304 1.00 80.81 555 ASP A O 1
ATOM 4279 N N . SER A 1 556 ? 15.292 0.512 -1.580 1.00 82.19 556 SER A N 1
ATOM 4280 C CA . SER A 1 556 ? 14.146 1.388 -1.283 1.00 82.19 556 SER A CA 1
ATOM 4281 C C . SER A 1 556 ? 14.570 2.788 -0.840 1.00 82.19 556 SER A C 1
ATOM 4283 O O . SER A 1 556 ? 13.821 3.738 -1.050 1.00 82.19 556 SER A O 1
ATOM 4285 N N . GLU A 1 557 ? 15.737 2.910 -0.202 1.00 81.81 557 GLU A N 1
ATOM 4286 C CA . GLU A 1 557 ? 16.260 4.185 0.289 1.00 81.81 557 GLU A CA 1
ATOM 4287 C C . GLU A 1 557 ? 16.671 5.062 -0.893 1.00 81.81 557 GLU A C 1
ATOM 4289 O O . GLU A 1 557 ? 16.154 6.167 -1.038 1.00 81.81 557 GLU A O 1
ATOM 4294 N N . LEU A 1 558 ? 17.461 4.521 -1.824 1.00 84.38 558 LEU A N 1
ATOM 4295 C CA . LEU A 1 558 ? 17.851 5.244 -3.032 1.00 84.38 558 LEU A CA 1
ATOM 4296 C C . LEU A 1 558 ? 16.645 5.682 -3.879 1.00 84.38 558 LEU A C 1
ATOM 4298 O O . LEU A 1 558 ? 16.600 6.815 -4.354 1.00 84.38 558 LEU A O 1
ATOM 4302 N N . LEU A 1 559 ? 15.671 4.794 -4.107 1.00 86.62 559 LEU A N 1
ATOM 4303 C CA . LEU A 1 559 ? 14.493 5.128 -4.921 1.00 86.62 559 LEU A CA 1
ATOM 4304 C C . LEU A 1 559 ? 13.653 6.239 -4.293 1.00 86.62 559 LEU A C 1
ATOM 4306 O O . LEU A 1 559 ? 13.075 7.056 -5.015 1.00 86.62 559 LEU A O 1
ATOM 4310 N N . LEU A 1 560 ? 13.596 6.276 -2.966 1.00 82.62 560 LEU A N 1
ATOM 4311 C CA . LEU A 1 560 ? 12.924 7.332 -2.235 1.00 82.62 560 LEU A CA 1
ATOM 4312 C C . LEU A 1 560 ? 13.663 8.665 -2.346 1.00 82.62 560 LEU A C 1
ATOM 4314 O O . LEU A 1 560 ? 13.028 9.673 -2.637 1.00 82.62 560 LEU A O 1
ATOM 4318 N N . GLU A 1 561 ? 14.982 8.670 -2.149 1.00 84.00 561 GLU A N 1
ATOM 4319 C CA . GLU A 1 561 ? 15.800 9.881 -2.264 1.00 84.00 561 GLU A CA 1
ATOM 4320 C C . GLU A 1 561 ? 15.758 10.461 -3.689 1.00 84.00 561 GLU A C 1
ATOM 4322 O O . GLU A 1 561 ? 15.721 11.675 -3.877 1.00 84.00 561 GLU A O 1
ATOM 4327 N N . LEU A 1 562 ? 15.712 9.605 -4.716 1.00 87.31 562 LEU A N 1
ATOM 4328 C CA . LEU A 1 562 ? 15.539 10.048 -6.102 1.00 87.31 562 LEU A CA 1
ATOM 4329 C C . LEU A 1 562 ? 14.169 10.693 -6.327 1.00 87.31 562 LEU A C 1
ATOM 4331 O O . LEU A 1 562 ? 14.087 11.745 -6.960 1.00 87.31 562 LEU A O 1
ATOM 4335 N N . ALA A 1 563 ? 13.100 10.083 -5.806 1.00 87.62 563 ALA A N 1
ATOM 4336 C CA . ALA A 1 563 ? 11.762 10.661 -5.892 1.00 87.62 563 ALA A CA 1
ATOM 4337 C C . ALA A 1 563 ? 11.684 12.018 -5.178 1.00 87.62 563 ALA A C 1
ATOM 4339 O O . ALA A 1 563 ? 11.110 12.959 -5.720 1.00 87.62 563 ALA A O 1
ATOM 4340 N N . GLU A 1 564 ? 12.317 12.140 -4.008 1.00 82.62 564 GLU A N 1
ATOM 4341 C CA . GLU A 1 564 ? 12.451 13.397 -3.265 1.00 82.62 564 GLU A CA 1
ATOM 4342 C C . GLU A 1 564 ? 13.098 14.502 -4.086 1.00 82.62 564 GLU A C 1
ATOM 4344 O O . GLU A 1 564 ? 12.530 15.585 -4.232 1.00 82.62 564 GLU A O 1
ATOM 4349 N N . GLU A 1 565 ? 14.276 14.217 -4.639 1.00 85.19 565 GLU A N 1
ATOM 4350 C CA . GLU A 1 565 ? 15.039 15.187 -5.415 1.00 85.19 565 GLU A CA 1
ATOM 4351 C C . GLU A 1 565 ? 14.295 15.594 -6.699 1.00 85.19 565 GLU A C 1
ATOM 4353 O O . GLU A 1 565 ? 14.387 16.736 -7.142 1.00 85.19 565 GLU A O 1
ATOM 4358 N N . GLY A 1 566 ? 13.500 14.697 -7.289 1.00 84.38 566 GLY A N 1
ATOM 4359 C CA . GLY A 1 566 ? 12.643 15.004 -8.436 1.00 84.38 566 GLY A CA 1
ATOM 4360 C C . GLY A 1 566 ? 11.214 15.437 -8.086 1.00 84.38 566 GLY A C 1
ATOM 4361 O O . GLY A 1 566 ? 10.350 15.360 -8.957 1.00 84.38 566 GLY A O 1
ATOM 4362 N N . HIS A 1 567 ? 10.936 15.846 -6.842 1.00 82.69 567 HIS A N 1
ATOM 4363 C CA . HIS A 1 567 ? 9.618 16.322 -6.379 1.00 82.69 567 HIS A CA 1
ATOM 4364 C C . HIS A 1 567 ? 8.443 15.370 -6.693 1.00 82.69 567 HIS A C 1
ATOM 4366 O O . HIS A 1 567 ? 7.305 15.797 -6.922 1.00 82.69 567 HIS A O 1
ATOM 4372 N N . GLY A 1 568 ? 8.718 14.068 -6.740 1.00 81.88 568 GLY A N 1
ATOM 4373 C CA . GLY A 1 568 ? 7.752 13.016 -7.024 1.00 81.88 568 GLY A CA 1
ATOM 4374 C C . GLY A 1 568 ? 7.626 12.007 -5.897 1.00 81.88 568 GLY A C 1
ATOM 4375 O O . GLY A 1 568 ? 7.940 12.291 -4.747 1.00 81.88 568 GLY A O 1
ATOM 4376 N N . THR A 1 569 ? 7.081 10.838 -6.225 1.00 81.50 569 THR A N 1
ATOM 4377 C CA . THR A 1 569 ? 6.552 9.880 -5.248 1.00 81.50 569 THR A CA 1
ATOM 4378 C C . THR A 1 569 ? 7.210 8.512 -5.362 1.00 81.50 569 THR A C 1
ATOM 4380 O O . THR A 1 569 ? 7.523 8.069 -6.461 1.00 81.50 569 THR A O 1
ATOM 4383 N N . TYR A 1 570 ? 7.391 7.818 -4.236 1.00 84.62 570 TYR A N 1
ATOM 4384 C CA . TYR A 1 570 ? 7.907 6.446 -4.195 1.00 84.62 570 TYR A CA 1
ATOM 4385 C C . TYR A 1 570 ? 6.819 5.455 -3.785 1.00 84.62 570 TYR A C 1
ATOM 4387 O O . TYR A 1 570 ? 6.182 5.632 -2.738 1.00 84.62 570 TYR A O 1
ATOM 4395 N N . ALA A 1 571 ? 6.675 4.369 -4.546 1.00 80.25 571 ALA A N 1
ATOM 4396 C CA . ALA A 1 571 ? 5.803 3.248 -4.224 1.00 80.25 571 ALA A CA 1
ATOM 4397 C C . ALA A 1 571 ? 6.539 1.899 -4.256 1.00 80.25 571 ALA A C 1
ATOM 4399 O O . ALA A 1 571 ? 7.275 1.583 -5.189 1.00 80.25 571 ALA A O 1
ATOM 4400 N N . PHE A 1 572 ? 6.278 1.080 -3.237 1.00 81.69 572 PHE A N 1
ATOM 4401 C CA . PHE A 1 572 ? 6.792 -0.282 -3.119 1.00 81.69 572 PHE A CA 1
ATOM 4402 C C . PHE A 1 572 ? 5.723 -1.290 -3.553 1.00 81.69 572 PHE A C 1
ATOM 4404 O O . PHE A 1 572 ? 4.591 -1.236 -3.066 1.00 81.69 572 PHE A O 1
ATOM 4411 N N . ILE A 1 573 ? 6.085 -2.206 -4.451 1.00 81.94 573 ILE A N 1
ATOM 4412 C CA . ILE A 1 573 ? 5.188 -3.164 -5.099 1.00 81.94 573 ILE A CA 1
ATOM 4413 C C . ILE A 1 573 ? 5.708 -4.594 -4.876 1.00 81.94 573 ILE A C 1
ATOM 4415 O O . ILE A 1 573 ? 6.442 -5.121 -5.713 1.00 81.94 573 ILE A O 1
ATOM 4419 N N . PRO A 1 574 ? 5.340 -5.244 -3.756 1.00 68.38 574 PRO A N 1
ATOM 4420 C CA . PRO A 1 574 ? 5.696 -6.637 -3.483 1.00 68.38 574 PRO A CA 1
ATOM 4421 C C . PRO A 1 574 ? 5.119 -7.648 -4.477 1.00 68.38 574 PRO A C 1
ATOM 4423 O O . PRO A 1 574 ? 5.783 -8.633 -4.777 1.00 68.38 574 PRO A O 1
ATOM 4426 N N . ASP A 1 575 ? 3.896 -7.430 -4.969 1.00 71.75 575 ASP A N 1
ATOM 4427 C CA . ASP A 1 575 ? 3.167 -8.404 -5.782 1.00 71.75 575 ASP A CA 1
ATOM 4428 C C . ASP A 1 575 ? 2.213 -7.733 -6.788 1.00 71.75 575 ASP A C 1
ATOM 4430 O O . ASP A 1 575 ? 1.977 -6.520 -6.763 1.00 71.75 575 ASP A O 1
ATOM 4434 N N . ALA A 1 576 ? 1.653 -8.539 -7.694 1.00 69.94 576 ALA A N 1
ATOM 4435 C CA . ALA A 1 576 ? 0.775 -8.073 -8.765 1.00 69.94 576 ALA A CA 1
ATOM 4436 C C . ALA A 1 576 ? -0.576 -7.506 -8.277 1.00 69.94 576 ALA A C 1
ATOM 4438 O O . ALA A 1 576 ? -1.225 -6.764 -9.016 1.00 69.94 576 ALA A O 1
ATOM 4439 N N . VAL A 1 577 ? -1.017 -7.812 -7.048 1.00 68.25 577 VAL A N 1
ATOM 4440 C CA . VAL A 1 577 ? -2.371 -7.486 -6.556 1.00 68.25 577 VAL A CA 1
ATOM 4441 C C . VAL A 1 577 ? -2.554 -5.980 -6.373 1.00 68.25 577 VAL A C 1
ATOM 4443 O O . VAL A 1 577 ? -3.631 -5.433 -6.607 1.00 68.25 577 VAL A O 1
ATOM 4446 N N . ILE A 1 578 ? -1.494 -5.292 -5.963 1.00 67.19 578 ILE A N 1
ATOM 4447 C CA . ILE A 1 578 ? -1.518 -3.859 -5.635 1.00 67.19 578 ILE A CA 1
ATOM 4448 C C . ILE A 1 578 ? -1.121 -2.957 -6.810 1.00 67.19 578 ILE A C 1
ATOM 4450 O O . ILE A 1 578 ? -1.246 -1.737 -6.708 1.00 67.19 578 ILE A O 1
ATOM 4454 N N . VAL A 1 579 ? -0.672 -3.533 -7.930 1.00 75.38 579 VAL A N 1
ATOM 4455 C CA . VAL A 1 579 ? -0.202 -2.787 -9.108 1.00 75.38 579 VAL A CA 1
ATOM 4456 C C . VAL A 1 579 ? -1.283 -1.855 -9.641 1.00 75.38 579 VAL A C 1
ATOM 4458 O O . VAL A 1 579 ? -1.027 -0.670 -9.841 1.00 75.38 579 VAL A O 1
ATOM 4461 N N . GLY A 1 580 ? -2.506 -2.367 -9.815 1.00 68.31 580 GLY A N 1
ATOM 4462 C CA . GLY A 1 580 ? -3.613 -1.588 -10.371 1.00 68.31 580 GLY A CA 1
ATOM 4463 C C . GLY A 1 580 ? -3.906 -0.332 -9.550 1.00 68.31 580 GLY A C 1
ATOM 4464 O O . GLY A 1 580 ? -3.888 0.777 -10.077 1.00 68.31 580 GLY A O 1
ATOM 4465 N N . THR A 1 581 ? -4.107 -0.486 -8.240 1.00 66.75 581 THR A N 1
ATOM 4466 C CA . THR A 1 581 ? -4.431 0.635 -7.344 1.00 66.75 581 THR A CA 1
ATOM 4467 C C . THR A 1 581 ? -3.297 1.659 -7.270 1.00 66.75 581 THR A C 1
ATOM 4469 O O . THR A 1 581 ? -3.554 2.861 -7.300 1.00 66.75 581 THR A O 1
ATOM 4472 N N . THR A 1 582 ? -2.044 1.200 -7.209 1.00 73.06 582 THR A N 1
ATOM 4473 C CA . THR A 1 582 ? -0.866 2.075 -7.118 1.00 73.06 582 THR A CA 1
ATOM 4474 C C . THR A 1 582 ? -0.706 2.939 -8.369 1.00 73.06 582 THR A C 1
ATOM 4476 O O . THR A 1 582 ? -0.546 4.155 -8.259 1.00 73.06 582 THR A O 1
ATOM 4479 N N . PHE A 1 583 ? -0.811 2.346 -9.561 1.00 80.19 583 PHE A N 1
ATOM 4480 C CA . PHE A 1 583 ? -0.640 3.082 -10.815 1.00 80.19 583 PHE A CA 1
ATOM 4481 C C . PHE A 1 583 ? -1.835 3.970 -11.153 1.00 80.19 583 PHE A C 1
ATOM 4483 O O . PHE A 1 583 ? -1.630 5.082 -11.629 1.00 80.19 583 PHE A O 1
ATOM 4490 N N . VAL A 1 584 ? -3.068 3.550 -10.849 1.00 76.12 584 VAL A N 1
ATOM 4491 C CA . VAL A 1 584 ? -4.247 4.418 -11.011 1.00 76.12 584 VAL A CA 1
ATOM 4492 C C . VAL A 1 584 ? -4.119 5.673 -10.148 1.00 76.12 584 VAL A C 1
ATOM 4494 O O . VAL A 1 584 ? -4.348 6.772 -10.645 1.00 76.12 584 VAL A O 1
ATOM 4497 N N . ASN A 1 585 ? -3.699 5.531 -8.888 1.00 73.38 585 ASN A N 1
ATOM 4498 C CA . ASN A 1 585 ? -3.506 6.677 -7.998 1.00 73.38 585 ASN A CA 1
ATOM 4499 C C . ASN A 1 585 ? -2.356 7.579 -8.458 1.00 73.38 585 ASN A C 1
ATOM 4501 O O . ASN A 1 585 ? -2.507 8.797 -8.475 1.00 73.38 585 ASN A O 1
ATOM 4505 N N . SER A 1 586 ? -1.219 7.001 -8.858 1.00 79.50 586 SER A N 1
ATOM 4506 C CA . SER A 1 586 ? -0.083 7.795 -9.336 1.00 79.50 586 SER A CA 1
ATOM 4507 C C . SER A 1 586 ? -0.428 8.573 -10.605 1.00 79.50 586 SER A C 1
ATOM 4509 O O . SER A 1 586 ? -0.163 9.771 -10.678 1.00 79.50 586 SER A O 1
ATOM 4511 N N . VAL A 1 587 ? -1.088 7.930 -11.571 1.00 81.81 587 VAL A N 1
ATOM 4512 C CA . VAL A 1 587 ? -1.532 8.615 -12.786 1.00 81.81 587 VAL A CA 1
ATOM 4513 C C . VAL A 1 587 ? -2.560 9.685 -12.434 1.00 81.81 587 VAL A C 1
ATOM 4515 O O . VAL A 1 587 ? -2.400 10.818 -12.859 1.00 81.81 587 VAL A O 1
ATOM 4518 N N . ALA A 1 588 ? -3.556 9.401 -11.592 1.00 79.75 588 ALA A N 1
ATOM 4519 C CA . ALA A 1 588 ? -4.512 10.420 -11.157 1.00 79.75 588 ALA A CA 1
ATOM 4520 C C . ALA A 1 588 ? -3.823 11.649 -10.532 1.00 79.75 588 ALA A C 1
ATOM 4522 O O . ALA A 1 588 ? -4.210 12.777 -10.834 1.00 79.75 588 ALA A O 1
ATOM 4523 N N . ASN A 1 589 ? -2.770 11.456 -9.733 1.00 78.19 589 ASN A N 1
ATOM 4524 C CA . ASN A 1 589 ? -1.973 12.554 -9.181 1.00 78.19 589 ASN A CA 1
ATOM 4525 C C . ASN A 1 589 ? -1.281 13.368 -10.283 1.00 78.19 589 ASN A C 1
ATOM 4527 O O . ASN A 1 589 ? -1.428 14.587 -10.317 1.00 78.19 589 ASN A O 1
ATOM 4531 N N . VAL A 1 590 ? -0.600 12.709 -11.224 1.00 80.81 590 VAL A N 1
ATOM 4532 C CA . VAL A 1 590 ? 0.050 13.373 -12.371 1.00 80.81 590 VAL A CA 1
ATOM 4533 C C . VAL A 1 590 ? -0.968 14.170 -13.193 1.00 80.81 590 VAL A C 1
ATOM 4535 O O . VAL A 1 590 ? -0.726 15.316 -13.551 1.00 80.81 590 VAL A O 1
ATOM 4538 N N . LEU A 1 591 ? -2.140 13.591 -13.461 1.00 80.44 591 LEU A N 1
ATOM 4539 C CA . LEU A 1 591 ? -3.170 14.218 -14.288 1.00 80.44 591 LEU A CA 1
ATOM 4540 C C . LEU A 1 591 ? -3.949 15.322 -13.544 1.00 80.44 591 LEU A C 1
ATOM 4542 O O . LEU A 1 591 ? -4.545 16.179 -14.188 1.00 80.44 591 LEU A O 1
ATOM 4546 N N . SER A 1 592 ? -3.971 15.320 -12.209 1.00 75.56 592 SER A N 1
ATOM 4547 C CA . SER A 1 592 ? -4.668 16.333 -11.394 1.00 75.56 592 SER A CA 1
ATOM 4548 C C . SER A 1 592 ? -3.764 17.462 -10.884 1.00 75.56 592 SER A C 1
ATOM 4550 O O . SER A 1 592 ? -4.267 18.427 -10.307 1.00 75.56 592 SER A O 1
ATOM 4552 N N . THR A 1 593 ? -2.449 17.368 -11.097 1.00 73.25 593 THR A N 1
ATOM 4553 C CA . THR A 1 593 ? -1.489 18.384 -10.651 1.00 73.25 593 THR A CA 1
ATOM 4554 C C . THR A 1 593 ? -1.587 19.636 -11.526 1.00 73.25 593 THR A C 1
ATOM 4556 O O . THR A 1 593 ? -1.378 19.564 -12.733 1.00 73.25 593 THR A O 1
ATOM 4559 N N . PHE A 1 594 ? -1.894 20.785 -10.911 1.00 67.75 594 PHE A N 1
ATOM 4560 C CA . PHE A 1 594 ? -2.061 22.071 -11.608 1.00 67.75 594 PHE A CA 1
ATOM 4561 C C . PHE A 1 594 ? -0.755 22.875 -11.726 1.00 67.75 594 PHE A C 1
ATOM 4563 O O . PHE A 1 594 ? -0.476 23.451 -12.767 1.00 67.75 594 PHE A O 1
ATOM 4570 N N . SER A 1 595 ? 0.071 22.912 -10.675 1.00 67.06 595 SER A N 1
ATOM 4571 C CA . SER A 1 595 ? 1.415 23.506 -10.717 1.00 67.06 595 SER A CA 1
ATOM 4572 C C . SER A 1 595 ? 2.317 22.867 -9.662 1.00 67.06 595 SER A C 1
ATOM 4574 O O . SER A 1 595 ? 1.836 22.419 -8.621 1.00 67.06 595 SER A O 1
ATOM 4576 N N . GLN A 1 596 ? 3.619 22.812 -9.948 1.00 59.72 596 GLN A N 1
ATOM 4577 C CA . GLN A 1 596 ? 4.656 22.293 -9.046 1.00 59.72 596 GLN A CA 1
ATOM 4578 C C . GLN A 1 596 ? 5.482 23.400 -8.379 1.00 59.72 596 GLN A C 1
ATOM 4580 O O . GLN A 1 596 ? 6.085 23.165 -7.335 1.00 59.72 596 GLN A O 1
ATOM 4585 N N . SER A 1 597 ? 5.476 24.601 -8.956 1.00 59.09 597 SER A N 1
ATOM 4586 C CA . SER A 1 597 ? 6.211 25.767 -8.470 1.00 59.09 597 SER A CA 1
ATOM 4587 C C . SER A 1 597 ? 5.198 26.841 -8.109 1.00 59.09 597 SER A C 1
ATOM 4589 O O . SER A 1 597 ? 4.697 27.560 -8.972 1.00 59.09 597 SER A O 1
ATOM 4591 N N . VAL A 1 598 ? 4.838 26.905 -6.828 1.00 61.84 598 VAL A N 1
ATOM 4592 C CA . VAL A 1 598 ? 3.891 27.893 -6.310 1.00 61.84 598 VAL A CA 1
ATOM 4593 C C . VAL A 1 598 ? 4.602 28.723 -5.257 1.00 61.84 598 VAL A C 1
ATOM 4595 O O . VAL A 1 598 ? 5.046 28.192 -4.240 1.00 61.84 598 VAL A O 1
ATOM 4598 N N . THR A 1 599 ? 4.694 30.028 -5.492 1.00 56.69 599 THR A N 1
ATOM 4599 C CA . THR A 1 599 ? 5.278 30.961 -4.527 1.00 56.69 599 THR A CA 1
ATOM 4600 C C . THR A 1 599 ? 4.161 31.659 -3.773 1.00 56.69 599 THR A C 1
ATOM 4602 O O . THR A 1 599 ? 3.256 32.245 -4.368 1.00 56.69 599 THR A O 1
ATOM 4605 N N . LEU A 1 600 ? 4.230 31.596 -2.447 1.00 56.28 600 LEU A N 1
ATOM 4606 C CA . LEU A 1 600 ? 3.352 32.337 -1.555 1.00 56.28 600 LEU A CA 1
ATOM 4607 C C . LEU A 1 600 ? 4.088 33.607 -1.105 1.00 56.28 600 LEU A C 1
ATOM 4609 O O . LEU A 1 600 ? 5.003 33.529 -0.289 1.00 56.28 600 LEU A O 1
ATOM 4613 N N . SER A 1 601 ? 3.705 34.764 -1.641 1.00 54.34 601 SER A N 1
ATOM 4614 C CA . SER A 1 601 ? 4.213 36.072 -1.206 1.00 54.34 601 SER A CA 1
ATOM 4615 C C . SER A 1 601 ? 3.190 36.757 -0.299 1.00 54.34 601 SER A C 1
ATOM 4617 O O . SER A 1 601 ? 2.023 36.869 -0.684 1.00 54.34 601 SER A O 1
ATOM 4619 N N . LEU A 1 602 ? 3.628 37.195 0.885 1.00 51.41 602 LEU A N 1
ATOM 4620 C CA . LEU A 1 602 ? 2.839 37.962 1.860 1.00 51.41 602 LEU A CA 1
ATOM 4621 C C . LEU A 1 602 ? 2.931 39.467 1.612 1.00 51.41 602 LEU A C 1
ATOM 4623 O O . LEU A 1 602 ? 4.062 39.940 1.364 1.00 51.41 602 LEU A O 1
#

Organism: NCBI:txid1628268

Secondary structure (DSSP, 8-state):
-----PPPPPP----PPPPTTPPPS--S-EEEEE--TTSSHHHHHHHHHHHH-PEEEEHHHHHHHHHHTT-HHHHHHHHHHHTTPPPPHHHHHHHHHHHHTSHHHHHH-EEEES---SHHHHHHHHTT----EEEEEE--HHHHHHHHHTEEE-TTT--EEETTTBPPPTTTGGG-EEPTT-SHHHHHHHHHHHHHHHHHHGGGTSSSSS-EEEEEE-SS-HHHHHHHHHHHHHHHHH-------------S-B-TTTSSSB--EEEETTTEEEE-HHHHHHHHHHT-B-TTT--B--EEEE-PPS--PPPPS-------------------SSS------------------TTTTSS--EEEEE-S---SSS---EEEEE--S-TTSPPPEEEEEEEE-SGGGGSEEEEE-TTS-EEEEEEEHHHHHHHHHHHHHHHS-TT-EEEEEEESSSEEEEEEEEE-SHHHHHHHHHHHHT----S---HHHHHHHHHHHHHHHHTT---EEEEEEEE-S--SS--TT-HHHHHHHHHHH-TT---EEEEEEESSSS-HHHHHHHHHHTT--EEEE-SGGGHHHHHHHHHHHHHH---S------